Protein AF-A0A831UKU5-F1 (afdb_monomer)

Foldseek 3Di:
DDDDDDDDDPPDDDDDDDPDDDDDPVPDDPDAFLDKEKDFPARQDPPKDKKKKKKKFWQQLQFKFFKKKKKKFFAQALPKAFGMKMKTKRFANDKYKAFDACCPPPVVVPDDQHRRDDDTTTIIIMGGRGIAGHRRMMMMMMITIISDFGWMWMDPTFTHHVPHTRDFFDWFTTGKTKFFKDAADPFWDDVVRAQQRQQLAGEDDLLDDDFKIKIKMKTWGQAQFWKKFWQWKHKYWYQDDDSDLVVDPRVRHHTHQALVGDPRDIADHGGMDIHIRMHGHRNAQTKMKMWIKMFIGGPDDDTPTGTIMIMIIITGRNDHFDLPAPPVPRLQDGVRLCSVLVQDSNCLCPVPVLNRQQHQQCPLQHGVVRCVNVVWRSNDSCPLPKFAWFKFFKAQPPPDPDFWKFFCAVPWQPACLLHDQWHTHGDIFGKHAQWDAPDPLHTARHFWMKTWGHIWGFPHAFGKTFTQMATPGGWMKGPAWDWTDRRPDTFTKIKIKIADPDDRDPDGFKMATAHDDFWFFIWGKYKGQIKIWIATPVHRVPIGIDRPSVSIKIFTWDGWIWGQDAQQFPAGPRHTSIYTQDDPRDRHWTWGDIPGGIGTITRRTDTHDPDPDDDPDDDDDDDPDPDDDDDPDDDFQPPQPVHHPRHTHD

Secondary structure (DSSP, 8-state):
---------TT-------S------SS--SS--SEEEEEE-TT--TTSEEEEEEEEEE--SSS-BSEEEEEEE--S-TT--EEEEEEEESS-SEEEEEEE-GGG-TTTTS-PPTT--SS--EEEEEEES--B-TT-EEEEEEEEEESS---EEEEEEEEEETTEEPP------EEEEEPPPEE-SS-PPPTTT-TTGGGS-EE-S--SSSS-EEEEEEEEE--SS-EEEEEEEEEEEESS--SSGGGS-TTSSPPP--TT-PPSEEEPTTEEEEEEEEESS--TTSEEEEEEEEEEE-SSSTT----EEEEEEEEE---PPP---TTSS--S--HHHHHHTT--TT-SSSS-GGGSTT--SS-SS--HHHHHHHT--TT-TT-S-EEPSEEEEEES-S--SS--EEE-TTSPBPTTTTSTTPPPB--EEEEEE--EEEETTEEESSSEEEEE-S-EE--SSSEEEEE-EEEEEE-EEESS-EEEE-SSSEEEEEEEEEE-S----SS--EEEEEEETTEEEEEEEEEE-EEEEEEESS-TTS-EEE--GGG-EEEEEEEEEEES--TTB---TTB-S-EESBSSSSB--EEEE-SSBEEEEEE-SPBPP------SS--------S--PPPS-PPPBPTTTTSTTPPPB-

Radius of gyration: 34.3 Å; Cα contacts (8 Å, |Δi|>4): 1622; chains: 1; bounding box: 90×64×106 Å

Mean predicted aligned error: 14.37 Å

pLDDT: mean 81.8, std 16.87, range [25.0, 97.62]

Solvent-accessible surface area (backbone atoms only — not comparable to full-atom values): 35332 Å² total; per-residue (Å²): 131,92,82,81,88,84,85,86,67,101,77,84,78,90,80,85,89,71,91,87,87,87,88,81,75,92,83,69,74,88,78,78,70,51,30,75,31,52,27,75,43,66,79,37,62,79,80,30,31,60,36,37,42,36,37,42,47,61,35,68,41,81,46,62,27,29,29,44,36,34,35,37,31,49,43,84,50,74,86,50,36,50,56,14,31,36,40,33,28,53,61,23,67,41,63,47,36,42,73,40,38,67,87,72,38,98,58,57,88,51,80,72,60,80,58,64,62,82,61,34,36,32,30,45,38,41,35,29,77,30,75,41,46,47,74,32,71,44,47,40,41,37,36,44,14,17,67,47,82,67,39,57,27,37,39,76,78,42,46,13,49,89,84,40,79,54,64,60,65,56,58,66,31,29,36,43,37,67,47,43,26,41,83,30,65,93,32,32,46,52,42,92,78,38,54,21,11,88,19,52,22,14,30,43,72,62,35,49,74,89,50,29,10,32,32,43,38,32,44,36,23,63,27,90,68,33,28,30,35,36,56,40,38,32,40,36,40,24,68,70,85,67,94,49,80,80,78,53,69,64,87,60,40,31,55,36,50,47,82,85,55,33,43,61,44,77,30,48,46,66,34,64,51,72,45,78,37,29,24,51,14,56,22,68,71,15,31,43,35,38,38,37,37,35,24,14,35,67,84,75,75,88,80,61,73,25,38,60,35,49,37,39,39,39,38,62,27,86,55,66,39,52,52,63,36,90,78,86,69,50,68,74,54,42,34,45,59,26,57,73,64,72,34,52,50,76,30,68,22,84,83,46,49,56,42,7,38,83,8,46,69,46,68,64,79,52,27,41,44,56,27,56,59,70,67,40,48,60,71,39,62,68,37,62,44,56,39,50,46,32,28,38,52,28,22,59,79,69,83,58,94,62,81,42,33,44,45,22,59,101,59,50,50,56,60,37,72,76,26,76,71,10,67,55,45,52,56,74,46,53,41,41,69,38,62,36,73,81,45,100,74,42,70,38,90,20,19,34,29,36,35,29,81,58,67,37,61,38,65,61,68,73,12,68,36,70,40,48,60,42,74,77,40,47,26,35,34,44,74,59,74,42,80,41,57,26,51,85,52,77,46,46,25,41,45,36,38,32,62,42,93,78,81,81,75,95,60,63,34,31,42,39,35,29,69,45,100,58,27,33,34,30,32,38,47,44,71,41,54,51,20,39,39,38,25,32,73,92,46,60,87,69,51,45,76,46,67,59,79,84,67,48,38,55,25,34,32,71,70,31,32,24,20,36,71,51,89,61,44,54,58,61,90,50,42,32,48,49,41,56,17,27,53,95,84,36,82,37,74,34,55,38,47,32,91,38,39,47,46,52,32,30,52,37,44,50,73,34,75,84,74,90,68,86,75,95,74,88,81,88,82,82,79,93,61,97,65,89,76,82,68,94,84,68,77,54,48,56,58,38,75,91,36,90,86,34,72,56,50,121

Sequence (650 aa):
MKYATRLRTKSGWWIPICAGALAWLFLCAPAAWAVAVGDGNINCPPPSVAVRKKITFSNDRGATANDFHFYMYQTDRPEVEVDGAVAACNNFADGDATLDSWNNHPMAARRVPPGVGPPYHGAWVNFSNGTVPANGSITVEMMLCMNEKNCIKITDIEWTDGGAPLPGPPAPAGGFRVGRPFPGGQGGVLPSVDPGGAGRGAQEDDGGGDGPHIHIVCIENDSDTNWMRVTELKLLASMTYYANLDDIDWDSIDPIRTDDNEPPILIPPLSSWCYQFETMGSYLGGHVYLWYDAEAVPPAKDGEAGGKVITLGDHPNPDLSPDADMDGIGDTLWDAWEEIYGIDPEDDGSINPDNGPAGDPDMDLFTNAQEQELGSDPQDARDPFAITPGYCVLDTSAAPTIPLQWNFEGNPVPPGFFGPGSAPFEGVVPLKGMPLIGTPCGDLDAPLLLGHSNPTALQGVPGTAMLHTEIVGLNLVSTAPIEIFNGLEFKMYTLEISLAPEVVPPEPNLTVMKSYGNGGTLDGVLPLYPRFTWRPMDEPLDARVDEDPSHYDMLMVMGALWQHSTPLLDCPECVGNFIPGVDRDMPVPFRLEGAHIQLEVLPGCPDAAPTGDILPGADLWVTDSAALEFGVNIPPLPADFFGPGSEPFE

Structure (mmCIF, N/CA/C/O backbone):
data_AF-A0A831UKU5-F1
#
_entry.id   AF-A0A831UKU5-F1
#
loop_
_atom_site.group_PDB
_atom_site.id
_atom_site.type_symbol
_atom_site.label_atom_id
_atom_site.label_alt_id
_atom_site.label_comp_id
_atom_site.label_asym_id
_atom_site.label_entity_id
_atom_site.label_seq_id
_atom_site.pdbx_PDB_ins_code
_atom_site.Cartn_x
_atom_site.Cartn_y
_atom_site.Cartn_z
_atom_site.occupancy
_atom_site.B_iso_or_equiv
_atom_site.auth_seq_id
_atom_site.auth_comp_id
_atom_site.auth_asym_id
_atom_site.auth_atom_id
_atom_site.pdbx_PDB_model_num
ATOM 1 N N . MET A 1 1 ? 40.597 8.015 9.532 1.00 27.75 1 MET A N 1
ATOM 2 C CA . MET A 1 1 ? 41.633 6.954 9.453 1.00 27.75 1 MET A CA 1
ATOM 3 C C . MET A 1 1 ? 41.257 6.035 8.303 1.00 27.75 1 MET A C 1
ATOM 5 O O . MET A 1 1 ? 40.078 5.786 8.129 1.00 27.75 1 MET A O 1
ATOM 9 N N . LYS A 1 2 ? 42.232 5.629 7.482 1.00 27.70 2 LYS A N 1
ATOM 10 C CA . LYS A 1 2 ? 42.038 4.906 6.213 1.00 27.70 2 LYS A CA 1
ATOM 11 C C . LYS A 1 2 ? 41.365 3.543 6.436 1.00 27.70 2 LYS A 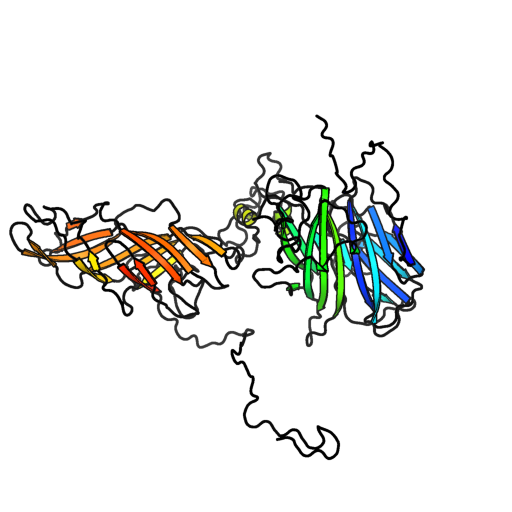C 1
ATOM 13 O O . LYS A 1 2 ? 41.983 2.690 7.067 1.00 27.70 2 LYS A O 1
ATOM 18 N N . TYR A 1 3 ? 40.175 3.327 5.881 1.00 26.06 3 TYR A N 1
ATOM 19 C CA . TYR A 1 3 ? 39.597 1.990 5.740 1.00 26.06 3 TYR A CA 1
ATOM 20 C C . TYR A 1 3 ? 39.958 1.440 4.359 1.00 26.06 3 TYR A C 1
ATOM 22 O O . TYR A 1 3 ? 39.737 2.082 3.339 1.00 26.06 3 TYR A O 1
ATOM 30 N N . ALA A 1 4 ? 40.620 0.285 4.354 1.00 26.75 4 ALA A N 1
ATOM 31 C CA . ALA A 1 4 ? 40.973 -0.475 3.166 1.00 26.75 4 ALA A CA 1
ATOM 32 C C . ALA A 1 4 ? 40.017 -1.669 3.077 1.00 26.75 4 ALA A C 1
ATOM 34 O O . ALA A 1 4 ? 40.051 -2.545 3.944 1.00 26.75 4 ALA A O 1
ATOM 35 N N . THR A 1 5 ? 39.169 -1.690 2.053 1.00 32.12 5 THR A N 1
ATOM 36 C CA . THR A 1 5 ? 38.195 -2.755 1.793 1.00 32.12 5 THR A CA 1
ATOM 37 C C . THR A 1 5 ? 38.918 -4.016 1.306 1.00 32.12 5 THR A C 1
ATOM 39 O O . THR A 1 5 ? 39.789 -3.949 0.437 1.00 32.12 5 THR A O 1
ATOM 42 N N . ARG A 1 6 ? 38.613 -5.176 1.903 1.00 27.59 6 ARG A N 1
ATOM 43 C CA . ARG A 1 6 ? 39.160 -6.491 1.525 1.00 27.59 6 ARG A CA 1
ATOM 44 C C . ARG A 1 6 ? 38.079 -7.294 0.804 1.00 27.59 6 ARG A C 1
ATOM 46 O O . ARG A 1 6 ? 37.087 -7.635 1.431 1.00 27.59 6 ARG A O 1
ATOM 53 N N . LEU A 1 7 ? 38.314 -7.663 -0.453 1.00 31.16 7 LEU A N 1
ATOM 54 C CA . LEU A 1 7 ? 37.499 -8.638 -1.190 1.00 31.16 7 LEU A CA 1
ATOM 55 C C . LEU A 1 7 ? 38.179 -10.014 -1.165 1.00 31.16 7 LEU A C 1
ATOM 57 O O . LEU A 1 7 ? 39.398 -10.123 -1.322 1.00 31.16 7 LEU A O 1
ATOM 61 N N . ARG A 1 8 ? 37.396 -11.074 -0.942 1.00 25.39 8 ARG A N 1
ATOM 62 C CA . ARG A 1 8 ? 37.855 -12.470 -0.868 1.00 25.39 8 ARG A CA 1
ATOM 63 C C . ARG A 1 8 ? 37.269 -13.238 -2.053 1.00 25.39 8 ARG A C 1
ATOM 65 O O . ARG A 1 8 ? 36.064 -13.423 -2.113 1.00 25.39 8 ARG A O 1
ATOM 72 N N . THR A 1 9 ? 38.104 -13.723 -2.971 1.00 36.09 9 THR A N 1
ATOM 73 C CA . THR A 1 9 ? 37.663 -14.617 -4.057 1.00 36.09 9 THR A CA 1
ATOM 74 C C . THR A 1 9 ? 37.836 -16.092 -3.667 1.00 36.09 9 THR A C 1
ATOM 76 O O . THR A 1 9 ? 38.693 -16.442 -2.847 1.00 36.09 9 THR A O 1
ATOM 79 N N . LYS A 1 10 ? 37.027 -16.979 -4.268 1.00 35.88 10 LYS A N 1
ATOM 80 C CA . LYS A 1 10 ? 36.930 -18.428 -3.977 1.00 35.88 10 LYS A CA 1
ATOM 81 C C . LYS A 1 10 ? 38.217 -19.260 -4.205 1.00 35.88 10 LYS A C 1
ATOM 83 O O . LYS A 1 10 ? 38.182 -20.466 -3.986 1.00 35.88 10 LYS A O 1
ATOM 88 N N . SER A 1 11 ? 39.359 -18.676 -4.590 1.00 38.12 11 SER A N 1
ATOM 89 C CA . SER A 1 11 ? 40.599 -19.423 -4.899 1.00 38.12 11 SER A CA 1
ATOM 90 C C . SER A 1 11 ? 41.843 -19.076 -4.060 1.00 38.12 11 SER A C 1
ATOM 92 O O . SER A 1 11 ? 42.885 -19.697 -4.250 1.00 38.12 11 SER A O 1
ATOM 94 N N . GLY A 1 12 ? 41.759 -18.186 -3.065 1.00 31.36 12 GLY A N 1
ATOM 95 C CA . GLY A 1 12 ? 42.735 -18.144 -1.960 1.00 31.36 12 GLY A CA 1
ATOM 96 C C . GLY A 1 12 ? 44.165 -17.658 -2.262 1.00 31.36 12 GLY A C 1
ATOM 97 O O . GLY A 1 12 ? 45.072 -18.002 -1.504 1.00 31.36 12 GLY A O 1
ATOM 98 N N . TRP A 1 13 ? 44.395 -16.842 -3.297 1.00 26.78 13 TRP A N 1
ATOM 99 C CA . TRP A 1 13 ? 45.700 -16.198 -3.539 1.00 26.78 13 TRP A CA 1
ATOM 100 C C . TRP A 1 13 ? 45.632 -14.668 -3.415 1.00 26.78 13 TRP A C 1
ATOM 102 O O . TRP A 1 13 ? 44.681 -14.039 -3.868 1.00 26.78 13 TRP A O 1
ATOM 112 N N . TRP A 1 14 ? 46.658 -14.079 -2.792 1.00 27.12 14 TRP A N 1
ATOM 113 C CA . TRP A 1 14 ? 46.793 -12.640 -2.529 1.00 27.12 14 TRP A CA 1
ATOM 114 C C . TRP A 1 14 ? 47.582 -11.948 -3.651 1.00 27.12 14 TRP A C 1
ATOM 116 O O . TRP A 1 14 ? 48.676 -12.404 -3.985 1.00 27.12 14 TRP A O 1
ATOM 126 N N . ILE A 1 15 ? 47.093 -10.818 -4.173 1.00 28.58 15 ILE A N 1
ATOM 127 C CA . ILE A 1 15 ? 47.838 -9.938 -5.094 1.00 28.58 15 ILE A CA 1
ATOM 128 C C . ILE A 1 15 ? 47.800 -8.499 -4.539 1.00 28.58 15 ILE A C 1
ATOM 130 O O . ILE A 1 15 ? 46.735 -8.052 -4.113 1.00 28.58 15 ILE A O 1
ATOM 134 N N . PRO A 1 16 ? 48.932 -7.768 -4.484 1.00 27.97 16 PRO A N 1
ATOM 135 C CA . PRO A 1 16 ? 48.969 -6.392 -3.993 1.00 27.97 16 PRO A CA 1
ATOM 136 C C . PRO A 1 16 ? 48.365 -5.405 -5.004 1.00 27.97 16 PRO A C 1
ATOM 138 O O . PRO A 1 16 ? 48.580 -5.519 -6.209 1.00 27.97 16 PRO A O 1
ATOM 141 N N . ILE A 1 17 ? 47.645 -4.406 -4.488 1.00 28.61 17 ILE A N 1
ATOM 142 C CA . ILE A 1 17 ? 47.022 -3.318 -5.251 1.00 28.61 17 ILE A CA 1
ATOM 143 C C . ILE A 1 17 ? 48.110 -2.334 -5.708 1.00 28.61 17 ILE A C 1
ATOM 145 O O . ILE A 1 17 ? 48.695 -1.627 -4.886 1.00 28.61 17 ILE A O 1
ATOM 149 N N . CYS A 1 18 ? 48.351 -2.262 -7.018 1.00 25.00 18 CYS A N 1
ATOM 150 C CA . CYS A 1 18 ? 48.961 -1.098 -7.657 1.00 25.00 18 CYS A CA 1
ATOM 151 C C . CYS A 1 18 ? 47.848 -0.250 -8.276 1.00 25.00 18 CYS A C 1
ATOM 153 O O . CYS A 1 18 ? 47.084 -0.731 -9.109 1.00 25.00 18 CYS A O 1
ATOM 155 N N . ALA A 1 19 ? 47.773 1.013 -7.857 1.00 32.06 19 ALA A N 1
ATOM 156 C CA . ALA A 1 19 ? 46.951 2.035 -8.485 1.00 32.06 19 ALA A CA 1
ATOM 157 C C . ALA A 1 19 ? 47.386 2.237 -9.947 1.00 32.06 19 ALA A C 1
ATOM 159 O O . ALA A 1 19 ? 48.573 2.433 -10.215 1.00 32.06 19 ALA A O 1
ATOM 160 N N . GLY A 1 20 ? 46.418 2.206 -10.865 1.00 31.62 20 GLY A N 1
ATOM 161 C CA . GLY A 1 20 ? 46.612 2.512 -12.283 1.00 31.62 20 GLY A CA 1
ATOM 162 C C . GLY A 1 20 ? 46.444 1.312 -13.215 1.00 31.62 20 GLY A C 1
ATOM 163 O O . GLY A 1 20 ? 47.432 0.844 -13.768 1.00 31.62 20 GLY A O 1
ATOM 164 N N . ALA A 1 21 ? 45.203 0.844 -13.394 1.00 29.33 21 ALA A N 1
ATOM 165 C CA . ALA A 1 21 ? 44.718 0.139 -14.591 1.00 29.33 21 ALA A CA 1
ATOM 166 C C . ALA A 1 21 ? 43.220 -0.204 -14.430 1.00 29.33 21 ALA A C 1
ATOM 168 O O . ALA A 1 21 ? 42.877 -1.299 -14.000 1.00 29.33 21 ALA A O 1
ATOM 169 N N . LEU A 1 22 ? 42.324 0.723 -14.767 1.00 34.53 22 LEU A N 1
ATOM 170 C CA . LEU A 1 22 ? 40.900 0.435 -14.989 1.00 34.53 22 LEU A CA 1
ATOM 171 C C . LEU A 1 22 ? 40.450 1.290 -16.174 1.00 34.53 22 LEU A C 1
ATOM 173 O O . LEU A 1 22 ? 40.105 2.447 -15.988 1.00 34.53 22 LEU A O 1
ATOM 177 N N . ALA A 1 23 ? 40.585 0.764 -17.393 1.00 31.94 23 ALA A N 1
ATOM 178 C CA . ALA A 1 23 ? 40.018 1.362 -18.609 1.00 31.94 23 ALA A CA 1
ATOM 179 C C . ALA A 1 23 ? 40.204 0.421 -19.811 1.00 31.94 23 ALA A C 1
ATOM 181 O O . ALA A 1 23 ? 40.918 0.755 -20.747 1.00 31.94 23 ALA A O 1
ATOM 182 N N . TRP A 1 24 ? 39.632 -0.782 -19.770 1.00 30.80 24 TRP A N 1
ATOM 183 C CA . TRP A 1 24 ? 39.554 -1.670 -20.938 1.00 30.80 24 TRP A CA 1
ATOM 184 C C . TRP A 1 24 ? 38.349 -2.593 -20.773 1.00 30.80 24 TRP A C 1
ATOM 186 O O . TRP A 1 24 ? 38.564 -3.724 -20.361 1.00 30.80 24 TRP A O 1
ATOM 196 N N . LEU A 1 25 ? 37.107 -2.149 -21.022 1.00 36.56 25 LEU A N 1
ATOM 197 C CA . LEU A 1 25 ? 35.963 -3.086 -21.072 1.00 36.56 25 LEU A CA 1
ATOM 198 C C . LEU A 1 25 ? 34.656 -2.561 -21.708 1.00 36.56 25 LEU A C 1
ATOM 200 O O . LEU A 1 25 ? 33.585 -3.006 -21.339 1.00 36.56 25 LEU A O 1
ATOM 204 N N . PHE A 1 26 ? 34.737 -1.722 -22.746 1.00 38.03 26 PHE A N 1
ATOM 205 C CA . PHE A 1 26 ? 33.725 -1.740 -23.827 1.00 38.03 26 PHE A CA 1
ATOM 206 C C . PHE A 1 26 ? 34.288 -2.293 -25.155 1.00 38.03 26 PHE A C 1
ATOM 208 O O . PHE A 1 26 ? 33.565 -2.462 -26.127 1.00 38.03 26 PHE A O 1
ATOM 215 N N . LEU A 1 27 ? 35.583 -2.652 -25.196 1.00 36.53 27 LEU A N 1
ATOM 216 C CA . LEU A 1 27 ? 36.268 -3.190 -26.388 1.00 36.53 27 LEU A CA 1
ATOM 217 C C . LEU A 1 27 ? 36.930 -4.568 -26.182 1.00 36.53 27 LEU A C 1
ATOM 219 O O . LEU A 1 27 ? 37.680 -5.025 -27.041 1.00 36.53 27 LEU A O 1
ATOM 223 N N . CYS A 1 28 ? 36.632 -5.266 -25.083 1.00 30.11 28 CYS A N 1
ATOM 224 C CA . CYS A 1 28 ? 37.017 -6.670 -24.891 1.00 30.11 28 CYS A CA 1
ATOM 225 C C . CYS A 1 28 ? 35.764 -7.544 -24.774 1.00 30.11 28 CYS A C 1
ATOM 227 O O . CYS A 1 28 ? 35.447 -8.059 -23.708 1.00 30.11 28 CYS A O 1
ATOM 229 N N . ALA A 1 29 ? 35.054 -7.702 -25.890 1.00 32.72 29 ALA A N 1
ATOM 230 C CA . ALA A 1 29 ? 34.004 -8.701 -26.032 1.00 32.72 29 ALA A CA 1
ATOM 231 C C . ALA A 1 29 ? 34.596 -10.121 -25.969 1.00 32.72 29 ALA A C 1
ATOM 233 O O . ALA A 1 29 ? 35.563 -10.404 -26.687 1.00 32.72 29 ALA A O 1
ATOM 234 N N . PRO A 1 30 ? 33.976 -11.073 -25.257 1.00 33.84 30 PRO A N 1
ATOM 235 C CA . PRO A 1 30 ? 33.919 -12.434 -25.738 1.00 33.84 30 PRO A CA 1
ATOM 236 C C . PRO A 1 30 ? 32.694 -12.551 -26.666 1.00 33.84 30 PRO A C 1
ATOM 238 O O . PRO A 1 30 ? 31.649 -13.015 -26.247 1.00 33.84 30 PRO A O 1
ATOM 241 N N . ALA A 1 31 ? 32.856 -12.152 -27.935 1.00 41.69 31 ALA A N 1
ATOM 242 C CA . ALA A 1 31 ? 31.932 -12.385 -29.062 1.00 41.69 31 ALA A CA 1
ATOM 243 C C . ALA A 1 31 ? 30.523 -11.715 -29.043 1.00 41.69 31 ALA A C 1
ATOM 245 O O . ALA A 1 31 ? 29.890 -11.582 -28.010 1.00 41.69 31 ALA A O 1
ATOM 246 N N . ALA A 1 32 ? 30.024 -11.391 -30.253 1.00 52.28 32 ALA A N 1
ATOM 247 C CA . ALA A 1 32 ? 28.602 -11.349 -30.669 1.00 52.28 32 ALA A CA 1
ATOM 248 C C . ALA A 1 32 ? 27.839 -10.017 -30.917 1.00 52.28 32 ALA A C 1
ATOM 250 O O . ALA A 1 32 ? 26.637 -10.091 -31.158 1.00 52.28 32 ALA A O 1
ATOM 251 N N . TRP A 1 33 ? 28.474 -8.840 -31.016 1.00 64.06 33 TRP A N 1
ATOM 252 C CA . TRP A 1 33 ? 27.806 -7.646 -31.588 1.00 64.06 33 TRP A CA 1
ATOM 253 C C . TRP A 1 33 ? 28.270 -7.380 -33.026 1.00 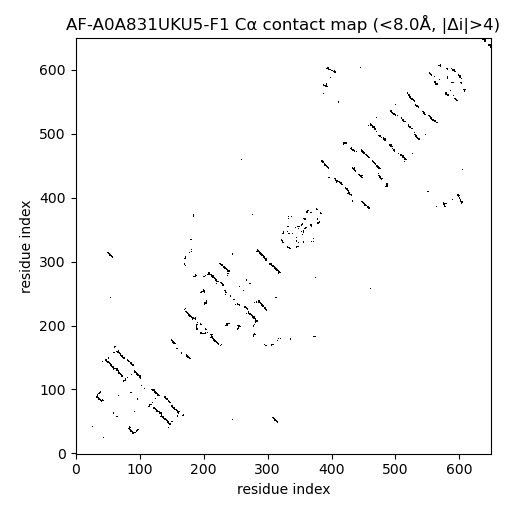64.06 33 TRP A C 1
ATOM 255 O O . TRP A 1 33 ? 29.467 -7.451 -33.307 1.00 64.06 33 TRP A O 1
ATOM 265 N N . ALA A 1 34 ? 27.333 -7.103 -33.939 1.00 67.25 34 ALA A N 1
ATOM 266 C CA . ALA A 1 34 ? 27.635 -6.811 -35.344 1.00 67.25 34 ALA A CA 1
ATOM 267 C C . ALA A 1 34 ? 28.023 -5.340 -35.550 1.00 67.25 34 ALA A C 1
ATOM 269 O O . ALA A 1 34 ? 28.907 -5.055 -36.358 1.00 67.25 34 ALA A O 1
ATOM 270 N N . VAL A 1 35 ? 27.432 -4.433 -34.767 1.00 82.88 35 VAL A N 1
ATOM 271 C CA . VAL A 1 35 ? 27.763 -3.005 -34.752 1.00 82.88 35 VAL A CA 1
ATOM 272 C C . VAL A 1 35 ? 27.620 -2.433 -33.337 1.00 82.88 35 VAL A C 1
ATOM 274 O O . VAL A 1 35 ? 26.742 -2.845 -32.580 1.00 82.88 35 VAL A O 1
ATOM 277 N N . ALA A 1 36 ? 28.490 -1.486 -32.984 1.00 86.94 36 ALA A N 1
ATOM 278 C CA . ALA A 1 36 ? 28.404 -0.675 -31.772 1.00 86.94 36 ALA A CA 1
ATOM 279 C C . ALA A 1 36 ? 28.694 0.785 -32.132 1.00 86.94 36 ALA A C 1
ATOM 281 O O . ALA A 1 36 ? 29.654 1.068 -32.852 1.00 86.94 36 ALA A O 1
ATOM 282 N N . VAL A 1 37 ? 27.849 1.689 -31.651 1.00 88.12 37 VAL A N 1
ATOM 283 C CA . VAL A 1 37 ? 27.847 3.120 -31.967 1.00 88.12 37 VAL A CA 1
ATOM 284 C C . VAL A 1 37 ? 27.794 3.916 -30.672 1.00 88.12 37 VAL A C 1
ATOM 286 O O . VAL A 1 37 ? 27.291 3.430 -29.658 1.00 88.12 37 VAL A O 1
ATOM 289 N N . GLY A 1 38 ? 28.322 5.132 -30.683 1.00 90.31 38 GLY A N 1
ATOM 290 C CA . GLY A 1 38 ? 28.273 5.992 -29.514 1.00 90.31 38 GLY A CA 1
ATOM 291 C C . GLY A 1 38 ? 28.782 7.394 -29.793 1.00 90.31 38 GLY A C 1
ATOM 292 O O . GLY A 1 38 ? 29.542 7.609 -30.737 1.00 90.31 38 GLY A O 1
ATOM 293 N N . ASP A 1 39 ? 28.378 8.315 -28.931 1.00 89.12 39 ASP A N 1
ATOM 294 C CA . ASP A 1 39 ? 28.745 9.727 -28.970 1.00 89.12 39 ASP A CA 1
ATOM 295 C C . ASP A 1 39 ? 28.997 10.242 -27.546 1.00 89.12 39 ASP A C 1
ATOM 297 O O . ASP A 1 39 ? 28.529 9.662 -26.562 1.00 89.12 39 ASP A O 1
ATOM 301 N N . GLY A 1 40 ? 29.806 11.293 -27.428 1.00 88.44 40 GLY A N 1
ATOM 302 C CA . GLY A 1 40 ? 30.254 11.837 -26.145 1.00 88.44 40 GLY A CA 1
ATOM 303 C C . GLY A 1 40 ? 31.095 10.861 -25.305 1.00 88.44 40 GLY A C 1
ATOM 304 O O . GLY A 1 40 ? 32.017 10.202 -25.798 1.00 88.44 40 GLY A O 1
ATOM 305 N N . ASN A 1 41 ? 30.813 10.798 -24.001 1.00 88.69 41 ASN A N 1
ATOM 306 C CA . ASN A 1 41 ? 31.545 10.016 -23.000 1.00 88.69 41 ASN A CA 1
ATOM 307 C C . ASN A 1 41 ? 31.186 8.517 -23.010 1.00 88.69 41 ASN A C 1
ATOM 309 O O . ASN A 1 41 ? 30.707 7.954 -22.030 1.00 88.69 41 ASN A O 1
ATOM 313 N N . ILE A 1 42 ? 31.532 7.816 -24.091 1.00 88.31 42 ILE A N 1
ATOM 314 C CA . ILE A 1 42 ? 31.209 6.387 -24.304 1.00 88.31 42 ILE A CA 1
ATOM 315 C C . ILE A 1 42 ? 31.767 5.395 -23.259 1.00 88.31 42 ILE A C 1
ATOM 317 O O . ILE A 1 42 ? 31.382 4.232 -23.250 1.00 88.31 42 ILE A O 1
ATOM 321 N N . ASN A 1 43 ? 32.717 5.809 -22.412 1.00 85.25 43 ASN A N 1
ATOM 322 C CA . ASN A 1 43 ? 33.294 4.957 -21.357 1.00 85.25 43 ASN A CA 1
ATOM 323 C C . ASN A 1 43 ? 32.740 5.267 -19.962 1.00 85.25 43 ASN A C 1
ATOM 325 O O . ASN A 1 43 ? 33.158 4.627 -19.002 1.00 85.25 43 ASN A O 1
ATOM 329 N N . CYS A 1 44 ? 31.893 6.289 -19.859 1.00 89.06 44 CYS A N 1
ATOM 330 C CA . CYS A 1 44 ? 31.324 6.809 -18.628 1.00 89.06 44 CYS A CA 1
ATOM 331 C C . CYS A 1 44 ? 32.277 6.855 -17.418 1.00 89.06 44 CYS A C 1
ATOM 333 O O . CYS A 1 44 ? 32.099 6.126 -16.440 1.00 89.06 44 CYS A O 1
ATOM 335 N N . PRO A 1 45 ? 33.366 7.646 -17.493 1.00 88.50 45 PRO A N 1
ATOM 336 C CA . PRO A 1 45 ? 34.306 7.738 -16.388 1.00 88.50 45 PRO A CA 1
ATOM 337 C C . PRO A 1 45 ? 33.682 8.493 -15.199 1.00 88.50 45 PRO A C 1
ATOM 339 O O . PRO A 1 45 ? 32.971 9.473 -15.415 1.00 88.50 45 PRO A O 1
ATOM 342 N N . PRO A 1 46 ? 34.033 8.137 -13.949 1.00 84.38 46 PRO A N 1
ATOM 343 C CA . PRO A 1 46 ? 33.625 8.909 -12.779 1.00 84.38 46 PRO A CA 1
ATOM 344 C C . PRO A 1 46 ? 34.005 10.399 -12.909 1.00 84.38 46 PRO A C 1
ATOM 346 O O . PRO A 1 46 ? 35.102 10.702 -13.398 1.00 84.38 46 PRO A O 1
ATOM 349 N N . PRO A 1 47 ? 33.162 11.332 -12.430 1.00 86.00 47 PRO A N 1
ATOM 350 C CA . PRO A 1 47 ? 32.012 11.104 -11.550 1.00 86.00 47 PRO A CA 1
ATOM 351 C C . PRO A 1 47 ? 30.725 10.658 -12.258 1.00 86.00 47 PRO A C 1
ATOM 353 O O . PRO A 1 47 ? 29.766 10.360 -11.558 1.00 86.00 47 PRO A O 1
ATOM 356 N N . SER A 1 48 ? 30.708 10.585 -13.593 1.00 89.69 48 SER A N 1
ATOM 357 C CA . SER A 1 48 ? 29.522 10.176 -14.341 1.00 89.69 48 SER A CA 1
ATOM 358 C C . SER A 1 48 ? 29.130 8.720 -14.052 1.00 89.69 48 SER A C 1
ATOM 360 O O . SER A 1 48 ? 29.963 7.874 -13.706 1.00 89.69 48 SER A O 1
ATOM 362 N N . VAL A 1 49 ? 27.841 8.444 -14.196 1.00 90.38 49 VAL A N 1
ATOM 363 C CA . VAL A 1 49 ? 27.152 7.219 -13.813 1.00 90.38 49 VAL A CA 1
ATOM 364 C C . VAL A 1 49 ? 26.531 6.590 -15.058 1.00 90.38 49 VAL A C 1
ATOM 366 O O . VAL A 1 49 ? 25.868 7.262 -15.845 1.00 90.38 49 VAL A O 1
ATOM 369 N N . ALA A 1 50 ? 26.768 5.291 -15.248 1.00 92.12 50 ALA A N 1
ATOM 370 C CA . ALA A 1 50 ? 26.257 4.543 -16.390 1.00 92.12 50 ALA A CA 1
ATOM 371 C C . ALA A 1 50 ? 24.973 3.801 -16.013 1.00 92.12 50 ALA A C 1
ATOM 373 O O . ALA A 1 50 ? 25.013 2.906 -15.170 1.00 92.12 50 ALA A O 1
ATOM 374 N N . VAL A 1 51 ? 23.868 4.117 -16.686 1.00 93.56 51 VAL A N 1
ATOM 375 C CA . VAL A 1 51 ? 22.621 3.343 -16.606 1.00 93.56 51 VAL A CA 1
ATOM 376 C C . VAL A 1 51 ? 22.489 2.541 -17.890 1.00 93.56 51 VAL A C 1
ATOM 378 O O . VAL A 1 51 ? 22.644 3.089 -18.986 1.00 93.56 51 VAL A O 1
ATOM 381 N N . ARG A 1 52 ? 22.258 1.230 -17.771 1.00 95.06 52 ARG A N 1
ATOM 382 C CA . ARG A 1 52 ? 22.266 0.314 -18.919 1.00 95.06 52 ARG A CA 1
ATOM 383 C C . ARG A 1 52 ? 20.923 -0.368 -19.092 1.00 95.06 52 ARG A C 1
ATOM 385 O O . ARG A 1 52 ? 20.252 -0.722 -18.126 1.00 95.06 52 ARG A O 1
ATOM 392 N N . LYS A 1 53 ? 20.561 -0.597 -20.348 1.00 94.31 53 LYS A N 1
ATOM 393 C CA . LYS A 1 53 ? 19.355 -1.319 -20.745 1.00 94.31 53 LYS A CA 1
ATOM 394 C C . LYS A 1 53 ? 19.699 -2.284 -21.869 1.00 94.31 53 LYS A C 1
ATOM 396 O O . LYS A 1 53 ? 20.448 -1.952 -22.782 1.00 94.31 53 LYS A O 1
ATOM 401 N N . LYS A 1 54 ? 19.131 -3.479 -21.827 1.00 94.69 54 LYS A N 1
ATOM 402 C CA . LYS A 1 54 ? 19.193 -4.454 -22.911 1.00 94.69 54 LYS A CA 1
ATOM 403 C C . LYS A 1 54 ? 17.786 -4.899 -23.244 1.00 94.69 54 LYS A C 1
ATOM 405 O O . LYS A 1 54 ? 17.009 -5.226 -22.357 1.00 94.69 54 LYS A O 1
ATOM 410 N N . ILE A 1 55 ? 17.454 -4.902 -24.523 1.00 93.75 55 ILE A N 1
ATOM 411 C CA . ILE A 1 55 ? 16.095 -5.157 -24.985 1.00 93.75 55 ILE A CA 1
ATOM 412 C C . ILE A 1 55 ? 16.121 -6.011 -26.243 1.00 93.75 55 ILE A C 1
ATOM 414 O O . ILE A 1 55 ? 16.971 -5.844 -27.123 1.00 93.75 55 ILE A O 1
ATOM 418 N N . THR A 1 56 ? 15.186 -6.954 -26.315 1.00 91.88 56 THR A N 1
ATOM 419 C CA . THR A 1 56 ? 14.940 -7.726 -27.533 1.00 91.88 56 THR A CA 1
ATOM 420 C C . THR A 1 56 ? 13.720 -7.158 -28.239 1.00 91.88 56 THR A C 1
ATOM 422 O O . THR A 1 56 ? 12.625 -7.161 -27.680 1.00 91.88 56 THR A O 1
ATOM 425 N N . PHE A 1 57 ? 13.917 -6.684 -29.468 1.00 89.06 57 PHE A N 1
ATOM 426 C CA . PHE A 1 57 ? 12.852 -6.163 -30.318 1.00 89.06 57 PHE A CA 1
ATOM 427 C C . PHE A 1 57 ? 12.484 -7.177 -31.391 1.00 89.06 57 PHE A C 1
ATOM 429 O O . PHE A 1 57 ? 13.357 -7.680 -32.103 1.00 89.06 57 PHE A O 1
ATOM 436 N N . SER A 1 58 ? 11.188 -7.418 -31.550 1.00 89.25 58 SER A N 1
ATOM 437 C CA . SER A 1 58 ? 10.640 -8.231 -32.634 1.00 89.25 58 SER A CA 1
ATOM 438 C C . SER A 1 58 ? 10.239 -7.346 -33.818 1.00 89.25 58 SER A C 1
ATOM 440 O O . SER A 1 58 ? 9.684 -6.255 -33.655 1.00 89.25 58 SER A O 1
ATOM 442 N N . ASN A 1 59 ? 10.546 -7.793 -35.036 1.00 89.75 59 ASN A N 1
ATOM 443 C CA . ASN A 1 59 ? 10.075 -7.165 -36.264 1.00 89.75 59 ASN A CA 1
ATOM 444 C C . ASN A 1 59 ? 8.655 -7.651 -36.584 1.00 89.75 59 ASN A C 1
ATOM 446 O O . ASN A 1 59 ? 8.441 -8.508 -37.445 1.00 89.75 59 ASN A O 1
ATOM 450 N N . ASP A 1 60 ? 7.677 -7.042 -35.926 1.00 86.12 60 ASP A N 1
ATOM 451 C CA . ASP A 1 60 ? 6.261 -7.400 -36.064 1.00 86.12 60 ASP A CA 1
ATOM 452 C C . ASP A 1 60 ? 5.573 -6.632 -37.212 1.00 86.12 60 ASP A C 1
ATOM 454 O O . ASP A 1 60 ? 4.357 -6.451 -37.236 1.00 86.12 60 ASP A O 1
ATOM 458 N N . ARG A 1 61 ? 6.352 -6.142 -38.190 1.00 84.88 61 ARG A N 1
ATOM 459 C CA . ARG A 1 61 ? 5.868 -5.280 -39.285 1.00 84.88 61 ARG A CA 1
ATOM 460 C C . ARG A 1 61 ? 5.372 -6.034 -40.521 1.00 84.88 61 ARG A C 1
ATOM 462 O O . ARG A 1 61 ? 4.999 -5.427 -41.522 1.00 84.88 61 ARG A O 1
ATOM 469 N N . GLY A 1 62 ? 5.420 -7.367 -40.506 1.00 84.81 62 GLY A N 1
ATOM 470 C CA . GLY A 1 62 ? 4.984 -8.212 -41.628 1.00 84.81 62 GLY A CA 1
ATOM 471 C C . GLY A 1 62 ? 5.854 -8.128 -42.895 1.00 84.81 62 GLY A C 1
ATOM 472 O O . GLY A 1 62 ? 5.549 -8.791 -43.887 1.00 84.81 62 GLY A O 1
ATOM 473 N N . ALA A 1 63 ? 6.946 -7.361 -42.868 1.00 90.94 63 ALA A N 1
ATOM 474 C CA . ALA A 1 63 ? 7.920 -7.219 -43.947 1.00 90.94 63 ALA A CA 1
ATOM 475 C C . ALA A 1 63 ? 9.353 -7.272 -43.398 1.00 90.94 63 ALA A C 1
ATOM 477 O O . ALA A 1 63 ? 9.583 -7.066 -42.208 1.00 90.94 63 ALA A O 1
ATOM 478 N N . THR A 1 64 ? 10.322 -7.568 -44.264 1.00 94.12 64 THR A N 1
ATOM 479 C CA . THR A 1 64 ? 11.744 -7.508 -43.902 1.00 94.12 64 THR A CA 1
ATOM 480 C C . THR A 1 64 ? 12.171 -6.053 -43.729 1.00 94.12 64 THR A C 1
ATOM 482 O O . THR A 1 64 ? 11.934 -5.251 -44.627 1.00 94.12 64 THR A O 1
ATOM 485 N N . ALA A 1 65 ? 12.835 -5.740 -42.619 1.00 94.56 65 ALA A N 1
ATOM 486 C CA . ALA A 1 65 ? 13.457 -4.443 -42.375 1.00 94.56 65 ALA A CA 1
ATOM 487 C C . ALA A 1 65 ? 14.965 -4.493 -42.669 1.00 94.56 65 ALA A C 1
ATOM 489 O O . ALA A 1 65 ? 15.611 -5.531 -42.463 1.00 94.56 65 ALA A O 1
ATOM 490 N N . ASN A 1 66 ? 15.530 -3.379 -43.131 1.00 94.31 66 ASN A N 1
ATOM 491 C CA . ASN A 1 66 ? 16.978 -3.201 -43.303 1.00 94.31 66 ASN A CA 1
ATOM 492 C C . ASN A 1 66 ? 17.559 -2.072 -42.441 1.00 94.31 66 ASN A C 1
ATOM 494 O O . ASN A 1 66 ? 18.785 -2.018 -42.307 1.00 94.31 66 ASN A O 1
ATOM 498 N N . ASP A 1 67 ? 16.701 -1.275 -41.797 1.00 93.75 67 ASP A N 1
ATOM 499 C CA . ASP A 1 67 ? 17.072 -0.256 -40.823 1.00 93.75 67 ASP A CA 1
ATOM 500 C C . ASP A 1 67 ? 16.183 -0.336 -39.557 1.00 93.75 67 ASP A C 1
ATOM 502 O O . ASP A 1 67 ? 15.041 -0.816 -39.596 1.00 93.75 67 ASP A O 1
ATOM 506 N N . PHE A 1 68 ? 16.711 0.141 -38.428 1.00 94.12 68 PHE A N 1
ATOM 507 C CA . PHE A 1 68 ? 16.014 0.248 -37.142 1.00 94.12 68 PHE A CA 1
ATOM 508 C C . PHE A 1 68 ? 16.440 1.523 -36.410 1.00 94.12 68 PHE A C 1
ATOM 510 O O . PHE A 1 68 ? 17.634 1.820 -36.325 1.00 94.12 68 PHE A O 1
ATOM 517 N N . HIS A 1 69 ? 15.472 2.256 -35.866 1.00 91.19 69 HIS A N 1
ATOM 518 C CA . HIS A 1 69 ? 15.688 3.553 -35.231 1.00 91.19 69 HIS A CA 1
ATOM 519 C C . HIS A 1 69 ? 14.935 3.639 -33.908 1.00 91.19 69 HIS A C 1
ATOM 521 O O . HIS A 1 69 ? 13.859 3.058 -33.759 1.00 91.19 69 HIS A O 1
ATOM 527 N N . PHE A 1 70 ? 15.506 4.363 -32.955 1.00 91.25 70 PHE A N 1
ATOM 528 C CA . PHE A 1 70 ? 14.840 4.731 -31.711 1.00 91.25 70 PHE A CA 1
ATOM 529 C C . PHE A 1 70 ? 15.527 5.946 -31.091 1.00 91.25 70 PHE A C 1
ATOM 531 O O . PHE A 1 70 ? 16.675 6.272 -31.409 1.00 91.25 70 PHE A O 1
ATOM 538 N N . TYR A 1 71 ? 14.832 6.580 -30.157 1.00 87.81 71 TYR A N 1
ATOM 539 C CA . TYR A 1 71 ? 15.399 7.598 -29.287 1.00 87.81 71 TYR A CA 1
ATOM 540 C C . TYR A 1 71 ? 15.510 7.049 -27.867 1.00 87.81 71 TYR A C 1
ATOM 542 O O . TYR A 1 71 ? 14.573 6.411 -27.387 1.00 87.81 71 TYR A O 1
ATOM 550 N N . MET A 1 72 ? 16.637 7.286 -27.195 1.00 90.44 72 MET A N 1
ATOM 551 C CA . MET A 1 72 ? 16.826 6.951 -25.779 1.00 90.44 72 MET A CA 1
ATOM 552 C C . MET A 1 72 ? 17.108 8.202 -24.956 1.00 90.44 72 MET A C 1
ATOM 554 O O . MET A 1 72 ? 17.816 9.091 -25.426 1.00 90.44 72 MET A O 1
ATOM 558 N N . TYR A 1 73 ? 16.541 8.289 -23.754 1.00 86.38 73 TYR A N 1
ATOM 559 C CA . TYR A 1 73 ? 16.502 9.537 -22.991 1.00 86.38 73 TYR A CA 1
ATOM 560 C C . TYR A 1 73 ? 16.318 9.347 -21.484 1.00 86.38 73 TYR A C 1
ATOM 562 O O . TYR A 1 73 ? 16.021 8.243 -21.023 1.00 86.38 73 TYR A O 1
ATOM 570 N N . GLN A 1 74 ? 16.481 10.453 -20.752 1.00 83.56 74 GLN A N 1
ATOM 571 C CA . GLN A 1 74 ? 16.151 10.616 -19.332 1.00 83.56 74 GLN A CA 1
ATOM 572 C C . GLN A 1 74 ? 15.079 11.718 -19.156 1.00 83.56 74 GLN A C 1
ATOM 574 O O . GLN A 1 74 ? 14.947 12.574 -20.037 1.00 83.56 74 GLN A O 1
ATOM 579 N N . THR A 1 75 ? 14.300 11.701 -18.064 1.00 72.12 75 THR A N 1
ATOM 580 C CA . THR A 1 75 ? 13.275 12.737 -17.778 1.00 72.12 75 THR A CA 1
ATOM 581 C C . THR A 1 75 ? 13.167 13.209 -16.330 1.00 72.12 75 THR A C 1
ATOM 583 O O . THR A 1 75 ? 12.302 14.033 -16.051 1.00 72.12 75 THR A O 1
ATOM 586 N N . ASP A 1 76 ? 13.934 12.656 -15.395 1.00 60.72 76 ASP A N 1
ATOM 587 C CA . ASP A 1 76 ? 13.540 12.717 -13.979 1.00 60.72 76 ASP A CA 1
ATOM 588 C C . ASP A 1 76 ? 13.901 14.042 -13.307 1.00 60.72 76 ASP A C 1
ATOM 590 O O . ASP A 1 76 ? 13.170 14.516 -12.449 1.00 60.72 76 ASP A O 1
ATOM 594 N N . ARG A 1 77 ? 15.016 14.668 -13.707 1.00 69.81 77 ARG A N 1
ATOM 595 C CA . ARG A 1 77 ? 15.558 15.838 -13.006 1.00 69.81 77 ARG A CA 1
ATOM 596 C C . ARG A 1 77 ? 16.231 16.817 -13.967 1.00 69.81 77 ARG A C 1
ATOM 598 O O . ARG A 1 77 ? 17.027 16.382 -14.807 1.00 69.81 77 ARG A O 1
ATOM 605 N N . PRO A 1 78 ? 15.947 18.128 -13.868 1.00 66.38 78 PRO A N 1
ATOM 606 C CA . PRO A 1 78 ? 16.513 19.128 -14.767 1.00 66.38 78 PRO A CA 1
ATOM 607 C C . PRO A 1 78 ? 18.015 19.362 -14.546 1.00 66.38 78 PRO A C 1
ATOM 609 O O . PRO A 1 78 ? 18.664 19.925 -15.427 1.00 66.38 78 PRO A O 1
ATOM 612 N N . GLU A 1 79 ? 18.589 18.939 -13.412 1.00 73.94 79 GLU A N 1
ATOM 613 C CA . GLU A 1 79 ? 20.037 19.017 -13.170 1.00 73.94 79 GLU A CA 1
ATOM 614 C C . GLU A 1 79 ? 20.821 17.858 -13.806 1.00 73.94 79 GLU A C 1
ATOM 616 O O . GLU A 1 79 ? 22.055 17.921 -13.878 1.00 73.94 79 GLU A O 1
ATOM 621 N N . VAL A 1 80 ? 20.141 16.794 -14.252 1.00 80.56 80 VAL A N 1
ATOM 622 C CA . VAL A 1 80 ? 20.803 15.619 -14.825 1.00 80.56 80 VAL A CA 1
ATOM 623 C C . VAL A 1 80 ? 21.117 15.846 -16.301 1.00 80.56 80 VAL A C 1
ATOM 625 O O . VAL A 1 80 ? 20.235 15.981 -17.144 1.00 80.56 80 VAL A O 1
ATOM 628 N N . GLU A 1 81 ? 22.402 15.827 -16.635 1.00 83.44 81 GLU A N 1
ATOM 629 C CA . GLU A 1 81 ? 22.904 16.018 -17.994 1.00 83.44 81 GLU A CA 1
ATOM 630 C C . GLU A 1 81 ? 23.371 14.681 -18.581 1.00 83.44 81 GLU A C 1
ATOM 632 O O . GLU A 1 81 ? 24.131 13.946 -17.942 1.00 83.44 81 GLU A O 1
ATOM 637 N N . VAL A 1 82 ? 22.966 14.383 -19.822 1.00 86.94 82 VAL A N 1
ATOM 638 C CA . VAL A 1 82 ? 23.499 13.247 -20.589 1.00 86.94 82 VAL A CA 1
ATOM 639 C C . VAL A 1 82 ? 24.752 13.703 -21.335 1.00 86.94 82 VAL A C 1
ATOM 641 O O . VAL A 1 82 ? 24.679 14.534 -22.241 1.00 86.94 82 VAL A O 1
ATOM 644 N N . ASP A 1 83 ? 25.910 13.140 -20.988 1.00 89.25 83 ASP A N 1
ATOM 645 C CA . ASP A 1 83 ? 27.203 13.503 -21.584 1.00 89.25 83 ASP A CA 1
ATOM 646 C C . ASP A 1 83 ? 27.794 12.406 -22.486 1.00 89.25 83 ASP A C 1
ATOM 648 O O . ASP A 1 83 ? 28.815 12.620 -23.151 1.00 89.25 83 ASP A O 1
ATOM 652 N N . GLY A 1 84 ? 27.152 11.237 -22.543 1.00 91.44 84 GLY A N 1
ATOM 653 C CA . GLY A 1 84 ? 27.558 10.113 -23.373 1.00 91.44 84 GLY A CA 1
ATOM 654 C C . GLY A 1 84 ? 26.426 9.127 -23.638 1.00 91.44 84 GLY A C 1
ATOM 655 O O . GLY A 1 84 ? 25.543 8.921 -22.811 1.00 91.44 84 GLY A O 1
ATOM 656 N N . ALA A 1 85 ? 26.475 8.496 -24.805 1.00 92.56 85 ALA A N 1
ATOM 657 C CA . ALA A 1 85 ? 25.485 7.531 -25.257 1.00 92.56 85 ALA A CA 1
ATOM 658 C C . ALA A 1 85 ? 26.167 6.395 -26.019 1.00 92.56 85 ALA A C 1
ATOM 660 O O . ALA A 1 85 ? 27.038 6.643 -26.855 1.00 92.56 85 ALA A O 1
ATOM 661 N N . VAL A 1 86 ? 25.761 5.153 -25.758 1.00 93.94 86 VAL A N 1
ATOM 662 C CA . VAL A 1 86 ? 26.241 3.964 -26.476 1.00 93.94 86 VAL A CA 1
ATOM 663 C C . VAL A 1 86 ? 25.061 3.068 -26.824 1.00 93.94 86 VAL A C 1
ATOM 665 O O . VAL A 1 86 ? 24.185 2.855 -25.990 1.00 93.94 86 VAL A O 1
ATOM 668 N N . ALA A 1 87 ? 25.061 2.508 -28.032 1.00 93.69 87 ALA A N 1
ATOM 669 C CA . ALA A 1 87 ? 24.143 1.451 -28.434 1.00 93.69 87 ALA A CA 1
ATOM 670 C C . ALA A 1 87 ? 24.871 0.388 -29.270 1.00 93.69 87 ALA A C 1
ATOM 672 O O . ALA A 1 87 ? 25.696 0.705 -30.125 1.00 93.69 87 ALA A O 1
ATOM 673 N N . ALA A 1 88 ? 24.561 -0.883 -29.048 1.00 91.75 88 ALA A N 1
ATOM 674 C CA . ALA A 1 88 ? 25.126 -2.008 -29.782 1.00 91.75 88 ALA A CA 1
ATOM 675 C C . ALA A 1 88 ? 24.024 -2.969 -30.226 1.00 91.75 88 ALA A C 1
ATOM 677 O O . ALA A 1 88 ? 23.067 -3.203 -29.492 1.00 91.75 88 ALA A O 1
ATOM 678 N N . CYS A 1 89 ? 24.162 -3.526 -31.430 1.00 90.44 89 CYS A N 1
ATOM 679 C CA . CYS A 1 89 ? 23.190 -4.447 -32.007 1.00 90.44 89 CYS A CA 1
ATOM 680 C C . CYS A 1 89 ? 23.866 -5.639 -32.700 1.00 90.44 89 CYS A C 1
ATOM 682 O O . CYS A 1 89 ? 24.982 -5.558 -33.220 1.00 90.44 89 CYS A O 1
ATOM 684 N N . ASN A 1 90 ? 23.177 -6.778 -32.714 1.00 85.06 90 ASN A N 1
ATOM 685 C CA . ASN A 1 90 ? 23.656 -8.049 -33.254 1.00 85.06 90 ASN A CA 1
ATOM 686 C C . ASN A 1 90 ? 23.424 -8.248 -34.766 1.00 85.06 90 ASN A C 1
ATOM 688 O O . ASN A 1 90 ? 24.014 -9.166 -35.335 1.00 85.06 90 ASN A O 1
ATOM 692 N N . ASN A 1 91 ? 22.614 -7.414 -35.432 1.00 87.44 91 ASN A N 1
ATOM 693 C CA . ASN A 1 91 ? 22.085 -7.727 -36.774 1.00 87.44 91 ASN A CA 1
ATOM 694 C C . ASN A 1 91 ? 22.335 -6.676 -37.873 1.00 87.44 91 ASN A C 1
ATOM 696 O O . ASN A 1 91 ? 21.962 -6.912 -39.025 1.00 87.44 91 ASN A O 1
ATOM 700 N N . PHE A 1 92 ? 22.962 -5.545 -37.552 1.00 89.19 92 PHE A N 1
ATOM 701 C CA . PHE A 1 92 ? 23.231 -4.460 -38.503 1.00 89.19 92 PHE A CA 1
ATOM 702 C C . PHE A 1 92 ? 24.733 -4.274 -38.713 1.00 89.19 92 PHE A C 1
ATOM 704 O O . PHE A 1 92 ? 25.527 -4.592 -37.830 1.00 89.19 92 PHE A O 1
ATOM 711 N N . ALA A 1 93 ? 25.116 -3.802 -39.900 1.00 86.75 93 ALA A N 1
ATOM 712 C CA . ALA A 1 93 ? 26.518 -3.606 -40.272 1.00 86.75 93 ALA A CA 1
ATOM 713 C C . ALA A 1 93 ? 26.992 -2.163 -40.054 1.00 86.75 93 ALA A C 1
ATOM 715 O O . ALA A 1 93 ? 28.179 -1.946 -39.827 1.00 86.75 93 ALA A O 1
ATOM 716 N N . ASP A 1 94 ? 26.065 -1.205 -40.108 1.00 87.44 94 ASP A N 1
ATOM 717 C CA . ASP A 1 94 ? 26.329 0.217 -39.937 1.00 87.44 94 ASP A CA 1
ATOM 718 C C . ASP A 1 94 ? 25.354 0.817 -38.921 1.00 87.44 94 ASP A C 1
ATOM 720 O O . ASP A 1 94 ? 24.263 0.294 -38.681 1.00 87.44 94 ASP A O 1
ATOM 724 N N . GLY A 1 95 ? 25.742 1.941 -38.335 1.00 88.81 95 GLY A N 1
ATOM 725 C CA . GLY A 1 95 ? 24.872 2.718 -37.473 1.00 88.81 95 GLY A CA 1
ATOM 726 C C . GLY A 1 95 ? 25.522 4.014 -37.020 1.00 88.81 95 GLY A C 1
ATOM 727 O O . GLY A 1 95 ? 26.704 4.251 -37.274 1.00 88.81 95 GLY A O 1
ATOM 728 N N . ASP A 1 96 ? 24.740 4.823 -36.321 1.00 90.50 96 ASP A N 1
ATOM 729 C CA . ASP A 1 96 ? 25.181 6.048 -35.670 1.00 90.50 96 ASP A CA 1
ATOM 730 C C . ASP A 1 96 ? 24.380 6.270 -34.384 1.00 90.50 96 ASP A C 1
ATOM 732 O O . ASP A 1 96 ? 23.204 5.904 -34.310 1.00 90.50 96 ASP A O 1
ATOM 736 N N . ALA A 1 97 ? 25.016 6.868 -33.384 1.00 89.94 97 ALA A N 1
ATOM 737 C CA . ALA A 1 97 ? 24.346 7.398 -32.207 1.00 89.94 97 ALA A CA 1
ATOM 738 C C . ALA A 1 97 ? 24.743 8.861 -32.088 1.00 89.94 97 ALA A C 1
ATOM 740 O O . ALA A 1 97 ? 25.925 9.174 -32.161 1.00 89.94 97 ALA A O 1
ATOM 741 N N . THR A 1 98 ? 23.773 9.750 -31.921 1.00 88.94 98 THR A N 1
ATOM 742 C CA . THR A 1 98 ? 24.027 11.191 -31.848 1.00 88.94 98 THR A CA 1
ATOM 743 C C . THR A 1 98 ? 23.380 11.741 -30.593 1.00 88.94 98 THR A C 1
ATOM 745 O O . THR A 1 98 ? 22.167 11.595 -30.425 1.00 88.94 98 THR A O 1
ATOM 748 N N . LEU A 1 99 ? 24.171 12.374 -29.723 1.00 86.44 99 LEU A N 1
ATOM 749 C CA . LEU A 1 99 ? 23.629 13.116 -28.588 1.00 86.44 99 LEU A CA 1
ATOM 750 C C . LEU A 1 99 ? 22.787 14.278 -29.107 1.00 86.44 99 LEU A C 1
ATOM 752 O O . LEU A 1 99 ? 23.229 15.043 -29.969 1.00 86.44 99 LEU A O 1
ATOM 756 N N . ASP A 1 100 ? 21.577 14.423 -28.578 1.00 76.00 100 ASP A N 1
ATOM 757 C CA . ASP A 1 100 ? 20.682 15.487 -29.015 1.00 76.00 100 ASP A CA 1
ATOM 758 C C . ASP A 1 100 ? 19.794 16.013 -27.882 1.00 76.00 100 ASP A C 1
ATOM 760 O O . ASP A 1 100 ? 19.692 15.450 -26.792 1.00 76.00 100 ASP A O 1
ATOM 764 N N . SER A 1 101 ? 19.180 17.168 -28.128 1.00 67.62 101 SER A N 1
ATOM 765 C CA . SER A 1 101 ? 18.167 17.752 -27.257 1.00 67.62 101 SER A CA 1
ATOM 766 C C . SER A 1 101 ? 16.776 17.415 -27.780 1.00 67.62 101 SER A C 1
ATOM 768 O O . SER A 1 101 ? 16.549 17.418 -28.989 1.00 67.62 101 SER A O 1
ATOM 770 N N . TRP A 1 102 ? 15.802 17.251 -26.880 1.00 61.59 102 TRP A N 1
ATOM 771 C CA . TRP A 1 102 ? 14.401 17.059 -27.277 1.00 61.59 102 TRP A CA 1
ATOM 772 C C . TRP A 1 102 ? 13.874 18.190 -28.180 1.00 61.59 102 TRP A C 1
ATOM 774 O O . TRP A 1 102 ? 13.031 17.973 -29.045 1.00 61.59 102 TRP A O 1
ATOM 784 N N . ASN A 1 103 ? 14.417 19.406 -28.049 1.00 57.97 103 ASN A N 1
ATOM 785 C CA . ASN A 1 103 ? 14.059 20.551 -28.894 1.00 57.97 103 ASN A CA 1
ATOM 786 C C . ASN A 1 103 ? 14.436 20.373 -30.376 1.00 57.97 103 ASN A C 1
ATOM 788 O O . ASN A 1 103 ? 13.862 21.047 -31.231 1.00 57.97 103 ASN A O 1
ATOM 792 N N . ASN A 1 104 ? 15.382 19.484 -30.678 1.00 57.22 104 ASN A N 1
ATOM 793 C CA . ASN A 1 104 ? 15.775 19.117 -32.038 1.00 57.22 104 ASN A CA 1
ATOM 794 C C . ASN A 1 104 ? 15.124 17.804 -32.500 1.00 57.22 104 ASN A C 1
ATOM 796 O O . ASN A 1 104 ? 15.309 17.404 -33.651 1.00 57.22 104 ASN A O 1
ATOM 800 N N . HIS A 1 105 ? 14.330 17.161 -31.637 1.00 59.12 105 HIS A N 1
ATOM 801 C CA . HIS A 1 105 ? 13.637 15.926 -31.961 1.00 59.12 105 HIS A CA 1
ATOM 802 C C . HIS A 1 105 ? 12.703 16.144 -33.171 1.00 59.12 105 HIS A C 1
ATOM 804 O O . HIS A 1 105 ? 11.928 17.110 -33.188 1.00 59.12 105 HIS A O 1
ATOM 810 N N . PRO A 1 106 ? 12.704 15.260 -34.189 1.00 52.31 106 PRO A N 1
ATOM 811 C CA . PRO A 1 106 ? 11.887 15.423 -35.398 1.00 52.31 106 PRO A CA 1
ATOM 812 C C . PRO A 1 106 ? 10.376 15.456 -35.110 1.00 52.31 106 PRO A C 1
ATOM 814 O O . PRO A 1 106 ? 9.598 15.927 -35.943 1.00 52.31 106 PRO A O 1
ATOM 817 N N . MET A 1 107 ? 9.959 15.016 -33.916 1.00 51.91 107 MET A N 1
ATOM 818 C CA . MET A 1 107 ? 8.588 15.120 -33.412 1.00 51.91 107 MET A CA 1
ATOM 819 C C . MET A 1 107 ? 8.411 16.133 -32.265 1.00 51.91 107 MET A C 1
ATOM 821 O O . MET A 1 107 ? 7.482 15.972 -31.485 1.00 51.91 107 MET A O 1
ATOM 825 N N . ALA A 1 108 ? 9.213 17.204 -32.170 1.00 47.53 108 ALA A N 1
ATOM 826 C CA . ALA A 1 108 ? 9.111 18.249 -31.127 1.00 47.53 108 ALA A CA 1
ATOM 827 C C . ALA A 1 108 ? 7.716 18.917 -30.978 1.00 47.53 108 ALA A C 1
ATOM 829 O O . ALA A 1 108 ? 7.468 19.654 -30.027 1.00 47.53 108 ALA A O 1
ATOM 830 N N . ALA A 1 109 ? 6.794 18.680 -31.922 1.00 42.59 109 ALA A N 1
ATOM 831 C CA . ALA A 1 109 ? 5.393 19.104 -31.856 1.00 42.59 109 ALA A CA 1
ATOM 832 C C . ALA A 1 109 ? 4.466 18.133 -31.086 1.00 42.59 109 ALA A C 1
ATOM 834 O O . ALA A 1 109 ? 3.338 18.508 -30.760 1.00 42.59 109 ALA A O 1
ATOM 835 N N . ARG A 1 110 ? 4.906 16.896 -30.809 1.00 46.69 110 ARG A N 1
ATOM 836 C CA . ARG A 1 110 ? 4.292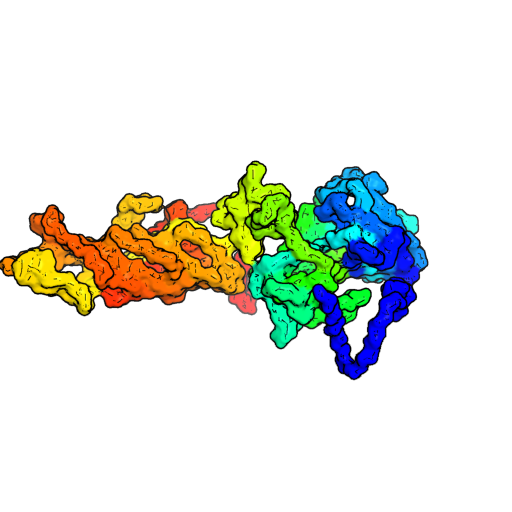 15.997 -29.820 1.00 46.69 110 ARG A CA 1
ATOM 837 C C . ARG A 1 110 ? 4.833 16.396 -28.449 1.00 46.69 110 ARG A C 1
ATOM 839 O O . ARG A 1 110 ? 6.004 16.739 -28.326 1.00 46.69 110 ARG A O 1
ATOM 846 N N . ARG A 1 111 ? 3.934 16.469 -27.466 1.00 53.41 111 ARG A N 1
ATOM 847 C CA . ARG A 1 111 ? 4.167 17.060 -26.140 1.00 53.41 111 ARG A CA 1
ATOM 848 C C . ARG A 1 111 ? 5.510 16.607 -25.570 1.00 53.41 111 ARG A C 1
ATOM 850 O O . ARG A 1 111 ? 5.795 15.419 -25.543 1.00 53.41 111 ARG A O 1
ATOM 857 N N . VAL A 1 112 ? 6.298 17.578 -25.127 1.00 49.56 112 VAL A N 1
ATOM 858 C CA . VAL A 1 112 ? 7.452 17.367 -24.255 1.00 49.56 112 VAL A CA 1
ATOM 859 C C . VAL A 1 112 ? 6.941 16.604 -23.023 1.00 49.56 112 VAL A C 1
ATOM 861 O O . VAL A 1 112 ? 6.025 17.126 -22.376 1.00 49.56 112 VAL A O 1
ATOM 864 N N . PRO A 1 113 ? 7.426 15.383 -22.726 1.00 49.12 113 PRO A N 1
ATOM 865 C CA . PRO A 1 113 ? 7.120 14.727 -21.459 1.00 49.12 113 PRO A CA 1
ATOM 866 C C . PRO A 1 113 ? 7.449 15.682 -20.297 1.00 49.12 113 PRO A C 1
ATOM 868 O O . PRO A 1 113 ? 8.407 16.456 -20.420 1.00 49.12 113 PRO A O 1
ATOM 871 N N . PRO A 1 114 ? 6.667 15.698 -19.201 1.00 42.88 114 PRO A N 1
ATOM 872 C CA . PRO A 1 114 ? 6.995 16.505 -18.025 1.00 42.88 114 PRO A CA 1
ATOM 873 C C . PRO A 1 114 ? 8.472 16.315 -17.627 1.00 42.88 114 PRO A C 1
ATOM 875 O O . PRO A 1 114 ? 8.981 15.202 -17.701 1.00 42.88 114 PRO A O 1
ATOM 878 N N . GLY A 1 115 ? 9.180 17.401 -17.293 1.00 48.91 115 GLY A N 1
ATOM 879 C CA . GLY A 1 115 ? 10.601 17.354 -16.897 1.00 48.91 115 GLY A CA 1
ATOM 880 C C . GLY A 1 115 ? 11.636 17.482 -18.029 1.00 48.91 115 GLY A C 1
ATOM 881 O O . GLY A 1 115 ? 12.815 17.703 -17.765 1.00 48.91 115 GLY A O 1
ATOM 882 N N . VAL A 1 116 ? 11.240 17.443 -19.308 1.00 50.28 116 VAL A N 1
ATOM 883 C CA . VAL A 1 116 ? 12.199 17.538 -20.428 1.00 50.28 116 VAL A CA 1
ATOM 884 C C . VAL A 1 116 ? 12.465 19.003 -20.833 1.00 50.28 116 VAL A C 1
ATOM 886 O O . VAL A 1 116 ? 11.776 19.586 -21.667 1.00 50.28 116 VAL A O 1
ATOM 889 N N . GLY A 1 117 ? 13.492 19.623 -20.243 1.00 48.78 117 GLY A N 1
ATOM 890 C CA . GLY A 1 117 ? 14.036 20.938 -20.631 1.00 48.78 117 GLY A CA 1
ATOM 891 C C . GLY A 1 117 ? 15.473 20.859 -21.175 1.00 48.78 117 GLY A C 1
ATOM 892 O O . GLY A 1 117 ? 16.042 19.784 -21.250 1.00 48.78 117 GLY A O 1
ATOM 893 N N . PRO A 1 118 ? 16.100 21.955 -21.626 1.00 50.47 118 PRO A N 1
ATOM 894 C CA . PRO A 1 118 ? 17.556 21.994 -21.800 1.00 50.47 118 PRO A CA 1
ATOM 895 C C . PRO A 1 118 ? 18.278 21.873 -20.441 1.00 50.47 118 PRO A C 1
ATOM 897 O O . PRO A 1 118 ? 17.779 22.494 -19.498 1.00 50.47 118 PRO A O 1
ATOM 900 N N . PRO A 1 119 ? 19.470 21.235 -20.363 1.00 54.25 119 PRO A N 1
ATOM 901 C CA . PRO A 1 119 ? 20.329 20.788 -21.474 1.00 54.25 119 PRO A CA 1
ATOM 902 C C . PRO A 1 119 ? 20.346 19.260 -21.748 1.00 54.25 119 PRO A C 1
ATOM 904 O O . PRO A 1 119 ? 20.450 18.467 -20.837 1.00 54.25 119 PRO A O 1
ATOM 907 N N . TYR A 1 120 ? 20.331 18.881 -23.040 1.00 59.47 120 TYR A N 1
ATOM 908 C CA . TYR A 1 120 ? 20.522 17.534 -23.643 1.00 59.47 120 TYR A CA 1
ATOM 909 C C . TYR A 1 120 ? 20.163 16.302 -22.788 1.00 59.47 120 TYR A C 1
ATOM 911 O O . TYR A 1 120 ? 20.948 15.842 -21.963 1.00 59.47 120 TYR A O 1
ATOM 919 N N . HIS A 1 121 ? 19.018 15.680 -23.077 1.00 71.12 121 HIS A N 1
ATOM 920 C CA . HIS A 1 121 ? 18.504 14.558 -22.284 1.00 71.12 121 HIS A CA 1
ATOM 921 C C . HIS A 1 121 ? 18.424 13.241 -23.060 1.00 71.12 121 HIS A C 1
ATOM 923 O O . HIS A 1 121 ? 17.527 12.449 -22.798 1.00 71.12 121 HIS A O 1
ATOM 929 N N . GLY A 1 122 ? 19.300 12.983 -24.037 1.00 85.06 122 GLY A N 1
ATOM 930 C CA . GLY A 1 122 ? 19.283 11.693 -24.730 1.00 85.06 122 GLY A CA 1
ATOM 931 C C . GLY A 1 122 ? 20.138 11.589 -25.987 1.00 85.06 122 GLY A C 1
ATOM 932 O O . GLY A 1 122 ? 21.012 12.415 -26.252 1.00 85.06 122 GLY A O 1
ATOM 933 N N . ALA A 1 123 ? 19.869 10.541 -26.763 1.00 87.75 123 ALA A N 1
ATOM 934 C CA . ALA A 1 123 ? 20.522 10.275 -28.033 1.00 87.75 123 ALA A CA 1
ATOM 935 C C . ALA A 1 123 ? 19.586 9.596 -29.035 1.00 87.75 123 ALA A C 1
ATOM 937 O O . ALA A 1 123 ? 18.802 8.706 -28.691 1.00 87.75 123 ALA A O 1
ATOM 938 N N . TRP A 1 124 ? 19.729 9.984 -30.299 1.00 88.31 124 TRP A N 1
ATOM 939 C CA . TRP A 1 124 ? 19.096 9.309 -31.423 1.00 88.31 124 TRP A CA 1
ATOM 940 C C . TRP A 1 124 ? 19.992 8.178 -31.920 1.00 88.31 124 TRP A C 1
ATOM 942 O O . TRP A 1 124 ? 21.186 8.391 -32.135 1.00 88.31 124 TRP A O 1
ATOM 952 N N . VAL A 1 125 ? 19.426 6.988 -32.116 1.00 91.94 125 VAL A N 1
ATOM 953 C CA . VAL A 1 125 ? 20.163 5.803 -32.560 1.00 91.94 125 VAL A CA 1
ATOM 954 C C . VAL A 1 125 ? 19.602 5.320 -33.889 1.00 91.94 125 VAL A C 1
ATOM 956 O O . VAL A 1 125 ? 18.404 5.082 -34.031 1.00 91.94 125 VAL A O 1
ATOM 959 N N . ASN A 1 126 ? 20.495 5.143 -34.861 1.00 92.31 126 ASN A N 1
ATOM 960 C CA . ASN A 1 126 ? 20.195 4.582 -36.170 1.00 92.31 126 ASN A CA 1
ATOM 961 C C . ASN A 1 126 ? 21.038 3.331 -36.392 1.00 92.31 126 ASN A C 1
ATOM 963 O O . ASN A 1 126 ? 22.262 3.391 -36.294 1.00 92.31 126 ASN A O 1
ATOM 967 N N . PHE A 1 127 ? 20.407 2.234 -36.786 1.00 94.69 127 PHE A N 1
ATOM 968 C CA . PHE A 1 127 ? 21.088 1.067 -37.329 1.00 94.69 127 PHE A CA 1
ATOM 969 C C . PHE A 1 127 ? 20.630 0.822 -38.762 1.00 94.69 127 PHE A C 1
ATOM 971 O O . PHE A 1 127 ? 19.440 0.907 -39.054 1.00 94.69 127 PHE A O 1
ATOM 978 N N . SER A 1 128 ? 21.576 0.497 -39.640 1.00 92.94 128 SER A N 1
ATOM 979 C CA . SER A 1 128 ? 21.350 0.375 -41.079 1.00 92.94 128 SER A CA 1
ATOM 980 C C . SER A 1 128 ? 22.129 -0.782 -41.694 1.00 92.94 128 SER A C 1
ATOM 982 O O . SER A 1 128 ? 23.021 -1.382 -41.083 1.00 92.94 128 SER A O 1
ATOM 984 N N . ASN A 1 129 ? 21.787 -1.103 -42.943 1.00 90.81 129 ASN A N 1
ATOM 985 C CA . ASN A 1 129 ? 22.409 -2.183 -43.713 1.00 90.81 129 ASN A CA 1
ATOM 986 C C . ASN A 1 129 ? 22.290 -3.561 -43.033 1.00 90.81 129 ASN A C 1
ATOM 988 O O . ASN A 1 129 ? 23.186 -4.402 -43.130 1.00 90.81 129 ASN A O 1
ATOM 992 N N . GLY A 1 130 ? 21.168 -3.793 -42.348 1.00 90.44 130 GLY A N 1
ATOM 993 C CA . GLY A 1 130 ? 20.798 -5.083 -41.773 1.00 90.44 130 GLY A CA 1
ATOM 994 C C . GLY A 1 130 ? 19.862 -5.885 -42.672 1.00 90.44 130 GLY A C 1
ATOM 995 O O . GLY A 1 130 ? 19.489 -5.491 -43.778 1.00 90.44 130 GLY A O 1
ATOM 996 N N . THR A 1 131 ? 19.463 -7.060 -42.197 1.00 92.88 131 THR A N 1
ATOM 997 C CA . THR A 1 131 ? 18.371 -7.834 -42.798 1.00 92.88 131 THR A CA 1
ATOM 998 C C . THR A 1 131 ? 17.639 -8.567 -41.689 1.00 92.88 131 THR A C 1
ATOM 1000 O O . THR A 1 131 ? 18.094 -9.610 -41.219 1.00 92.88 131 THR A O 1
ATOM 1003 N N . VAL A 1 132 ? 16.500 -8.021 -41.271 1.00 93.94 132 VAL A N 1
ATOM 1004 C CA . VAL A 1 132 ? 15.661 -8.598 -40.218 1.00 93.94 132 VAL A CA 1
ATOM 1005 C C . VAL A 1 132 ? 14.339 -9.036 -40.845 1.00 93.94 132 VAL A C 1
ATOM 1007 O O . VAL A 1 132 ? 13.513 -8.185 -41.173 1.00 93.94 132 VAL A O 1
ATOM 1010 N N . PRO A 1 133 ? 14.120 -10.345 -41.070 1.00 93.62 133 PRO A N 1
ATOM 1011 C CA . PRO A 1 133 ? 12.861 -10.849 -41.614 1.00 93.62 133 PRO A CA 1
ATOM 1012 C C . PRO A 1 133 ? 11.660 -10.471 -40.741 1.00 93.62 133 PRO A C 1
ATOM 1014 O O . PRO A 1 133 ? 11.816 -10.220 -39.546 1.00 93.62 133 PRO A O 1
ATOM 1017 N N . ALA A 1 134 ? 10.459 -10.498 -41.319 1.00 90.19 134 ALA A N 1
ATOM 1018 C CA . ALA A 1 134 ? 9.224 -10.425 -40.540 1.00 90.19 134 ALA A CA 1
ATOM 1019 C C . ALA A 1 134 ? 9.206 -11.524 -39.460 1.00 90.19 134 ALA A C 1
ATOM 1021 O O . ALA A 1 134 ? 9.553 -12.674 -39.747 1.00 90.19 134 ALA A O 1
ATOM 1022 N N . ASN A 1 135 ? 8.806 -11.166 -38.239 1.00 86.44 135 ASN A N 1
ATOM 1023 C CA . ASN A 1 135 ? 8.856 -11.990 -37.023 1.00 86.44 135 ASN A CA 1
ATOM 1024 C C . ASN A 1 135 ? 10.273 -12.428 -36.601 1.00 86.44 135 ASN A C 1
ATOM 1026 O O . ASN A 1 135 ? 10.427 -13.296 -35.742 1.00 86.44 135 ASN A O 1
ATOM 1030 N N . GLY A 1 136 ? 11.320 -11.876 -37.222 1.00 90.06 136 GLY A N 1
ATOM 1031 C CA . GLY A 1 136 ? 12.681 -11.961 -36.704 1.00 90.06 136 GLY A CA 1
ATOM 1032 C C . GLY A 1 136 ? 12.860 -11.021 -35.515 1.00 90.06 136 GLY A C 1
ATOM 1033 O O . GLY A 1 136 ? 12.039 -10.135 -35.294 1.00 90.06 136 GLY A O 1
ATOM 1034 N N . SER A 1 137 ? 13.946 -11.182 -34.768 1.00 91.25 137 SER A N 1
ATOM 1035 C CA . SER A 1 137 ? 14.269 -10.306 -33.645 1.00 91.25 137 SER A CA 1
ATOM 1036 C C . SER A 1 137 ? 15.704 -9.803 -33.706 1.00 91.25 137 SER A C 1
ATOM 1038 O O . SER A 1 137 ? 16.571 -10.391 -34.361 1.00 91.25 137 SER A O 1
ATOM 1040 N N . ILE A 1 138 ? 15.931 -8.692 -33.015 1.00 91.88 138 ILE A N 1
ATOM 1041 C CA . ILE A 1 138 ? 17.250 -8.135 -32.738 1.00 91.88 138 ILE A CA 1
ATOM 1042 C C . ILE A 1 138 ? 17.391 -7.920 -31.241 1.00 91.88 138 ILE A C 1
ATOM 1044 O O . ILE A 1 138 ? 16.406 -7.704 -30.536 1.00 91.88 138 ILE A O 1
ATOM 1048 N N . THR A 1 139 ? 18.628 -7.925 -30.773 1.00 92.06 139 THR A N 1
ATOM 1049 C CA . THR A 1 139 ? 18.955 -7.514 -29.414 1.00 92.06 139 THR A CA 1
ATOM 1050 C C . THR A 1 139 ? 19.746 -6.224 -29.494 1.00 92.06 139 THR A C 1
ATOM 1052 O O . THR A 1 139 ? 20.703 -6.125 -30.267 1.00 92.06 139 THR A O 1
ATOM 1055 N N . VAL A 1 140 ? 19.323 -5.244 -28.703 1.00 93.06 140 VAL A N 1
ATOM 1056 C CA . VAL A 1 140 ? 19.995 -3.957 -28.566 1.00 93.06 140 VAL A CA 1
ATOM 1057 C C . VAL A 1 140 ? 20.413 -3.790 -27.113 1.00 93.06 140 VAL A C 1
ATOM 1059 O O . VAL A 1 140 ? 19.584 -3.897 -26.211 1.00 93.06 140 VAL A O 1
ATOM 1062 N N . GLU A 1 141 ? 21.696 -3.532 -26.894 1.00 93.44 141 GLU A N 1
ATOM 1063 C CA . GLU A 1 141 ? 22.235 -3.096 -25.608 1.00 93.44 141 GLU A CA 1
ATOM 1064 C C . GLU A 1 141 ? 22.544 -1.603 -25.695 1.00 93.44 141 GLU A C 1
ATOM 1066 O O . GLU A 1 141 ? 23.082 -1.140 -26.700 1.00 93.44 141 GLU A O 1
ATOM 1071 N N . MET A 1 142 ? 22.175 -0.844 -24.672 1.00 93.94 142 MET A N 1
ATOM 1072 C CA . MET A 1 142 ? 22.304 0.606 -24.649 1.00 93.94 142 MET A CA 1
ATOM 1073 C C . MET A 1 142 ? 22.738 1.114 -23.278 1.00 93.94 142 MET A C 1
ATOM 1075 O O . MET A 1 142 ? 22.478 0.486 -22.249 1.00 93.94 142 MET A O 1
ATOM 1079 N N . MET A 1 143 ? 23.399 2.266 -23.278 1.00 94.25 143 MET A N 1
ATOM 1080 C CA . MET A 1 143 ? 23.868 2.947 -22.082 1.00 94.25 143 MET A CA 1
ATOM 1081 C C . MET A 1 143 ? 23.746 4.456 -22.260 1.00 94.25 143 MET A C 1
ATOM 1083 O O . MET A 1 143 ? 24.175 4.997 -23.284 1.00 94.25 143 MET A O 1
ATOM 1087 N N . LEU A 1 144 ? 23.202 5.114 -21.239 1.00 93.12 144 LEU A N 1
ATOM 1088 C CA . LEU A 1 144 ? 23.345 6.550 -21.048 1.00 93.12 144 LEU A CA 1
ATOM 1089 C C . LEU A 1 144 ? 24.386 6.798 -19.960 1.00 93.12 144 LEU A C 1
ATOM 1091 O O . LEU A 1 144 ? 24.350 6.173 -18.897 1.00 93.12 144 LEU A O 1
ATOM 1095 N N . CYS A 1 145 ? 25.310 7.706 -20.256 1.00 91.94 145 CYS A N 1
ATOM 1096 C CA . CYS A 1 145 ? 26.239 8.251 -19.289 1.00 91.94 145 CYS A CA 1
ATOM 1097 C C . CYS A 1 145 ? 25.745 9.617 -18.830 1.00 91.94 145 CYS A C 1
ATOM 1099 O O . CYS A 1 145 ? 25.461 10.491 -19.654 1.00 91.94 145 CYS A O 1
ATOM 1101 N N . MET A 1 146 ? 25.605 9.762 -17.517 1.00 90.19 146 MET A N 1
ATOM 1102 C CA . MET A 1 146 ? 24.970 10.919 -16.899 1.00 90.19 146 MET A CA 1
ATOM 1103 C C . MET A 1 146 ? 25.818 11.433 -15.743 1.00 90.19 146 MET A C 1
ATOM 1105 O O . MET A 1 146 ? 26.522 10.661 -15.099 1.00 90.19 146 MET A O 1
ATOM 1109 N N . ASN A 1 147 ? 25.766 12.731 -15.458 1.00 86.69 147 ASN A N 1
ATOM 1110 C CA . ASN A 1 147 ? 26.445 13.314 -14.292 1.00 86.69 147 ASN A CA 1
ATOM 1111 C C . ASN A 1 147 ? 25.950 12.736 -12.948 1.00 86.69 147 ASN A C 1
ATOM 1113 O O . ASN A 1 147 ? 26.706 12.740 -11.976 1.00 86.69 147 ASN A O 1
ATOM 1117 N N . GLU A 1 148 ? 24.726 12.212 -12.911 1.00 86.31 148 GLU A N 1
ATOM 1118 C CA . GLU A 1 148 ? 24.102 11.551 -11.765 1.00 86.31 148 GLU A CA 1
ATOM 1119 C C . GLU A 1 148 ? 23.202 10.389 -12.229 1.00 86.31 148 GLU A C 1
ATOM 1121 O O . GLU A 1 148 ? 22.818 10.321 -13.398 1.00 86.31 148 GLU A O 1
ATOM 1126 N N . LYS A 1 149 ? 22.878 9.445 -11.332 1.00 85.62 149 LYS A N 1
ATOM 1127 C CA . LYS A 1 149 ? 21.930 8.360 -11.630 1.00 85.62 149 LYS A CA 1
ATOM 1128 C C . LYS A 1 149 ? 20.537 8.926 -11.932 1.00 85.62 149 LYS A C 1
ATOM 1130 O O . LYS A 1 149 ? 20.127 9.915 -11.336 1.00 85.62 149 LYS A O 1
ATOM 1135 N N . ASN A 1 150 ? 19.819 8.281 -12.844 1.00 85.06 150 ASN A N 1
ATOM 1136 C CA . ASN A 1 150 ? 18.482 8.670 -13.294 1.00 85.06 150 ASN A CA 1
ATOM 1137 C C . ASN A 1 150 ? 17.860 7.476 -14.054 1.00 85.06 150 ASN A C 1
ATOM 1139 O O . ASN A 1 150 ? 18.421 6.383 -14.086 1.00 85.06 150 ASN A O 1
ATOM 1143 N N . CYS A 1 151 ? 16.737 7.676 -14.727 1.00 88.25 151 CYS A N 1
ATOM 1144 C CA . CYS A 1 151 ? 16.087 6.712 -15.598 1.00 88.25 151 CYS A CA 1
ATOM 1145 C C . CYS A 1 151 ? 16.809 6.488 -16.942 1.00 88.25 151 CYS A C 1
ATOM 1147 O O . CYS A 1 151 ? 17.616 7.293 -17.412 1.00 88.25 151 CYS A O 1
ATOM 1149 N N . ILE A 1 152 ? 16.453 5.380 -17.599 1.00 92.19 152 ILE A N 1
ATOM 1150 C CA . ILE A 1 152 ? 16.720 5.165 -19.024 1.00 92.19 152 ILE A CA 1
ATOM 1151 C C . ILE A 1 152 ? 15.432 4.744 -19.731 1.00 92.19 152 ILE A C 1
ATOM 1153 O O . ILE A 1 152 ? 14.833 3.697 -19.452 1.00 92.19 152 ILE A O 1
ATOM 1157 N N . LYS A 1 153 ? 15.007 5.569 -20.683 1.00 90.06 153 LYS A N 1
ATOM 1158 C CA . LYS A 1 153 ? 13.767 5.400 -21.440 1.00 90.06 153 LYS A CA 1
ATOM 1159 C C . LYS A 1 153 ? 14.032 5.318 -22.928 1.00 90.06 153 LYS A C 1
ATOM 1161 O O . LYS A 1 153 ? 15.082 5.747 -23.401 1.00 90.06 153 LYS A O 1
ATOM 1166 N N . ILE A 1 154 ? 13.078 4.753 -23.662 1.00 90.00 154 ILE A N 1
ATOM 1167 C CA . ILE A 1 154 ? 13.093 4.694 -25.122 1.00 90.00 154 ILE A CA 1
ATOM 1168 C C . ILE A 1 154 ? 11.753 5.125 -25.712 1.00 90.00 154 ILE A C 1
ATOM 1170 O O . ILE A 1 154 ? 10.696 4.870 -25.144 1.00 90.00 154 ILE A O 1
ATOM 1174 N N . THR A 1 155 ? 11.795 5.744 -26.881 1.00 86.06 155 THR A N 1
ATOM 1175 C CA . THR A 1 155 ? 10.614 6.121 -27.663 1.00 86.06 155 THR A CA 1
ATOM 1176 C C . THR A 1 155 ? 10.956 6.078 -29.153 1.00 86.06 155 THR A C 1
ATOM 1178 O O . THR A 1 155 ? 12.081 5.742 -29.533 1.00 86.06 155 THR A O 1
ATOM 1181 N N . ASP A 1 156 ? 9.969 6.374 -29.998 1.00 82.19 156 ASP A N 1
ATOM 1182 C CA . ASP A 1 156 ? 10.124 6.514 -31.449 1.00 82.19 156 ASP A CA 1
ATOM 1183 C C . ASP A 1 156 ? 10.762 5.277 -32.100 1.00 82.19 156 ASP A C 1
ATOM 1185 O O . ASP A 1 156 ? 11.591 5.362 -33.001 1.00 82.19 156 ASP A O 1
ATOM 1189 N N . ILE A 1 157 ? 10.350 4.101 -31.615 1.00 88.69 157 ILE A N 1
ATOM 1190 C CA . ILE A 1 157 ? 10.825 2.796 -32.075 1.00 88.69 157 ILE A CA 1
ATOM 1191 C C . ILE A 1 157 ? 10.266 2.519 -33.475 1.00 88.69 157 ILE A C 1
ATOM 1193 O O . ILE A 1 157 ? 9.079 2.210 -33.645 1.00 88.69 157 ILE A O 1
ATOM 1197 N N . GLU A 1 158 ? 11.132 2.571 -34.482 1.00 89.44 158 GLU A N 1
ATOM 1198 C CA . GLU A 1 158 ? 10.749 2.498 -35.885 1.00 89.44 158 GLU A CA 1
ATOM 1199 C C . GLU A 1 158 ? 11.589 1.480 -36.665 1.00 89.44 158 GLU A C 1
ATOM 1201 O O . GLU A 1 158 ? 12.817 1.468 -36.634 1.00 89.44 158 GLU A O 1
ATOM 1206 N N . TRP A 1 159 ? 10.896 0.618 -37.406 1.00 92.69 159 TRP A N 1
ATOM 1207 C CA . TRP A 1 159 ? 11.486 -0.317 -38.360 1.00 92.69 159 TRP A CA 1
ATOM 1208 C C . TRP A 1 159 ? 11.300 0.261 -39.762 1.00 92.69 159 TRP A C 1
ATOM 1210 O O . TRP A 1 159 ? 10.171 0.626 -40.107 1.00 92.69 159 TRP A O 1
ATOM 1220 N N . THR A 1 160 ? 12.353 0.324 -40.580 1.00 92.88 160 THR A N 1
ATOM 1221 C CA . THR A 1 160 ? 12.246 0.881 -41.940 1.00 92.88 160 THR A CA 1
ATOM 1222 C C . THR A 1 160 ? 12.857 -0.035 -43.010 1.00 92.88 160 THR A C 1
ATOM 1224 O O . THR A 1 160 ? 13.650 -0.938 -42.718 1.00 92.88 160 THR A O 1
ATOM 1227 N N . ASP A 1 161 ? 12.404 0.146 -44.257 1.00 92.88 161 ASP A N 1
ATOM 1228 C CA . ASP A 1 161 ? 13.012 -0.433 -45.460 1.00 92.88 161 ASP A CA 1
ATOM 1229 C C . ASP A 1 161 ? 13.502 0.689 -46.386 1.00 92.88 161 ASP A C 1
ATOM 1231 O O . ASP A 1 161 ? 12.704 1.397 -47.009 1.00 92.88 161 ASP A O 1
ATOM 1235 N N . GLY A 1 162 ? 14.819 0.890 -46.449 1.00 85.44 162 GLY A N 1
ATOM 1236 C CA . GLY A 1 162 ? 15.439 1.956 -47.233 1.00 85.44 162 GLY A CA 1
ATOM 1237 C C . GLY A 1 162 ? 15.062 3.343 -46.711 1.00 85.44 162 GLY A C 1
ATOM 1238 O O . GLY A 1 162 ? 14.819 4.254 -47.509 1.00 85.44 162 GLY A O 1
ATOM 1239 N N . GLY A 1 163 ? 14.954 3.479 -45.385 1.00 83.38 163 GLY A N 1
ATOM 1240 C CA . GLY A 1 163 ? 14.496 4.687 -44.700 1.00 83.38 163 GLY A CA 1
ATOM 1241 C C . GLY A 1 163 ? 12.983 4.943 -44.747 1.00 83.38 163 GLY A C 1
ATOM 1242 O O . GLY A 1 163 ? 12.536 5.979 -44.258 1.00 83.38 163 GLY A O 1
ATOM 1243 N N . ALA A 1 164 ? 12.176 4.056 -45.345 1.00 88.94 164 ALA A N 1
ATOM 1244 C CA . ALA A 1 164 ? 10.717 4.182 -45.357 1.00 88.94 164 ALA A CA 1
ATOM 1245 C C . ALA A 1 164 ? 10.071 3.376 -44.207 1.00 88.94 164 ALA A C 1
ATOM 1247 O O . ALA A 1 164 ? 10.286 2.163 -44.144 1.00 88.94 164 ALA A O 1
ATOM 1248 N N . PRO A 1 165 ? 9.248 3.994 -43.339 1.00 90.00 165 PRO A N 1
ATOM 1249 C CA . PRO A 1 165 ? 8.606 3.313 -42.213 1.00 90.00 165 PRO A CA 1
ATOM 1250 C C . PRO A 1 165 ? 7.769 2.101 -42.611 1.00 90.00 165 PRO A C 1
ATOM 1252 O O . PRO A 1 165 ? 6.922 2.180 -43.506 1.00 90.00 165 PRO A O 1
ATOM 1255 N N . LEU A 1 166 ? 7.966 0.988 -41.904 1.00 90.12 166 LEU A N 1
ATOM 1256 C CA . LEU A 1 166 ? 7.149 -0.210 -42.049 1.00 90.12 166 LEU A CA 1
ATOM 1257 C C . LEU A 1 166 ? 5.953 -0.163 -41.077 1.00 90.12 166 LEU A C 1
ATOM 1259 O O . LEU A 1 166 ? 6.140 0.068 -39.880 1.00 90.12 166 LEU A O 1
ATOM 1263 N N . PRO A 1 167 ? 4.715 -0.403 -41.547 1.00 85.31 167 PRO A N 1
ATOM 1264 C CA . PRO A 1 167 ? 3.533 -0.397 -40.689 1.00 85.31 167 PRO A CA 1
ATOM 1265 C C . PRO A 1 167 ? 3.524 -1.601 -39.737 1.00 85.31 167 PRO A C 1
ATOM 1267 O O . PRO A 1 167 ? 3.973 -2.686 -40.093 1.00 85.31 167 PRO A O 1
ATOM 1270 N N . GLY A 1 168 ? 2.963 -1.448 -38.538 1.00 78.88 168 GLY A N 1
ATOM 1271 C CA . GLY A 1 168 ? 2.730 -2.570 -37.624 1.00 78.88 168 GLY A CA 1
ATOM 1272 C C . GLY A 1 168 ? 2.193 -2.126 -36.262 1.00 78.88 168 GLY A C 1
ATOM 1273 O O . GLY A 1 168 ? 1.895 -0.940 -36.097 1.00 78.88 168 GLY A O 1
ATOM 1274 N N . PRO A 1 169 ? 2.094 -3.047 -35.290 1.00 82.44 169 PRO A N 1
ATOM 1275 C CA . PRO A 1 169 ? 1.583 -2.738 -33.958 1.00 82.44 169 PRO A CA 1
ATOM 1276 C C . PRO A 1 169 ? 2.480 -1.734 -33.210 1.00 82.44 169 PRO A C 1
ATOM 1278 O O . PRO A 1 169 ? 3.680 -1.650 -33.494 1.00 82.44 169 PRO A O 1
ATOM 1281 N N . PRO A 1 170 ? 1.944 -0.954 -32.256 1.00 83.81 170 PRO A N 1
ATOM 1282 C CA . PRO A 1 170 ? 2.780 -0.116 -31.401 1.00 83.81 170 PRO A CA 1
ATOM 1283 C C . PRO A 1 170 ? 3.718 -0.985 -30.551 1.00 83.81 170 PRO A C 1
ATOM 1285 O O . PRO A 1 170 ? 3.388 -2.125 -30.228 1.00 83.81 170 PRO A O 1
ATOM 1288 N N . ALA A 1 171 ? 4.879 -0.443 -30.193 1.00 85.19 171 ALA A N 1
ATOM 1289 C CA . ALA A 1 171 ? 5.796 -1.043 -29.227 1.00 85.19 171 ALA A CA 1
ATOM 1290 C C . ALA A 1 171 ? 5.709 -0.279 -27.891 1.00 85.19 171 ALA A C 1
ATOM 1292 O O . ALA A 1 171 ? 5.366 0.907 -27.913 1.00 85.19 171 ALA A O 1
ATOM 1293 N N . PRO A 1 172 ? 6.017 -0.920 -26.749 1.00 88.25 172 PRO A N 1
ATOM 1294 C CA . PRO A 1 172 ? 6.144 -0.248 -25.463 1.00 88.25 172 PRO A CA 1
ATOM 1295 C C . PRO A 1 172 ? 7.137 0.909 -25.551 1.00 88.25 172 PRO A C 1
ATOM 1297 O O . PRO A 1 172 ? 8.287 0.716 -25.948 1.00 88.25 172 PRO A O 1
ATOM 1300 N N . ALA A 1 173 ? 6.671 2.102 -25.193 1.00 87.12 173 ALA A N 1
ATOM 1301 C CA . ALA A 1 173 ? 7.491 3.296 -25.034 1.00 87.12 173 ALA A CA 1
ATOM 1302 C C . ALA A 1 173 ? 7.685 3.579 -23.539 1.00 87.12 173 ALA A C 1
ATOM 1304 O O . ALA A 1 173 ? 6.851 3.193 -22.725 1.00 87.12 173 ALA A O 1
ATOM 1305 N N . GLY A 1 174 ? 8.778 4.257 -23.194 1.00 88.44 174 GLY A N 1
ATOM 1306 C CA . GLY A 1 174 ? 9.179 4.544 -21.822 1.00 88.44 174 GLY A CA 1
ATOM 1307 C C . GLY A 1 174 ? 10.319 3.647 -21.340 1.00 88.44 174 GLY A C 1
ATOM 1308 O O . GLY A 1 174 ? 11.231 3.284 -22.100 1.00 88.44 174 GLY A O 1
ATOM 1309 N N . GLY A 1 175 ? 10.328 3.316 -20.055 1.00 92.12 175 GLY A N 1
ATOM 1310 C CA . GLY A 1 175 ? 11.482 2.665 -19.448 1.00 92.12 175 GLY A CA 1
ATOM 1311 C C . GLY A 1 175 ? 11.327 2.398 -17.967 1.00 92.12 175 GLY A C 1
ATOM 1312 O O . GLY A 1 175 ? 10.258 2.007 -17.510 1.00 92.12 175 GLY A O 1
ATOM 1313 N N . PHE A 1 176 ? 12.436 2.538 -17.251 1.00 94.00 176 PHE A N 1
ATOM 1314 C CA . PHE A 1 176 ? 12.473 2.310 -15.817 1.00 94.00 176 PHE A CA 1
ATOM 1315 C C . PHE A 1 176 ? 13.297 3.380 -15.105 1.00 94.00 176 PHE A C 1
ATOM 1317 O O . PHE A 1 176 ? 14.227 3.954 -15.684 1.00 94.00 176 PHE A O 1
ATOM 1324 N N . ARG A 1 177 ? 12.983 3.564 -13.825 1.00 90.06 177 ARG A N 1
ATOM 1325 C CA . ARG A 1 177 ? 13.747 4.341 -12.847 1.00 90.06 177 ARG A CA 1
ATOM 1326 C C . ARG A 1 177 ? 13.918 3.505 -11.585 1.00 90.06 177 ARG A C 1
ATOM 1328 O O . ARG A 1 177 ? 13.000 2.780 -11.205 1.00 90.06 177 ARG A O 1
ATOM 1335 N N . VAL A 1 178 ? 15.070 3.634 -10.932 1.00 91.88 178 VAL A N 1
ATOM 1336 C CA . VAL A 1 178 ? 15.254 3.175 -9.552 1.00 91.88 178 VAL A CA 1
ATOM 1337 C C . VAL A 1 178 ? 15.616 4.387 -8.699 1.00 91.88 178 VAL A C 1
ATOM 1339 O O . VAL A 1 178 ? 16.631 5.041 -8.943 1.00 91.88 178 VAL A O 1
ATOM 1342 N N . GLY A 1 179 ? 14.768 4.699 -7.721 1.00 87.12 179 GLY A N 1
ATOM 1343 C CA . GLY A 1 179 ? 14.955 5.818 -6.803 1.00 87.12 179 GLY A CA 1
ATOM 1344 C C . GLY A 1 179 ? 16.206 5.670 -5.934 1.00 87.12 179 GLY A C 1
ATOM 1345 O O . GLY A 1 179 ? 16.828 4.601 -5.857 1.00 87.12 179 GLY A O 1
ATOM 1346 N N . ARG A 1 180 ? 16.603 6.755 -5.260 1.00 87.56 180 ARG A N 1
ATOM 1347 C CA . ARG A 1 180 ? 17.643 6.662 -4.228 1.00 87.56 180 ARG A CA 1
ATOM 1348 C C . ARG A 1 180 ? 17.096 5.843 -3.049 1.00 87.56 180 ARG A C 1
ATOM 1350 O O . ARG A 1 180 ? 15.950 6.053 -2.668 1.00 87.56 180 ARG A O 1
ATOM 1357 N N . PRO A 1 181 ? 17.878 4.916 -2.474 1.00 89.31 181 PRO A N 1
ATOM 1358 C CA . PRO A 1 181 ? 17.413 4.163 -1.329 1.00 89.31 181 PRO A CA 1
ATOM 1359 C C . PRO A 1 181 ? 17.402 5.018 -0.076 1.00 89.31 181 PRO A C 1
ATOM 1361 O O . PRO A 1 181 ? 18.287 5.857 0.132 1.00 89.31 181 PRO A O 1
ATOM 1364 N N . PHE A 1 182 ? 16.452 4.702 0.788 1.00 86.38 182 PHE A N 1
ATOM 1365 C CA . PHE A 1 182 ? 16.303 5.297 2.102 1.00 86.38 182 PHE A CA 1
ATOM 1366 C C . PHE A 1 182 ? 16.027 4.214 3.158 1.00 86.38 182 PHE A C 1
ATOM 1368 O O . PHE A 1 182 ? 15.548 3.128 2.810 1.00 86.38 182 PHE A O 1
ATOM 1375 N N . PRO A 1 183 ? 16.388 4.450 4.432 1.00 84.19 183 PRO A N 1
ATOM 1376 C CA . PRO A 1 183 ? 16.041 3.558 5.536 1.00 84.19 183 PRO A CA 1
ATOM 1377 C C . PRO A 1 183 ? 14.523 3.372 5.665 1.00 84.19 183 PRO A C 1
ATOM 1379 O O . PRO A 1 183 ? 13.792 4.357 5.710 1.00 84.19 183 PRO A O 1
ATOM 1382 N N . GLY A 1 184 ? 14.057 2.126 5.769 1.00 79.00 184 GLY A N 1
ATOM 1383 C CA . GLY A 1 184 ? 12.627 1.817 5.877 1.00 79.00 184 GLY A CA 1
ATOM 1384 C C . GLY A 1 184 ? 12.290 0.359 5.557 1.00 79.00 184 GLY A C 1
ATOM 1385 O O . GLY A 1 184 ? 13.168 -0.421 5.179 1.00 79.00 184 GLY A O 1
ATOM 1386 N N . GLY A 1 185 ? 11.010 0.008 5.700 1.00 77.69 185 GLY A N 1
ATOM 1387 C CA . GLY A 1 185 ? 10.473 -1.316 5.372 1.00 77.69 185 GLY A CA 1
ATOM 1388 C C . GLY A 1 185 ? 10.773 -2.405 6.409 1.00 77.69 185 GLY A C 1
ATOM 1389 O O . GLY A 1 185 ? 11.424 -2.188 7.435 1.00 77.69 185 GLY A O 1
ATOM 1390 N N . GLN A 1 186 ? 10.294 -3.617 6.133 1.00 79.31 186 GLN A N 1
ATOM 1391 C CA . GLN A 1 186 ? 10.598 -4.836 6.897 1.00 79.31 186 GLN A CA 1
ATOM 1392 C C . GLN A 1 186 ? 11.918 -5.483 6.443 1.00 79.31 186 GLN A C 1
ATOM 1394 O O . GLN A 1 186 ? 12.511 -6.302 7.156 1.00 79.31 186 GLN A O 1
ATOM 1399 N N . GLY A 1 187 ? 12.386 -5.075 5.264 1.00 79.12 187 GLY A N 1
ATOM 1400 C CA . GLY A 1 187 ? 13.601 -5.507 4.612 1.00 79.12 187 GLY A CA 1
ATOM 1401 C C . GLY A 1 187 ? 13.428 -6.789 3.790 1.00 79.12 187 GLY A C 1
ATOM 1402 O O . GLY A 1 187 ? 12.497 -7.573 3.968 1.00 79.12 187 GLY A O 1
ATOM 1403 N N . GLY A 1 188 ? 14.364 -7.005 2.867 1.00 79.31 188 GLY A N 1
ATOM 1404 C CA . GLY A 1 188 ? 14.299 -8.082 1.879 1.00 79.31 188 GLY A CA 1
ATOM 1405 C C . GLY A 1 188 ? 14.547 -9.498 2.410 1.00 79.31 188 GLY A C 1
ATOM 1406 O O . GLY A 1 188 ? 15.063 -9.732 3.506 1.00 79.31 188 GLY A O 1
ATOM 1407 N N . VAL A 1 189 ? 14.198 -10.491 1.591 1.00 79.81 189 VAL A N 1
ATOM 1408 C CA . VAL A 1 189 ? 14.435 -11.903 1.915 1.00 79.81 189 VAL A CA 1
ATOM 1409 C C . VAL A 1 189 ? 15.939 -12.171 1.961 1.00 79.81 189 VAL A C 1
ATOM 1411 O O . VAL A 1 189 ? 16.660 -11.943 0.993 1.00 79.81 189 VAL A O 1
ATOM 1414 N N . LEU A 1 190 ? 16.428 -12.678 3.097 1.00 78.62 190 LEU A N 1
ATOM 1415 C CA . LEU A 1 190 ? 17.856 -12.936 3.277 1.00 78.62 190 LEU A CA 1
ATOM 1416 C C . LEU A 1 190 ? 18.394 -13.896 2.195 1.00 78.62 190 LEU A C 1
ATOM 1418 O O . LEU A 1 190 ? 17.850 -14.996 2.050 1.00 78.62 190 LEU A O 1
ATOM 1422 N N . PRO A 1 191 ? 19.552 -13.600 1.568 1.00 71.19 191 PRO A N 1
ATOM 1423 C CA . PRO A 1 191 ? 20.143 -14.467 0.541 1.00 71.19 191 PRO A CA 1
ATOM 1424 C C . PRO A 1 191 ? 20.473 -15.876 1.056 1.00 71.19 191 PRO A C 1
ATOM 1426 O O . PRO A 1 191 ? 20.584 -16.836 0.296 1.00 71.19 191 PRO A O 1
ATOM 1429 N N . SER A 1 192 ? 20.677 -16.009 2.372 1.00 71.62 192 SER A N 1
ATOM 1430 C CA . SER A 1 192 ? 20.944 -17.294 3.033 1.00 71.62 192 SER A CA 1
ATOM 1431 C C . SER A 1 192 ? 19.712 -18.192 3.171 1.00 71.62 192 SER A C 1
ATOM 1433 O O . SER A 1 192 ? 19.863 -19.390 3.423 1.00 71.62 192 SER A O 1
ATOM 1435 N N . VAL A 1 193 ? 18.520 -17.612 3.036 1.00 66.56 193 VAL A N 1
ATOM 1436 C CA . VAL A 1 193 ? 17.231 -18.295 3.144 1.00 66.56 193 VAL A CA 1
ATOM 1437 C C . VAL A 1 193 ? 16.733 -18.652 1.753 1.00 66.56 193 VAL A C 1
ATOM 1439 O O . VAL A 1 193 ? 16.433 -19.821 1.513 1.00 66.56 193 VAL A O 1
ATOM 1442 N N . ASP A 1 194 ? 16.695 -17.670 0.852 1.00 69.12 194 ASP A N 1
ATOM 1443 C CA . ASP A 1 194 ? 16.188 -17.851 -0.502 1.00 69.12 194 ASP A CA 1
ATOM 1444 C C . ASP A 1 194 ? 16.776 -16.801 -1.464 1.00 69.12 194 ASP A C 1
ATOM 1446 O O . ASP A 1 194 ? 16.490 -15.612 -1.312 1.00 69.12 194 ASP A O 1
ATOM 1450 N N . PRO A 1 195 ? 17.595 -17.196 -2.457 1.00 67.69 195 PRO A N 1
ATOM 1451 C CA . PRO A 1 195 ? 18.079 -16.266 -3.471 1.00 67.69 195 PRO A CA 1
ATOM 1452 C C . PRO A 1 195 ? 16.980 -15.842 -4.457 1.00 67.69 195 PRO A C 1
ATOM 1454 O O . PRO A 1 195 ? 17.187 -14.876 -5.180 1.00 67.69 195 PRO A O 1
ATOM 1457 N N . GLY A 1 196 ? 15.834 -16.535 -4.498 1.00 77.81 196 GLY A N 1
ATOM 1458 C CA . GLY A 1 196 ? 14.716 -16.212 -5.384 1.00 77.81 196 GLY A CA 1
ATOM 1459 C C . GLY A 1 196 ? 13.923 -14.983 -4.951 1.00 77.81 196 GLY A C 1
ATOM 1460 O O . GLY A 1 196 ? 13.205 -14.402 -5.760 1.00 77.81 196 GLY A O 1
ATOM 1461 N N . GLY A 1 197 ? 14.077 -14.538 -3.699 1.00 81.44 197 GLY A N 1
ATOM 1462 C CA . GLY A 1 197 ? 13.378 -13.363 -3.181 1.00 81.44 197 GLY A CA 1
ATOM 1463 C C . GLY A 1 197 ? 11.904 -13.598 -2.843 1.00 81.44 197 GLY A C 1
ATOM 1464 O O . GLY A 1 197 ? 11.226 -12.649 -2.458 1.00 81.44 197 GLY A O 1
ATOM 1465 N N . ALA A 1 198 ? 11.392 -14.830 -2.983 1.00 83.50 198 ALA A N 1
ATOM 1466 C CA . ALA A 1 198 ? 10.021 -15.234 -2.650 1.00 83.50 198 ALA A CA 1
ATOM 1467 C C . ALA A 1 198 ? 8.931 -14.315 -3.242 1.00 83.50 198 ALA A C 1
ATOM 1469 O O . ALA A 1 198 ? 7.907 -14.053 -2.610 1.00 83.50 198 ALA A O 1
ATOM 1470 N N . GLY A 1 199 ? 9.176 -13.785 -4.442 1.00 85.06 199 GLY A N 1
ATOM 1471 C CA . GLY A 1 199 ? 8.289 -12.846 -5.132 1.00 85.06 199 GLY A CA 1
ATOM 1472 C C . GLY A 1 199 ? 8.276 -11.417 -4.575 1.00 85.06 199 GLY A C 1
ATOM 1473 O O . GLY A 1 199 ? 7.402 -10.637 -4.944 1.00 85.06 199 GLY A O 1
ATOM 1474 N N . ARG A 1 200 ? 9.240 -11.054 -3.720 1.00 85.62 200 ARG A N 1
ATOM 1475 C CA . ARG A 1 200 ? 9.445 -9.692 -3.184 1.00 85.62 200 ARG A CA 1
ATOM 1476 C C . ARG A 1 200 ? 10.723 -9.009 -3.685 1.00 85.62 200 ARG A C 1
ATOM 1478 O O . ARG A 1 200 ? 11.056 -7.906 -3.268 1.00 85.62 200 ARG A O 1
ATOM 1485 N N . GLY A 1 201 ? 11.435 -9.669 -4.595 1.00 88.94 201 GLY A N 1
ATOM 1486 C CA . GLY A 1 201 ? 12.727 -9.230 -5.113 1.00 88.94 201 GLY A CA 1
ATOM 1487 C C . GLY A 1 201 ? 13.883 -9.960 -4.436 1.00 88.94 201 GLY A C 1
ATOM 1488 O O . GLY A 1 201 ? 13.884 -10.207 -3.231 1.00 88.94 201 GLY A O 1
ATOM 1489 N N . ALA A 1 202 ? 14.856 -10.361 -5.247 1.00 91.94 202 ALA A N 1
ATOM 1490 C CA . ALA A 1 202 ? 16.029 -11.096 -4.810 1.00 91.94 202 ALA A CA 1
ATOM 1491 C C . ALA A 1 202 ? 17.134 -10.148 -4.350 1.00 91.94 202 ALA A C 1
ATOM 1493 O O . ALA A 1 202 ? 17.262 -9.025 -4.831 1.00 91.94 202 ALA A O 1
ATOM 1494 N N . GLN A 1 203 ? 18.007 -10.628 -3.475 1.00 92.44 203 GLN A N 1
ATOM 1495 C CA . GLN A 1 203 ? 19.181 -9.872 -3.073 1.00 92.44 203 GLN A CA 1
ATOM 1496 C C . GLN A 1 203 ? 20.409 -10.772 -2.929 1.00 92.44 203 GLN A C 1
ATOM 1498 O O . GLN A 1 203 ? 20.318 -11.929 -2.519 1.00 92.44 203 GLN A O 1
ATOM 1503 N N . GLU A 1 204 ? 21.574 -10.229 -3.264 1.00 90.44 204 GLU A N 1
ATOM 1504 C CA . GLU A 1 204 ? 22.880 -10.843 -3.037 1.00 90.44 204 GLU A CA 1
ATOM 1505 C C . GLU A 1 204 ? 23.598 -10.119 -1.900 1.00 90.44 204 GLU A C 1
ATOM 1507 O O . GLU A 1 204 ? 23.657 -8.892 -1.875 1.00 90.44 204 GLU A O 1
ATOM 1512 N N . ASP A 1 205 ? 24.187 -10.876 -0.974 1.00 83.62 205 ASP A N 1
ATOM 1513 C CA . ASP A 1 205 ? 24.830 -10.344 0.234 1.00 83.62 205 ASP A CA 1
ATOM 1514 C C . ASP A 1 205 ? 23.872 -9.504 1.117 1.00 83.62 205 ASP A C 1
ATOM 1516 O O . ASP A 1 205 ? 22.658 -9.485 0.916 1.00 83.62 205 ASP A O 1
ATOM 1520 N N . ASP A 1 206 ? 24.414 -8.832 2.135 1.00 81.38 206 ASP A N 1
ATOM 1521 C CA . ASP A 1 206 ? 23.629 -7.988 3.049 1.00 81.38 206 ASP A CA 1
ATOM 1522 C C . ASP A 1 206 ? 23.532 -6.524 2.564 1.00 81.38 206 ASP A C 1
ATOM 1524 O O . ASP A 1 206 ? 23.041 -5.670 3.292 1.00 81.38 206 ASP A O 1
ATOM 1528 N N . GLY A 1 207 ? 24.079 -6.190 1.385 1.00 81.75 207 GLY A N 1
ATOM 1529 C CA . GLY A 1 207 ? 24.032 -4.841 0.786 1.00 81.75 207 GLY A CA 1
ATOM 1530 C C . GLY A 1 207 ? 24.816 -3.733 1.508 1.00 81.75 207 GLY A C 1
ATOM 1531 O O . GLY A 1 207 ? 25.147 -2.721 0.895 1.00 81.75 207 GLY A O 1
ATOM 1532 N N . GLY A 1 208 ? 25.178 -3.928 2.781 1.00 79.88 208 GLY A N 1
ATOM 1533 C CA . GLY A 1 208 ? 25.795 -2.907 3.634 1.00 79.88 208 GLY A CA 1
ATOM 1534 C C . GLY A 1 208 ? 24.807 -1.817 4.078 1.00 79.88 208 GLY A C 1
ATOM 1535 O O . GLY A 1 208 ? 23.706 -1.719 3.559 1.00 79.88 208 GLY A O 1
ATOM 1536 N N . GLY A 1 209 ? 25.205 -0.983 5.045 1.00 71.44 209 GLY A N 1
ATOM 1537 C CA . GLY A 1 209 ? 24.300 -0.030 5.711 1.00 71.44 209 GLY A CA 1
ATOM 1538 C C . GLY A 1 209 ? 23.763 -0.564 7.044 1.00 71.44 209 GLY A C 1
ATOM 1539 O O . GLY A 1 209 ? 23.934 -1.743 7.356 1.00 71.44 209 GLY A O 1
ATOM 1540 N N . ASP A 1 210 ? 23.179 0.320 7.854 1.00 76.25 210 ASP A N 1
ATOM 1541 C CA . ASP A 1 210 ? 22.571 -0.038 9.139 1.00 76.25 210 ASP A CA 1
ATOM 1542 C C . ASP A 1 210 ? 21.057 -0.233 8.937 1.00 76.25 210 ASP A C 1
ATOM 1544 O O . ASP A 1 210 ? 20.322 0.743 8.832 1.00 76.25 210 ASP A O 1
ATOM 1548 N N . GLY A 1 211 ? 20.592 -1.486 8.893 1.00 83.50 211 GLY A N 1
ATOM 1549 C CA . GLY A 1 211 ? 19.160 -1.822 8.851 1.00 83.50 211 GLY A CA 1
ATOM 1550 C C . GLY A 1 211 ? 18.535 -1.925 7.448 1.00 83.50 211 GLY A C 1
ATOM 1551 O O . GLY A 1 211 ? 19.241 -1.791 6.445 1.00 83.50 211 GLY A O 1
ATOM 1552 N N . PRO A 1 212 ? 17.221 -2.213 7.380 1.00 88.00 212 PRO A N 1
ATOM 1553 C CA . PRO A 1 212 ? 16.488 -2.386 6.128 1.00 88.00 212 PRO A CA 1
ATOM 1554 C C . PRO A 1 212 ? 16.359 -1.070 5.353 1.00 88.00 212 PRO A C 1
ATOM 1556 O O . PRO A 1 212 ? 16.372 0.015 5.939 1.00 88.00 212 PRO A O 1
ATOM 1559 N N . HIS A 1 213 ? 16.292 -1.182 4.030 1.00 89.56 213 HIS A N 1
ATOM 1560 C CA . HIS A 1 213 ? 16.159 -0.054 3.114 1.00 89.56 213 HIS A CA 1
ATOM 1561 C C . HIS A 1 213 ? 15.105 -0.350 2.046 1.00 89.56 213 HIS A C 1
ATOM 1563 O O . HIS A 1 213 ? 14.866 -1.508 1.699 1.00 89.56 213 HIS A O 1
ATOM 1569 N N . ILE A 1 214 ? 14.525 0.709 1.486 1.00 89.25 214 ILE A N 1
ATOM 1570 C CA . ILE A 1 214 ? 13.567 0.642 0.381 1.00 89.25 214 ILE A CA 1
ATOM 1571 C C . ILE A 1 214 ? 14.219 1.210 -0.880 1.00 89.25 214 ILE A C 1
ATOM 1573 O O . ILE A 1 214 ? 14.820 2.282 -0.850 1.00 89.25 214 ILE A O 1
ATOM 1577 N N . HIS A 1 215 ? 14.089 0.496 -1.999 1.00 91.19 215 HIS A N 1
ATOM 1578 C CA . HIS A 1 215 ? 14.395 0.983 -3.342 1.00 91.19 215 HIS A CA 1
ATOM 1579 C C . HIS A 1 215 ? 13.093 1.090 -4.135 1.00 91.19 215 HIS A C 1
ATOM 1581 O O . HIS A 1 215 ? 12.479 0.072 -4.448 1.00 91.19 215 HIS A O 1
ATOM 1587 N N . ILE A 1 216 ? 12.671 2.296 -4.510 1.00 89.88 216 ILE A N 1
ATOM 1588 C CA . ILE A 1 216 ? 11.454 2.438 -5.314 1.00 89.88 216 ILE A CA 1
ATOM 1589 C C . ILE A 1 216 ? 11.793 2.201 -6.789 1.00 89.88 216 ILE A C 1
ATOM 1591 O O . ILE A 1 216 ? 12.586 2.934 -7.384 1.00 89.88 216 ILE A O 1
ATOM 1595 N N . VAL A 1 217 ? 11.215 1.155 -7.378 1.00 93.25 217 VAL A N 1
ATOM 1596 C CA . VAL A 1 217 ? 11.429 0.769 -8.778 1.00 93.25 217 VAL A CA 1
ATOM 1597 C C . VAL A 1 217 ? 10.174 1.065 -9.581 1.00 93.25 217 VAL A C 1
ATOM 1599 O O . VAL A 1 217 ? 9.142 0.441 -9.363 1.00 93.25 217 VAL A O 1
ATOM 1602 N N . CYS A 1 218 ? 10.269 1.975 -10.546 1.00 92.19 218 CYS A N 1
ATOM 1603 C CA . CYS A 1 218 ? 9.139 2.372 -11.381 1.00 92.19 218 CYS A CA 1
ATOM 1604 C C . CYS A 1 218 ? 9.307 1.880 -12.817 1.00 92.19 218 CYS A C 1
ATOM 1606 O O . CYS A 1 218 ? 10.372 2.053 -13.418 1.00 92.19 218 CYS A O 1
ATOM 1608 N N . ILE A 1 219 ? 8.238 1.312 -13.378 1.00 94.56 219 ILE A N 1
ATOM 1609 C CA . ILE A 1 219 ? 8.076 1.076 -14.814 1.00 94.56 219 ILE A CA 1
ATOM 1610 C C . ILE A 1 219 ? 7.180 2.179 -15.369 1.00 94.56 219 ILE A C 1
ATOM 1612 O O . ILE A 1 219 ? 6.098 2.427 -14.842 1.00 94.56 219 ILE A O 1
ATOM 1616 N N . GLU A 1 220 ? 7.629 2.851 -16.424 1.00 90.88 220 GLU A N 1
ATOM 1617 C CA . GLU A 1 220 ? 6.996 4.081 -16.905 1.00 90.88 220 GLU A CA 1
ATOM 1618 C C . GLU A 1 220 ? 6.537 3.937 -18.352 1.00 90.88 220 GLU A C 1
ATOM 1620 O O . GLU A 1 220 ? 7.309 3.506 -19.216 1.00 90.88 220 GLU A O 1
ATOM 1625 N N . ASN A 1 221 ? 5.281 4.310 -18.603 1.00 90.12 221 ASN A N 1
ATOM 1626 C CA . ASN A 1 221 ? 4.657 4.318 -19.916 1.00 90.12 221 ASN A CA 1
ATOM 1627 C C . ASN A 1 221 ? 4.567 5.748 -20.451 1.00 90.12 221 ASN A C 1
ATOM 1629 O O . ASN A 1 221 ? 3.623 6.487 -20.168 1.00 90.12 221 ASN A O 1
ATOM 1633 N N . ASP A 1 222 ? 5.505 6.099 -21.321 1.00 86.56 222 ASP A N 1
ATOM 1634 C CA . ASP A 1 222 ? 5.558 7.428 -21.934 1.00 86.56 222 ASP A CA 1
ATOM 1635 C C . ASP A 1 222 ? 4.703 7.516 -23.219 1.00 86.56 222 ASP A C 1
ATOM 1637 O O . ASP A 1 222 ? 4.727 8.522 -23.931 1.00 86.56 222 ASP A O 1
ATOM 1641 N N . SER A 1 223 ? 3.921 6.478 -23.548 1.00 84.12 223 SER A N 1
ATOM 1642 C CA . SER A 1 223 ? 2.947 6.566 -24.638 1.00 84.12 223 SER A CA 1
ATOM 1643 C C . SER A 1 223 ? 1.806 7.512 -24.263 1.00 84.12 223 SER A C 1
ATOM 1645 O O . SER A 1 223 ? 1.228 7.402 -23.191 1.00 84.12 223 SER A O 1
ATOM 1647 N N . ASP A 1 224 ? 1.414 8.399 -25.180 1.00 82.75 224 ASP A N 1
ATOM 1648 C CA . ASP A 1 224 ? 0.263 9.304 -25.023 1.00 82.75 224 ASP A CA 1
ATOM 1649 C C . ASP A 1 224 ? -1.086 8.673 -25.405 1.00 82.75 224 ASP A C 1
ATOM 1651 O O . ASP A 1 224 ? -2.140 9.305 -25.300 1.00 82.75 224 ASP A O 1
ATOM 1655 N N . THR A 1 225 ? -1.052 7.438 -25.902 1.00 83.88 225 THR A N 1
ATOM 1656 C CA . THR A 1 225 ? -2.168 6.805 -26.611 1.00 83.88 225 THR A CA 1
ATOM 1657 C C . THR A 1 225 ? -2.374 5.353 -26.213 1.00 83.88 225 THR A C 1
ATOM 1659 O O . THR A 1 225 ? -3.522 4.926 -26.086 1.00 83.88 225 THR A O 1
ATOM 1662 N N . ASN A 1 226 ? -1.298 4.588 -26.032 1.00 86.00 226 ASN A N 1
ATOM 1663 C CA . ASN A 1 226 ? -1.374 3.165 -25.725 1.00 86.00 226 ASN A CA 1
ATOM 1664 C C . ASN A 1 226 ? -1.133 2.930 -24.238 1.00 86.00 226 ASN A C 1
ATOM 1666 O O . ASN A 1 226 ? -0.306 3.590 -23.613 1.00 86.00 226 ASN A O 1
ATOM 1670 N N . TRP A 1 227 ? -1.840 1.955 -23.689 1.00 90.56 227 TRP A N 1
ATOM 1671 C CA . TRP A 1 227 ? -1.525 1.420 -22.373 1.00 90.56 227 TRP A CA 1
ATOM 1672 C C . TRP A 1 227 ? -0.303 0.504 -22.487 1.00 90.56 227 TRP A C 1
ATOM 1674 O O . TRP A 1 227 ? 0.004 0.003 -23.572 1.00 90.56 227 TRP A O 1
ATOM 1684 N N . MET A 1 228 ? 0.375 0.251 -21.376 1.00 90.81 228 MET A N 1
ATOM 1685 C CA . MET A 1 228 ? 1.471 -0.711 -21.300 1.00 90.81 228 MET A CA 1
ATOM 1686 C C . MET A 1 228 ? 1.080 -1.820 -20.337 1.00 90.81 228 MET A C 1
ATOM 1688 O O . MET A 1 228 ? 0.851 -1.569 -19.159 1.00 90.81 228 MET A O 1
ATOM 1692 N N . ARG A 1 229 ? 0.994 -3.058 -20.823 1.00 92.38 229 ARG A N 1
ATOM 1693 C CA . ARG A 1 229 ? 0.794 -4.213 -19.950 1.00 92.38 229 ARG A CA 1
ATOM 1694 C C . ARG A 1 229 ? 2.150 -4.772 -19.563 1.00 92.38 229 ARG A C 1
ATOM 1696 O O . ARG A 1 229 ? 2.845 -5.296 -20.429 1.00 92.38 229 ARG A O 1
ATOM 1703 N N . VAL A 1 230 ? 2.497 -4.698 -18.285 1.00 93.50 230 VAL A N 1
ATOM 1704 C CA . VAL A 1 230 ? 3.642 -5.418 -17.716 1.00 93.50 230 VAL A CA 1
ATOM 1705 C C . VAL A 1 230 ? 3.113 -6.745 -17.206 1.00 93.50 230 VAL A C 1
ATOM 1707 O O . VAL A 1 230 ? 2.224 -6.763 -16.362 1.00 93.50 230 VAL A O 1
ATOM 1710 N N . THR A 1 231 ? 3.592 -7.861 -17.744 1.00 92.12 231 THR A N 1
ATOM 1711 C CA . THR A 1 231 ? 3.111 -9.194 -17.342 1.00 92.12 231 THR A CA 1
ATOM 1712 C C . THR A 1 231 ? 3.947 -9.808 -16.235 1.00 92.12 231 THR A C 1
ATOM 1714 O O . THR A 1 231 ? 3.458 -10.658 -15.495 1.00 92.12 231 THR A O 1
ATOM 1717 N N . GLU A 1 232 ? 5.207 -9.397 -16.128 1.00 93.69 232 GLU A N 1
ATOM 1718 C CA . GLU A 1 232 ? 6.147 -9.950 -15.166 1.00 93.69 232 GLU A CA 1
ATOM 1719 C C . GLU A 1 232 ? 7.274 -8.948 -14.890 1.00 93.69 232 GLU A C 1
ATOM 1721 O O . GLU A 1 232 ? 7.739 -8.274 -15.810 1.00 93.69 232 GLU A O 1
ATOM 1726 N N . LEU A 1 233 ? 7.704 -8.868 -13.630 1.00 95.94 233 LEU A N 1
ATOM 1727 C CA . LEU A 1 233 ? 8.857 -8.100 -13.159 1.00 95.94 233 LEU A CA 1
ATOM 1728 C C . LEU A 1 233 ? 9.696 -9.012 -12.259 1.00 95.94 233 LEU A C 1
ATOM 1730 O O . LEU A 1 233 ? 9.140 -9.763 -11.463 1.00 95.94 233 LEU A O 1
ATOM 1734 N N . LYS A 1 234 ? 11.020 -8.928 -12.361 1.00 95.94 234 LYS A N 1
ATOM 1735 C CA . LYS A 1 234 ? 11.991 -9.556 -11.459 1.00 95.94 234 LYS A CA 1
ATOM 1736 C C . LYS A 1 234 ? 13.029 -8.519 -11.066 1.00 95.94 234 LYS A C 1
ATOM 1738 O O . LYS A 1 234 ? 13.464 -7.747 -11.920 1.00 95.94 234 LYS A O 1
ATOM 1743 N N . LEU A 1 235 ? 13.444 -8.529 -9.804 1.00 96.56 235 LEU A N 1
ATOM 1744 C CA . LEU A 1 235 ? 14.388 -7.562 -9.246 1.00 96.56 235 LEU A CA 1
ATOM 1745 C C . LEU A 1 235 ? 15.525 -8.279 -8.526 1.00 96.56 235 LEU A C 1
ATOM 1747 O O . LEU A 1 235 ? 15.294 -9.301 -7.881 1.00 96.56 235 LEU A O 1
ATOM 1751 N N . LEU A 1 236 ? 16.734 -7.729 -8.637 1.00 95.50 236 LEU A N 1
ATOM 1752 C CA . LEU A 1 236 ? 17.919 -8.188 -7.922 1.00 95.50 236 LEU A CA 1
ATOM 1753 C C . LEU A 1 236 ? 18.735 -6.999 -7.407 1.00 95.50 236 LEU A C 1
ATOM 1755 O O . LEU A 1 236 ? 19.268 -6.231 -8.206 1.00 95.50 236 LEU A O 1
ATOM 1759 N N . ALA A 1 237 ? 18.919 -6.891 -6.093 1.00 95.38 237 ALA A N 1
ATOM 1760 C CA . ALA A 1 237 ? 19.922 -6.003 -5.504 1.00 95.38 237 ALA A CA 1
ATOM 1761 C C . ALA A 1 237 ? 21.251 -6.746 -5.325 1.00 95.38 237 ALA A C 1
ATOM 1763 O O . ALA A 1 237 ? 21.279 -7.852 -4.783 1.00 95.38 237 ALA A O 1
ATOM 1764 N N . SER A 1 238 ? 22.369 -6.163 -5.765 1.00 93.56 238 SER A N 1
ATOM 1765 C CA . SER A 1 238 ? 23.674 -6.815 -5.630 1.00 93.56 238 SER A CA 1
ATOM 1766 C C . SER A 1 238 ? 24.849 -5.843 -5.519 1.00 93.56 238 SER A C 1
ATOM 1768 O O . SER A 1 238 ? 24.915 -4.812 -6.188 1.00 93.56 238 SER A O 1
ATOM 1770 N N . MET A 1 239 ? 25.832 -6.215 -4.693 1.00 92.88 239 MET A N 1
ATOM 1771 C CA . MET A 1 239 ? 27.161 -5.587 -4.664 1.00 92.88 239 MET A CA 1
ATOM 1772 C C . MET A 1 239 ? 28.093 -6.135 -5.760 1.00 92.88 239 MET A C 1
ATOM 1774 O O . MET A 1 239 ? 29.194 -5.616 -5.971 1.00 92.88 239 MET A O 1
ATOM 1778 N N . THR A 1 240 ? 27.675 -7.192 -6.456 1.00 92.62 240 THR A N 1
ATOM 1779 C CA . THR A 1 240 ? 28.360 -7.745 -7.620 1.00 92.62 240 THR A CA 1
ATOM 1780 C C . THR A 1 240 ? 27.994 -6.940 -8.860 1.00 92.62 240 THR A C 1
ATOM 1782 O O . THR A 1 240 ? 26.830 -6.795 -9.234 1.00 92.62 240 THR A O 1
ATOM 1785 N N . TYR A 1 241 ? 29.020 -6.433 -9.538 1.00 91.75 241 TYR A N 1
ATOM 1786 C CA . TYR A 1 241 ? 28.855 -5.814 -10.844 1.00 91.75 241 TYR A CA 1
ATOM 1787 C C . TYR A 1 241 ? 28.818 -6.879 -11.946 1.00 91.75 241 TYR A C 1
ATOM 1789 O O . TYR A 1 241 ? 29.803 -7.597 -12.153 1.00 91.75 241 TYR A O 1
ATOM 1797 N N . TYR A 1 242 ? 27.710 -6.939 -12.681 1.00 90.75 242 TYR A N 1
ATOM 1798 C CA . TYR A 1 242 ? 27.527 -7.825 -13.825 1.00 90.75 242 TYR A CA 1
ATOM 1799 C C . TYR A 1 242 ? 27.861 -7.082 -15.118 1.00 90.75 242 TYR A C 1
ATOM 1801 O O . TYR A 1 242 ? 27.140 -6.187 -15.555 1.00 90.75 242 TYR A O 1
ATOM 1809 N N . ALA A 1 243 ? 28.979 -7.442 -15.754 1.00 86.25 243 ALA A N 1
ATOM 1810 C CA . ALA A 1 243 ? 29.389 -6.810 -17.008 1.00 86.25 243 ALA A CA 1
ATOM 1811 C C . ALA A 1 243 ? 28.409 -7.122 -18.152 1.00 86.25 243 ALA A C 1
ATOM 1813 O O . ALA A 1 243 ? 28.137 -6.240 -18.961 1.00 86.25 243 ALA A O 1
ATOM 1814 N N . ASN A 1 244 ? 27.857 -8.337 -18.178 1.00 88.06 244 ASN A N 1
ATOM 1815 C CA . ASN A 1 244 ? 26.806 -8.768 -19.093 1.00 88.06 244 ASN A CA 1
ATOM 1816 C C . ASN A 1 244 ? 25.549 -9.122 -18.290 1.00 88.06 244 ASN A C 1
ATOM 1818 O O . ASN A 1 244 ? 25.619 -9.925 -17.363 1.00 88.06 244 ASN A O 1
ATOM 1822 N N . LEU A 1 245 ? 24.401 -8.553 -18.661 1.00 90.56 245 LEU A N 1
ATOM 1823 C CA . LEU A 1 245 ? 23.137 -8.778 -17.948 1.00 90.56 245 LEU A CA 1
ATOM 1824 C C . LEU A 1 245 ? 22.586 -10.202 -18.119 1.00 90.56 245 LEU A C 1
ATOM 1826 O O . LEU A 1 245 ? 21.750 -10.621 -17.325 1.00 90.56 245 LEU A O 1
ATOM 1830 N N . ASP A 1 246 ? 23.072 -10.960 -19.109 1.00 90.50 246 ASP A N 1
ATOM 1831 C CA . ASP A 1 246 ? 22.734 -12.385 -19.255 1.00 90.50 246 ASP A CA 1
ATOM 1832 C C . ASP A 1 246 ? 23.499 -13.287 -18.273 1.00 90.50 246 ASP A C 1
ATOM 1834 O O . ASP A 1 246 ? 23.171 -14.464 -18.152 1.00 90.50 246 ASP A O 1
ATOM 1838 N N . ASP A 1 247 ? 24.543 -12.777 -17.606 1.00 93.38 247 ASP A N 1
ATOM 1839 C CA . ASP A 1 247 ? 25.306 -13.564 -16.628 1.00 93.38 247 ASP A CA 1
ATOM 1840 C C . ASP A 1 247 ? 24.538 -13.725 -15.300 1.00 93.38 247 ASP A C 1
ATOM 1842 O O . ASP A 1 247 ? 24.931 -14.530 -14.454 1.00 93.38 247 ASP A O 1
ATOM 1846 N N . ILE A 1 248 ? 23.453 -12.964 -15.121 1.00 93.31 248 ILE A N 1
ATOM 1847 C CA . ILE A 1 248 ? 22.517 -13.089 -14.004 1.00 93.31 248 ILE A CA 1
ATOM 1848 C C . ILE A 1 248 ? 21.597 -14.284 -14.279 1.00 93.31 248 ILE A C 1
ATOM 1850 O O . ILE A 1 248 ? 21.002 -14.396 -15.352 1.00 93.31 248 ILE A O 1
ATOM 1854 N N . ASP A 1 249 ? 21.450 -15.171 -13.294 1.00 93.19 249 ASP A N 1
ATOM 1855 C CA . ASP A 1 249 ? 20.551 -16.327 -13.369 1.00 93.19 249 ASP A CA 1
ATOM 1856 C C . ASP A 1 249 ? 19.090 -15.902 -13.130 1.00 93.19 249 ASP A C 1
ATOM 1858 O O . ASP A 1 249 ? 18.508 -16.140 -12.070 1.00 93.19 249 ASP A O 1
ATOM 1862 N N . TRP A 1 250 ? 18.497 -15.232 -14.122 1.00 92.75 250 TRP A N 1
ATOM 1863 C CA . TRP A 1 250 ? 17.122 -14.720 -14.059 1.00 92.75 250 TRP A CA 1
ATOM 1864 C C . TRP A 1 250 ? 16.061 -15.801 -13.848 1.00 92.75 250 TRP A C 1
ATOM 1866 O O . TRP A 1 250 ? 14.972 -15.493 -13.366 1.00 92.75 250 TRP A O 1
ATOM 1876 N N . ASP A 1 251 ? 16.353 -17.056 -14.190 1.00 91.25 251 ASP A N 1
ATOM 1877 C CA . ASP A 1 251 ? 15.448 -18.183 -13.955 1.00 91.25 251 ASP A CA 1
ATOM 1878 C C . ASP A 1 251 ? 15.363 -18.545 -12.465 1.00 91.25 251 ASP A C 1
ATOM 1880 O O . ASP A 1 251 ? 14.349 -19.088 -12.029 1.00 91.25 251 ASP A O 1
ATOM 1884 N N . SER A 1 252 ? 16.401 -18.230 -11.682 1.00 89.88 252 SER A N 1
ATOM 1885 C CA . SER A 1 252 ? 16.419 -18.464 -10.234 1.00 89.88 252 SER A CA 1
ATOM 1886 C C . SER A 1 252 ? 15.718 -17.380 -9.410 1.00 89.88 252 SER A C 1
ATOM 1888 O O . SER A 1 252 ? 15.449 -17.609 -8.235 1.00 89.88 252 SER A O 1
ATOM 1890 N N . ILE A 1 253 ? 15.429 -16.221 -10.011 1.00 92.12 253 ILE A N 1
ATOM 1891 C CA . ILE A 1 253 ? 14.744 -15.100 -9.355 1.00 92.12 253 ILE A CA 1
ATOM 1892 C C . ILE A 1 253 ? 13.234 -15.253 -9.543 1.00 92.12 253 ILE A C 1
ATOM 1894 O O . ILE A 1 253 ? 12.746 -15.361 -10.679 1.00 92.12 253 ILE A O 1
ATOM 1898 N N . ASP A 1 254 ? 12.496 -15.223 -8.436 1.00 90.12 254 ASP A N 1
ATOM 1899 C CA . ASP A 1 254 ? 11.043 -15.304 -8.452 1.00 90.12 254 ASP A CA 1
ATOM 1900 C C . ASP A 1 254 ? 10.435 -14.006 -9.007 1.00 90.12 254 ASP A C 1
ATOM 1902 O O . ASP A 1 254 ? 10.878 -12.904 -8.664 1.00 90.12 254 ASP A O 1
ATOM 1906 N N . PRO A 1 255 ? 9.393 -14.102 -9.848 1.00 90.88 255 PRO A N 1
ATOM 1907 C CA . PRO A 1 255 ? 8.623 -12.942 -10.272 1.00 90.88 255 PRO A CA 1
ATOM 1908 C C . PRO A 1 255 ? 8.000 -12.194 -9.096 1.00 90.88 255 PRO A C 1
ATOM 1910 O O . PRO A 1 255 ? 7.413 -12.819 -8.213 1.00 90.88 255 PRO A O 1
ATOM 1913 N N . ILE A 1 256 ? 8.046 -10.863 -9.141 1.00 89.00 256 ILE A N 1
ATOM 1914 C CA . ILE A 1 256 ? 7.363 -9.996 -8.180 1.00 89.00 256 ILE A CA 1
ATOM 1915 C C . ILE A 1 256 ? 5.864 -10.303 -8.169 1.00 89.00 256 ILE A C 1
ATOM 1917 O O . ILE A 1 256 ? 5.245 -10.434 -9.232 1.00 89.00 256 ILE A O 1
ATOM 1921 N N . ARG A 1 257 ? 5.293 -10.422 -6.968 1.00 82.38 257 ARG A N 1
ATOM 1922 C CA . ARG A 1 257 ? 3.853 -10.553 -6.728 1.00 82.38 257 ARG A CA 1
ATOM 1923 C C . ARG A 1 257 ? 3.443 -9.669 -5.552 1.00 82.38 257 ARG A C 1
ATOM 1925 O O . ARG A 1 257 ? 3.827 -9.944 -4.419 1.00 82.38 257 ARG A O 1
ATOM 1932 N N . THR A 1 258 ? 2.679 -8.617 -5.837 1.00 72.88 258 THR A N 1
ATOM 1933 C CA . THR A 1 258 ? 2.013 -7.788 -4.823 1.00 72.88 258 THR A CA 1
ATOM 1934 C C . THR A 1 258 ? 0.861 -8.558 -4.173 1.00 72.88 258 THR A C 1
ATOM 1936 O O . THR A 1 258 ? 0.496 -9.650 -4.621 1.00 72.88 258 THR A O 1
ATOM 1939 N N . ASP A 1 259 ? 0.258 -7.983 -3.133 1.00 61.91 259 ASP A N 1
ATOM 1940 C CA . ASP A 1 259 ? -0.924 -8.560 -2.479 1.00 61.91 259 ASP A CA 1
ATOM 1941 C C . ASP A 1 259 ? -2.132 -8.679 -3.424 1.00 61.91 259 ASP A C 1
ATOM 1943 O O . ASP A 1 259 ? -2.935 -9.605 -3.293 1.00 61.91 259 ASP A O 1
ATOM 1947 N N . ASP A 1 260 ? -2.201 -7.821 -4.444 1.00 64.50 260 ASP A N 1
ATOM 1948 C CA . ASP A 1 260 ? -3.197 -7.877 -5.520 1.00 64.50 260 ASP A CA 1
ATOM 1949 C C . ASP A 1 260 ? -2.813 -8.857 -6.645 1.00 64.50 260 ASP A C 1
ATOM 1951 O O . ASP A 1 260 ? -3.469 -8.938 -7.687 1.00 64.50 260 ASP A O 1
ATOM 1955 N N . ASN A 1 261 ? -1.764 -9.661 -6.424 1.00 71.19 261 ASN A N 1
ATOM 1956 C CA . ASN A 1 261 ? -1.205 -10.619 -7.375 1.00 71.19 261 ASN A CA 1
ATOM 1957 C C . ASN A 1 261 ? -0.736 -9.950 -8.686 1.00 71.19 261 ASN A C 1
ATOM 1959 O O . ASN A 1 261 ? -0.791 -10.550 -9.764 1.00 71.19 261 ASN A O 1
ATOM 1963 N N . GLU A 1 262 ? -0.243 -8.715 -8.586 1.00 79.19 262 GLU A N 1
ATOM 1964 C CA . GLU A 1 262 ? 0.374 -7.971 -9.685 1.00 79.19 262 GLU A CA 1
ATOM 1965 C C . GLU A 1 262 ? 1.899 -8.167 -9.698 1.00 79.19 262 GLU A C 1
ATOM 1967 O O . GLU A 1 262 ? 2.505 -8.334 -8.640 1.00 79.19 262 GLU A O 1
ATOM 1972 N N . PRO A 1 263 ? 2.570 -8.099 -10.861 1.00 83.94 263 PRO A N 1
ATOM 1973 C CA . PRO A 1 263 ? 2.004 -8.098 -12.210 1.00 83.94 263 PRO A CA 1
ATOM 1974 C C . PRO A 1 263 ? 1.279 -9.426 -12.553 1.00 83.94 263 PRO A C 1
ATOM 1976 O O . PRO A 1 263 ? 1.627 -10.471 -11.997 1.00 83.94 263 PRO A O 1
ATOM 1979 N N . PRO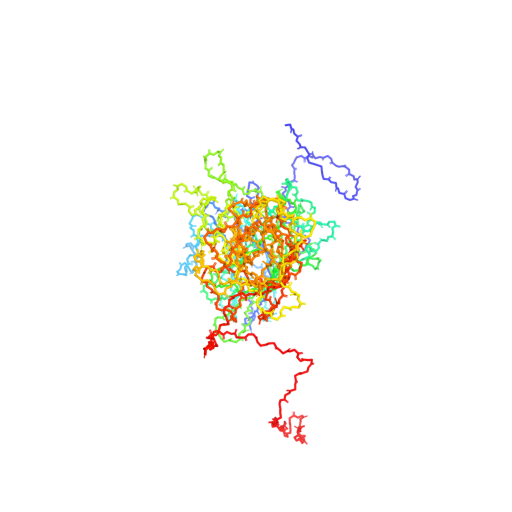 A 1 264 ? 0.306 -9.431 -13.490 1.00 88.44 264 PRO A N 1
ATOM 1980 C CA . PRO A 1 264 ? 0.150 -8.460 -14.570 1.00 88.44 264 PRO A CA 1
ATOM 1981 C C . PRO A 1 264 ? -0.524 -7.149 -14.149 1.00 88.44 264 PRO A C 1
ATOM 1983 O O . PRO A 1 264 ? -1.549 -7.175 -13.483 1.00 88.44 264 PRO A O 1
ATOM 1986 N N . ILE A 1 265 ? 0.013 -6.022 -14.622 1.00 88.06 265 ILE A N 1
ATOM 1987 C CA . ILE A 1 265 ? -0.533 -4.670 -14.416 1.00 88.06 265 ILE A CA 1
ATOM 1988 C C . ILE A 1 265 ? -0.682 -3.948 -15.760 1.00 88.06 265 ILE A C 1
ATOM 1990 O O . ILE A 1 265 ? 0.099 -4.175 -16.691 1.00 88.06 265 ILE A O 1
ATOM 1994 N N . LEU A 1 266 ? -1.698 -3.090 -15.880 1.00 90.44 266 LEU A N 1
ATOM 1995 C CA . LEU A 1 266 ? -1.940 -2.254 -17.053 1.00 90.44 266 LEU A CA 1
ATOM 1996 C C . LEU A 1 266 ? -1.683 -0.780 -16.708 1.00 90.44 266 LEU A C 1
ATOM 1998 O O . LEU A 1 266 ? -2.501 -0.136 -16.060 1.00 90.44 266 LEU A O 1
ATOM 2002 N N . ILE A 1 267 ? -0.556 -0.248 -17.175 1.00 89.44 267 ILE A N 1
ATOM 2003 C CA . ILE A 1 267 ? -0.112 1.123 -16.920 1.00 89.44 267 ILE A CA 1
ATOM 2004 C C . ILE A 1 267 ? -0.782 2.068 -17.935 1.00 89.44 267 ILE A C 1
ATOM 2006 O O . ILE A 1 267 ? -0.619 1.865 -19.150 1.00 89.44 267 ILE A O 1
ATOM 2010 N N . PRO A 1 268 ? -1.537 3.089 -17.487 1.00 87.56 268 PRO A N 1
ATOM 2011 C CA . PRO A 1 268 ? -2.171 4.064 -18.372 1.00 87.56 268 PRO A CA 1
ATOM 2012 C C . PRO A 1 268 ? -1.171 4.849 -19.235 1.00 87.56 268 PRO A C 1
ATOM 2014 O O . PRO A 1 268 ? 0.021 4.889 -18.925 1.00 87.56 268 PRO A O 1
ATOM 2017 N N . PRO A 1 269 ? -1.633 5.490 -20.324 1.00 86.25 269 PRO A N 1
ATOM 2018 C CA . PRO A 1 269 ? -0.828 6.458 -21.063 1.00 86.25 269 PRO A CA 1
ATOM 2019 C C . PRO A 1 269 ? -0.277 7.569 -20.155 1.00 86.25 269 PRO A C 1
ATOM 2021 O O . PRO A 1 269 ? -1.037 8.141 -19.373 1.00 86.25 269 PRO A O 1
ATOM 2024 N N . LEU A 1 270 ? 1.004 7.918 -20.316 1.00 82.38 270 LEU A N 1
ATOM 2025 C CA . LEU A 1 270 ? 1.718 8.960 -19.557 1.00 82.38 270 LEU A CA 1
ATOM 2026 C C . LEU A 1 270 ? 1.670 8.752 -18.037 1.00 82.38 270 LEU A C 1
ATOM 2028 O O . LEU A 1 270 ? 1.457 9.699 -17.282 1.00 82.38 270 LEU A O 1
ATOM 2032 N N . SER A 1 271 ? 1.831 7.507 -17.604 1.00 84.38 271 SER A N 1
ATOM 2033 C CA . SER A 1 271 ? 1.752 7.104 -16.202 1.00 84.38 271 SER A CA 1
ATOM 2034 C C . SER A 1 271 ? 2.835 6.075 -15.878 1.00 84.38 271 SER A C 1
ATOM 2036 O O . SER A 1 271 ? 3.556 5.603 -16.762 1.00 84.38 271 SER A O 1
ATOM 2038 N N . SER A 1 272 ? 2.966 5.732 -14.606 1.00 87.88 272 SER A N 1
ATOM 2039 C CA . SER A 1 272 ? 3.945 4.790 -14.085 1.00 87.88 272 SER A CA 1
ATOM 2040 C C . SER A 1 272 ? 3.277 3.809 -13.128 1.00 87.88 272 SER A C 1
ATOM 2042 O O . SER A 1 272 ? 2.197 4.059 -12.600 1.00 87.88 272 SER A O 1
ATOM 2044 N N . TRP A 1 273 ? 3.927 2.669 -12.926 1.00 89.06 273 TRP A N 1
ATOM 2045 C CA . TRP A 1 273 ? 3.648 1.767 -11.816 1.00 89.06 273 TRP A CA 1
ATOM 2046 C C . TRP A 1 273 ? 4.948 1.563 -11.049 1.00 89.06 273 TRP A C 1
ATOM 2048 O O . TRP A 1 273 ? 5.969 1.215 -11.652 1.00 89.06 273 TRP A O 1
ATOM 2058 N N . CYS A 1 274 ? 4.916 1.821 -9.746 1.00 88.12 274 CYS A N 1
ATOM 2059 C CA . CYS A 1 274 ? 6.076 1.753 -8.872 1.00 88.12 274 CYS A CA 1
ATOM 2060 C C . CYS A 1 274 ? 5.921 0.610 -7.869 1.00 88.12 274 CYS A C 1
ATOM 2062 O O . CYS A 1 274 ? 4.830 0.332 -7.383 1.00 88.12 274 CYS A O 1
ATOM 2064 N N . TYR A 1 275 ? 7.031 -0.058 -7.578 1.00 89.25 275 TYR A N 1
ATOM 2065 C CA . TYR A 1 275 ? 7.118 -1.147 -6.621 1.00 89.25 275 TYR A CA 1
ATOM 2066 C C . TYR A 1 275 ? 8.204 -0.841 -5.596 1.00 89.25 275 TYR A C 1
ATOM 2068 O O . TYR A 1 275 ? 9.323 -0.463 -5.957 1.00 89.25 275 TYR A O 1
ATOM 2076 N N . GLN A 1 276 ? 7.883 -1.036 -4.321 1.00 88.44 276 GLN A N 1
ATOM 2077 C CA . GLN A 1 276 ? 8.836 -0.884 -3.232 1.00 88.44 276 GLN A CA 1
ATOM 2078 C C . GLN A 1 276 ? 9.641 -2.160 -3.058 1.00 88.44 276 GLN A C 1
ATOM 2080 O O . GLN A 1 276 ? 9.166 -3.176 -2.553 1.00 88.44 276 GLN A O 1
ATOM 2085 N N . PHE A 1 277 ? 10.886 -2.105 -3.507 1.00 91.56 277 PHE A N 1
ATOM 2086 C CA . PHE A 1 277 ? 11.810 -3.209 -3.380 1.00 91.56 277 PHE A CA 1
ATOM 2087 C C . PHE A 1 277 ? 12.606 -3.070 -2.083 1.00 91.56 277 PHE A C 1
ATOM 2089 O O . PHE A 1 277 ? 13.587 -2.328 -2.005 1.00 91.56 277 PHE A O 1
ATOM 2096 N N . GLU A 1 278 ? 12.154 -3.782 -1.056 1.00 90.81 278 GLU A N 1
ATOM 2097 C CA . GLU A 1 278 ? 12.798 -3.804 0.252 1.00 90.81 278 GLU A CA 1
ATOM 2098 C C . GLU A 1 278 ? 14.036 -4.705 0.268 1.00 90.81 278 GLU A C 1
ATOM 2100 O O . GLU A 1 278 ? 14.033 -5.832 -0.233 1.00 90.81 278 GLU A O 1
ATOM 2105 N N . THR A 1 279 ? 15.098 -4.237 0.912 1.00 91.06 279 THR A N 1
ATOM 2106 C CA . THR A 1 279 ? 16.388 -4.920 1.008 1.00 91.06 279 THR A CA 1
ATOM 2107 C C . THR A 1 279 ? 16.932 -4.859 2.437 1.00 91.06 279 THR A C 1
ATOM 2109 O O . THR A 1 279 ? 16.547 -4.017 3.244 1.00 91.06 279 THR A O 1
ATOM 2112 N N . MET A 1 280 ? 17.823 -5.787 2.798 1.00 89.56 280 MET A N 1
ATOM 2113 C CA . MET A 1 280 ? 18.461 -5.807 4.133 1.00 89.56 280 MET A CA 1
ATOM 2114 C C . MET A 1 280 ? 19.501 -4.697 4.361 1.00 89.56 280 MET A C 1
ATOM 2116 O O . MET A 1 280 ? 20.021 -4.566 5.468 1.00 89.56 280 MET A O 1
ATOM 2120 N N . GLY A 1 281 ? 19.840 -3.940 3.323 1.00 90.19 281 GLY A N 1
ATOM 2121 C CA . GLY A 1 281 ? 20.867 -2.912 3.352 1.00 90.19 281 GLY A CA 1
ATOM 2122 C C . GLY A 1 281 ? 20.748 -2.009 2.136 1.00 90.19 281 GLY A C 1
ATOM 2123 O O . GLY A 1 281 ? 20.056 -2.336 1.183 1.00 90.19 281 GLY A O 1
ATOM 2124 N N . SER A 1 282 ? 21.442 -0.879 2.135 1.00 90.88 282 SER A N 1
ATOM 2125 C CA . SER A 1 282 ? 21.247 0.167 1.130 1.00 90.88 282 SER A CA 1
ATOM 2126 C C . SER A 1 282 ? 21.795 -0.157 -0.253 1.00 90.88 282 SER A C 1
ATOM 2128 O O . SER A 1 282 ? 21.477 0.557 -1.197 1.00 90.88 282 SER A O 1
ATOM 2130 N N . TYR A 1 283 ? 22.680 -1.151 -0.390 1.00 93.06 283 TYR A N 1
ATOM 2131 C CA . TYR A 1 283 ? 23.409 -1.438 -1.634 1.00 93.06 283 TYR A CA 1
ATOM 2132 C C . TYR A 1 283 ? 24.172 -0.229 -2.188 1.00 93.06 283 TYR A C 1
ATOM 2134 O O . TYR A 1 283 ? 24.313 -0.067 -3.402 1.00 93.06 283 TYR A O 1
ATOM 2142 N N . LEU A 1 284 ? 24.657 0.655 -1.314 1.00 91.69 284 LEU A N 1
ATOM 2143 C CA . LEU A 1 284 ? 25.425 1.828 -1.720 1.00 91.69 284 LEU A CA 1
ATOM 2144 C C . LEU A 1 284 ? 26.744 1.412 -2.397 1.00 91.69 284 LEU A C 1
ATOM 2146 O O . LEU A 1 284 ? 27.574 0.708 -1.818 1.00 91.69 284 LEU A O 1
ATOM 2150 N N . GLY A 1 285 ? 26.954 1.872 -3.629 1.00 89.06 285 GLY A N 1
ATOM 2151 C CA . GLY A 1 285 ? 28.045 1.449 -4.513 1.00 89.06 285 GLY A CA 1
ATOM 2152 C C . GLY A 1 285 ? 27.806 0.107 -5.218 1.00 89.06 285 GLY A C 1
ATOM 2153 O O . GLY A 1 285 ? 28.692 -0.354 -5.940 1.00 89.06 285 GLY A O 1
ATOM 2154 N N . GLY A 1 286 ? 26.647 -0.514 -4.995 1.00 93.25 286 GLY A N 1
ATOM 2155 C CA . GLY A 1 286 ? 26.135 -1.665 -5.729 1.00 93.25 286 GLY A CA 1
ATOM 2156 C C . GLY A 1 286 ? 25.161 -1.250 -6.832 1.00 93.25 286 GLY A C 1
ATOM 2157 O O . GLY A 1 286 ? 25.208 -0.124 -7.337 1.00 93.25 286 GLY A O 1
ATOM 2158 N N . HIS A 1 287 ? 24.299 -2.185 -7.220 1.00 94.38 287 HIS A N 1
ATOM 2159 C CA . HIS A 1 287 ? 23.372 -2.047 -8.338 1.00 94.38 287 HIS A CA 1
ATOM 2160 C C . HIS A 1 287 ? 22.026 -2.715 -8.033 1.00 94.38 287 HIS A C 1
ATOM 2162 O O . HIS A 1 287 ? 21.970 -3.739 -7.347 1.00 94.38 287 HIS A O 1
ATOM 2168 N N . VAL A 1 288 ? 20.959 -2.147 -8.592 1.00 96.50 288 VAL A N 1
ATOM 2169 C CA . VAL A 1 288 ? 19.650 -2.786 -8.723 1.00 96.50 288 VAL A CA 1
ATOM 2170 C C . VAL A 1 288 ? 19.482 -3.193 -10.181 1.00 96.50 288 VAL A C 1
ATOM 2172 O O . VAL A 1 288 ? 19.479 -2.359 -11.089 1.00 96.50 288 VAL A O 1
ATOM 2175 N N . TYR A 1 289 ? 19.355 -4.494 -10.398 1.00 97.12 289 TYR A N 1
ATOM 2176 C CA . TYR A 1 289 ? 19.075 -5.087 -11.693 1.00 97.12 289 TYR A CA 1
ATOM 2177 C C . TYR A 1 289 ? 17.601 -5.439 -11.784 1.00 97.12 289 TYR A C 1
ATOM 2179 O O . TYR A 1 289 ? 16.972 -5.830 -10.800 1.00 97.12 289 TYR A O 1
ATOM 2187 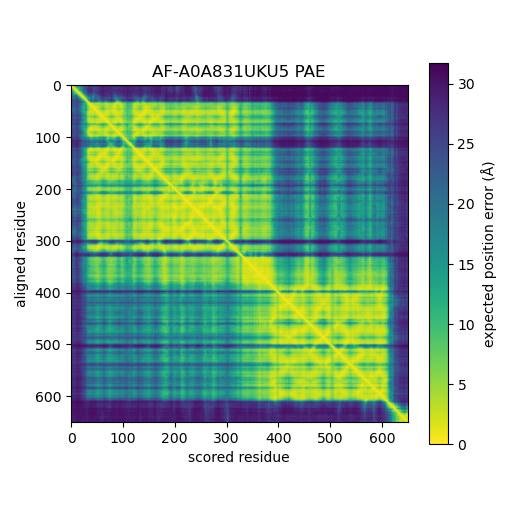N N . LEU A 1 290 ? 17.058 -5.337 -12.988 1.00 97.00 290 LEU A N 1
ATOM 2188 C CA . LEU A 1 290 ? 15.655 -5.622 -13.241 1.00 97.00 290 LEU A CA 1
ATOM 2189 C C . LEU A 1 290 ? 15.464 -6.343 -14.564 1.00 97.00 290 LEU A C 1
ATOM 2191 O O . LEU A 1 290 ? 16.175 -6.094 -15.534 1.00 97.00 290 LEU A O 1
ATOM 2195 N N . TRP A 1 291 ? 14.477 -7.222 -14.595 1.00 96.31 291 TRP A N 1
ATOM 2196 C CA . TRP A 1 291 ? 13.991 -7.880 -15.795 1.00 96.31 291 TRP A CA 1
ATOM 2197 C C . TRP A 1 291 ? 12.482 -7.693 -15.842 1.00 96.31 291 TRP A C 1
ATOM 2199 O O . TRP A 1 291 ? 11.812 -7.914 -14.836 1.00 96.31 291 TRP A O 1
ATOM 2209 N N . TYR A 1 292 ? 11.934 -7.279 -16.979 1.00 96.56 292 TYR A N 1
ATOM 2210 C CA . TYR A 1 292 ? 10.487 -7.210 -17.142 1.00 96.56 292 TYR A CA 1
ATOM 2211 C C . TYR A 1 292 ? 10.036 -7.557 -18.552 1.00 96.56 292 TYR A C 1
ATOM 2213 O O . TYR A 1 292 ? 10.732 -7.309 -19.544 1.00 96.56 292 TYR A O 1
ATOM 2221 N N . ASP A 1 293 ? 8.831 -8.108 -18.610 1.00 93.31 293 ASP A N 1
ATOM 2222 C CA . ASP A 1 293 ? 8.116 -8.446 -19.830 1.00 93.31 293 ASP A CA 1
ATOM 2223 C C . ASP A 1 293 ? 6.936 -7.489 -20.010 1.00 93.31 293 ASP A C 1
ATOM 2225 O O . ASP A 1 293 ? 6.092 -7.360 -19.116 1.00 93.31 293 ASP A O 1
ATOM 2229 N N . ALA A 1 294 ? 6.896 -6.795 -21.147 1.00 93.06 294 ALA A N 1
ATOM 2230 C CA . ALA A 1 294 ? 5.882 -5.792 -21.424 1.00 93.06 294 ALA A CA 1
ATOM 2231 C C . ALA A 1 294 ? 5.386 -5.801 -22.872 1.00 93.06 294 ALA A C 1
ATOM 2233 O O . ALA A 1 294 ? 6.111 -6.127 -23.812 1.00 93.06 294 ALA A O 1
ATOM 2234 N N . GLU A 1 295 ? 4.148 -5.353 -23.061 1.00 90.12 295 GLU A N 1
ATOM 2235 C CA . GLU A 1 295 ? 3.537 -5.142 -24.373 1.00 90.12 295 GLU A CA 1
ATOM 2236 C C . GLU A 1 295 ? 2.698 -3.860 -24.407 1.00 90.12 295 GLU A C 1
ATOM 2238 O O . GLU A 1 295 ? 2.153 -3.419 -23.394 1.00 90.12 295 GLU A O 1
ATOM 2243 N N . ALA A 1 296 ? 2.589 -3.251 -25.588 1.00 89.19 296 ALA A N 1
ATOM 2244 C CA . ALA A 1 296 ? 1.713 -2.104 -25.791 1.00 89.19 296 ALA A CA 1
ATOM 2245 C C . ALA A 1 296 ? 0.278 -2.585 -26.035 1.00 89.19 296 ALA A C 1
ATOM 2247 O O . ALA A 1 296 ? 0.059 -3.529 -26.790 1.00 89.19 296 ALA A O 1
ATOM 2248 N N . VAL A 1 297 ? -0.706 -1.911 -25.449 1.00 87.88 297 VAL A N 1
ATOM 2249 C CA . VAL A 1 297 ? -2.129 -2.248 -25.566 1.00 87.88 297 VAL A CA 1
ATOM 2250 C C . VAL A 1 297 ? -2.892 -1.040 -26.129 1.00 87.88 297 VAL A C 1
ATOM 2252 O O . VAL A 1 297 ? -3.056 -0.028 -25.439 1.00 87.88 297 VAL A O 1
ATOM 2255 N N . PRO A 1 298 ? -3.352 -1.103 -27.394 1.00 82.69 298 PRO A N 1
ATOM 2256 C CA . PRO A 1 298 ? -4.127 -0.029 -28.010 1.00 82.69 298 PRO A CA 1
ATOM 2257 C C . PRO A 1 298 ? -5.515 0.175 -27.364 1.00 82.69 298 PRO A C 1
ATOM 2259 O O . PRO A 1 298 ? -6.137 -0.788 -26.916 1.00 82.69 298 PRO A O 1
ATOM 2262 N N . PRO A 1 299 ? -6.076 1.400 -27.393 1.00 72.19 299 PRO A N 1
ATOM 2263 C CA . PRO A 1 299 ? -7.320 1.740 -26.690 1.00 72.19 299 PRO A CA 1
ATOM 2264 C C . PRO A 1 299 ? -8.641 1.217 -27.305 1.00 72.19 299 PRO A C 1
ATOM 2266 O O . PRO A 1 299 ? -9.693 1.448 -26.712 1.00 72.19 299 PRO A O 1
ATOM 2269 N N . ALA A 1 300 ? -8.663 0.540 -28.468 1.00 57.56 300 ALA A N 1
ATOM 2270 C CA . ALA A 1 300 ? -9.921 0.025 -29.042 1.00 57.56 300 ALA A CA 1
ATOM 2271 C C . ALA A 1 300 ? -9.788 -1.240 -29.919 1.00 57.56 300 ALA A C 1
ATOM 2273 O O . ALA A 1 300 ? -9.014 -1.263 -30.873 1.00 57.56 300 ALA A O 1
ATOM 2274 N N . LYS A 1 301 ? -10.706 -2.189 -29.650 1.00 44.84 301 LYS A N 1
ATOM 2275 C CA . LYS A 1 301 ? -10.923 -3.556 -30.177 1.00 44.84 301 LYS A CA 1
ATOM 2276 C C . LYS A 1 301 ? -10.015 -4.644 -29.593 1.00 44.84 301 LYS A C 1
ATOM 2278 O O . LYS A 1 301 ? -8.908 -4.881 -30.050 1.00 44.84 301 LYS A O 1
ATOM 2283 N N . ASP A 1 302 ? -10.593 -5.343 -28.621 1.00 44.88 302 ASP A N 1
ATOM 2284 C CA . ASP A 1 302 ? -10.408 -6.775 -28.378 1.00 44.88 302 ASP A CA 1
ATOM 2285 C C . ASP A 1 302 ? -8.970 -7.257 -28.126 1.00 44.88 302 ASP A C 1
ATOM 2287 O O . ASP A 1 302 ? -8.618 -8.359 -28.533 1.00 44.88 302 ASP A O 1
ATOM 2291 N N . GLY A 1 303 ? -8.151 -6.471 -27.419 1.00 48.75 303 GLY A N 1
ATOM 2292 C CA . GLY A 1 303 ? -6.924 -6.989 -26.806 1.00 48.75 303 GLY A CA 1
ATOM 2293 C C . GLY A 1 303 ? -5.918 -7.606 -27.782 1.00 48.75 303 GLY A C 1
ATOM 2294 O O . GLY A 1 303 ? -5.230 -8.555 -27.406 1.00 48.75 303 GLY A O 1
ATOM 2295 N N . GLU A 1 304 ? -5.812 -7.099 -29.018 1.00 50.56 304 GLU A N 1
ATOM 2296 C CA . GLU A 1 304 ? -4.638 -7.412 -29.836 1.00 50.56 304 GLU A CA 1
ATOM 2297 C C . GLU A 1 304 ? -3.402 -6.823 -29.143 1.00 50.56 304 GLU A C 1
ATOM 2299 O O . GLU A 1 304 ? -3.200 -5.606 -29.112 1.00 50.56 304 GLU A O 1
ATOM 2304 N N . ALA A 1 305 ? -2.610 -7.714 -28.543 1.00 57.66 305 ALA A N 1
ATOM 2305 C CA . ALA A 1 305 ? -1.314 -7.409 -27.962 1.00 57.66 305 ALA A CA 1
ATOM 2306 C C . ALA A 1 305 ? -0.427 -6.737 -29.018 1.00 57.66 305 ALA A C 1
ATOM 2308 O O . ALA A 1 305 ? -0.260 -7.252 -30.129 1.00 57.66 305 ALA A O 1
ATOM 2309 N N . GLY A 1 306 ? 0.114 -5.569 -28.679 1.00 66.69 306 GLY A N 1
ATOM 2310 C CA . GLY A 1 306 ? 1.117 -4.885 -29.479 1.00 66.69 306 GLY A CA 1
ATOM 2311 C C . GLY A 1 306 ? 2.463 -5.612 -29.452 1.00 66.69 306 GLY A C 1
ATOM 2312 O O . GLY A 1 306 ? 2.569 -6.761 -29.028 1.00 66.69 306 GLY A O 1
ATOM 2313 N N . GLY A 1 307 ? 3.518 -4.934 -29.902 1.00 75.19 307 GLY A N 1
ATOM 2314 C CA . GLY A 1 307 ? 4.869 -5.489 -29.859 1.00 75.19 307 GLY A CA 1
ATOM 2315 C C . GLY A 1 307 ? 5.246 -5.883 -28.430 1.00 75.19 307 GLY A C 1
ATOM 2316 O O . GLY A 1 307 ? 5.129 -5.075 -27.511 1.00 75.19 307 GLY A O 1
ATOM 2317 N N . LYS A 1 308 ? 5.687 -7.126 -28.245 1.00 83.44 308 LYS A N 1
ATOM 2318 C CA . LYS A 1 308 ? 6.146 -7.648 -26.955 1.00 83.44 308 LYS A CA 1
ATOM 2319 C C . LYS A 1 308 ? 7.650 -7.432 -26.817 1.00 83.44 308 LYS A C 1
ATOM 2321 O O . LYS A 1 308 ? 8.399 -7.759 -27.741 1.00 83.44 308 LYS A O 1
ATOM 2326 N N . VAL A 1 309 ? 8.096 -6.921 -25.673 1.00 86.31 309 VAL A N 1
ATOM 2327 C CA . VAL A 1 309 ? 9.515 -6.690 -25.385 1.00 86.31 309 VAL A CA 1
ATOM 2328 C C . VAL A 1 309 ? 9.900 -7.264 -24.031 1.00 86.31 309 VAL A C 1
ATOM 2330 O O . VAL A 1 309 ? 9.203 -7.089 -23.036 1.00 86.31 309 VAL A O 1
ATOM 2333 N N . ILE A 1 310 ? 11.063 -7.907 -24.006 1.00 90.81 310 ILE A N 1
ATOM 2334 C CA . ILE A 1 310 ? 11.747 -8.275 -22.769 1.00 90.81 310 ILE A CA 1
ATOM 2335 C C . ILE A 1 310 ? 12.863 -7.263 -22.560 1.00 90.81 310 ILE A C 1
ATOM 2337 O O . ILE A 1 310 ? 13.704 -7.076 -23.449 1.00 90.81 310 ILE A O 1
ATOM 2341 N N . THR A 1 311 ? 12.864 -6.634 -21.390 1.00 94.81 311 THR A N 1
ATOM 2342 C CA . THR A 1 311 ? 13.858 -5.642 -20.991 1.00 94.81 311 THR A CA 1
ATOM 2343 C C . THR A 1 311 ? 14.649 -6.141 -19.798 1.00 94.81 311 THR A C 1
ATOM 2345 O O . THR A 1 311 ? 14.071 -6.574 -18.809 1.00 94.81 311 THR A O 1
ATOM 2348 N N . LEU A 1 312 ? 15.970 -6.021 -19.883 1.00 96.50 312 LEU A N 1
ATOM 2349 C CA . LEU A 1 312 ? 16.894 -6.133 -18.766 1.00 96.50 312 LEU A CA 1
ATOM 2350 C C . LEU A 1 312 ? 17.459 -4.740 -18.481 1.00 96.50 312 LEU A C 1
ATOM 2352 O O . LEU A 1 312 ? 17.824 -4.011 -19.408 1.00 96.50 312 LEU A O 1
ATOM 2356 N N . GLY A 1 313 ? 17.537 -4.375 -17.211 1.00 95.75 313 GLY A N 1
ATOM 2357 C CA . GLY A 1 313 ? 18.047 -3.099 -16.740 1.00 95.75 313 GLY A CA 1
ATOM 2358 C C . GLY A 1 313 ? 19.146 -3.283 -15.708 1.00 95.75 313 GLY A C 1
ATOM 2359 O O . GLY A 1 313 ? 19.139 -4.236 -14.930 1.00 95.75 313 GLY A O 1
ATOM 2360 N N . ASP A 1 314 ? 20.081 -2.345 -15.716 1.00 95.38 314 ASP A N 1
ATOM 2361 C CA . ASP A 1 314 ? 21.081 -2.166 -14.677 1.00 95.38 314 ASP A CA 1
ATOM 2362 C C . ASP A 1 314 ? 21.082 -0.705 -14.239 1.00 95.38 314 ASP A C 1
ATOM 2364 O O . ASP A 1 314 ? 21.392 0.196 -15.031 1.00 95.38 314 ASP A O 1
ATOM 2368 N N . HIS A 1 315 ? 20.740 -0.507 -12.970 1.00 94.69 315 HIS A N 1
ATOM 2369 C CA . HIS A 1 315 ? 20.713 0.786 -12.328 1.00 94.69 315 HIS A CA 1
ATOM 2370 C C . HIS A 1 315 ? 21.722 0.829 -11.168 1.00 94.69 315 HIS A C 1
ATOM 2372 O O . HIS A 1 315 ? 21.528 0.163 -10.147 1.00 94.69 315 HIS A O 1
ATOM 2378 N N . PRO A 1 316 ? 22.805 1.615 -11.277 1.00 92.12 316 PRO A N 1
ATOM 2379 C CA . PRO A 1 316 ? 23.760 1.784 -10.191 1.00 92.12 316 PRO A CA 1
ATOM 2380 C C . PRO A 1 316 ? 23.131 2.531 -9.019 1.00 92.12 316 PRO A C 1
ATOM 2382 O O . PRO A 1 316 ? 22.225 3.351 -9.189 1.00 92.12 316 PRO A O 1
ATOM 2385 N N . ASN A 1 317 ? 23.675 2.295 -7.829 1.00 90.19 317 ASN A N 1
ATOM 2386 C CA . ASN A 1 317 ? 23.249 2.966 -6.613 1.00 90.19 317 ASN A CA 1
ATOM 2387 C C . ASN A 1 317 ? 24.400 3.738 -5.924 1.00 90.19 317 ASN A C 1
ATOM 2389 O O . ASN A 1 317 ? 24.947 3.280 -4.922 1.00 90.19 317 ASN A O 1
ATOM 2393 N N . PRO A 1 318 ? 24.839 4.881 -6.481 1.00 84.00 318 PRO A N 1
ATOM 2394 C CA . PRO A 1 318 ? 25.995 5.642 -5.994 1.00 84.00 318 PRO A CA 1
ATOM 2395 C C . PRO A 1 318 ? 25.775 6.455 -4.705 1.00 84.00 318 PRO A C 1
ATOM 2397 O O . PRO A 1 318 ? 26.762 6.847 -4.079 1.00 84.00 318 PRO A O 1
ATOM 2400 N N . ASP A 1 319 ? 24.530 6.716 -4.311 1.00 84.38 319 ASP A N 1
ATOM 2401 C CA . ASP A 1 319 ? 24.136 7.664 -3.258 1.00 84.38 319 ASP A CA 1
ATOM 2402 C C . ASP A 1 319 ? 22.837 7.244 -2.537 1.00 84.38 319 ASP A C 1
ATOM 2404 O O . ASP A 1 319 ? 21.992 6.556 -3.114 1.00 84.38 319 ASP A O 1
ATOM 2408 N N . LEU A 1 320 ? 22.701 7.658 -1.271 1.00 83.06 320 LEU A N 1
ATOM 2409 C CA . LEU A 1 320 ? 21.474 7.536 -0.467 1.00 83.06 320 LEU A CA 1
ATOM 2410 C C . LEU A 1 320 ? 20.547 8.724 -0.737 1.00 83.06 320 LEU A C 1
ATOM 2412 O O . LEU A 1 320 ? 21.027 9.768 -1.183 1.00 83.06 320 LEU A O 1
ATOM 2416 N N . SER A 1 321 ? 19.256 8.581 -0.427 1.00 81.50 321 SER A N 1
ATOM 2417 C CA . SER A 1 321 ? 18.368 9.744 -0.389 1.00 81.50 321 SER A CA 1
ATOM 2418 C C . SER A 1 321 ? 18.920 10.774 0.601 1.00 81.50 321 SER A C 1
ATOM 2420 O O . SER A 1 321 ? 19.258 10.391 1.729 1.00 81.50 321 SER A O 1
ATOM 2422 N N . PRO A 1 322 ? 19.071 12.045 0.197 1.00 73.12 322 PRO A N 1
ATOM 2423 C CA . PRO A 1 322 ? 19.181 13.130 1.147 1.00 73.12 322 PRO A CA 1
ATOM 2424 C C . PRO A 1 322 ? 17.847 13.313 1.880 1.00 73.12 322 PRO A C 1
ATOM 2426 O O . PRO A 1 322 ? 16.843 12.676 1.554 1.00 73.12 322 PRO A O 1
ATOM 2429 N N . ASP A 1 323 ? 17.943 14.152 2.897 1.00 68.69 323 ASP A N 1
ATOM 2430 C CA . ASP A 1 323 ? 16.864 14.845 3.589 1.00 68.69 323 ASP A CA 1
ATOM 2431 C C . ASP A 1 323 ? 17.284 16.321 3.423 1.00 68.69 323 ASP A C 1
ATOM 2433 O O . ASP A 1 323 ? 18.311 16.747 3.985 1.00 68.69 323 ASP A O 1
ATOM 2437 N N . ALA A 1 324 ? 16.736 16.974 2.390 1.00 59.25 324 ALA A N 1
ATOM 2438 C CA . ALA A 1 324 ? 17.315 18.166 1.761 1.00 59.25 324 ALA A CA 1
ATOM 2439 C C . ALA A 1 324 ? 16.871 19.499 2.362 1.00 59.25 324 ALA A C 1
ATOM 2441 O O . ALA A 1 324 ? 17.499 20.528 2.050 1.00 59.25 324 ALA A O 1
ATOM 2442 N N . ASP A 1 325 ? 15.863 19.524 3.230 1.00 61.88 325 ASP A N 1
ATOM 2443 C CA . ASP A 1 325 ? 15.399 20.767 3.816 1.00 61.88 325 ASP A CA 1
ATOM 2444 C C . ASP A 1 325 ? 16.512 21.388 4.699 1.00 61.88 325 ASP A C 1
ATOM 2446 O O . ASP A 1 325 ? 17.121 20.833 5.616 1.00 61.88 325 ASP A O 1
ATOM 2450 N N . MET A 1 326 ? 16.949 22.578 4.289 1.00 45.44 326 MET A N 1
ATOM 2451 C CA . MET A 1 326 ? 18.212 23.198 4.710 1.00 45.44 326 MET A CA 1
ATOM 2452 C C . MET A 1 326 ? 18.226 23.727 6.164 1.00 45.44 326 MET A C 1
ATOM 2454 O O . MET A 1 326 ? 18.974 24.669 6.464 1.00 45.44 326 MET A O 1
ATOM 2458 N N . ASP A 1 327 ? 17.439 23.185 7.090 1.00 45.03 327 ASP A N 1
ATOM 2459 C CA . ASP A 1 327 ? 17.336 23.711 8.456 1.00 45.03 327 ASP A CA 1
ATOM 2460 C C . ASP A 1 327 ? 18.285 23.016 9.469 1.00 45.03 327 ASP A C 1
ATOM 2462 O O . ASP A 1 327 ? 18.576 23.551 10.547 1.00 45.03 327 ASP A O 1
ATOM 2466 N N . GLY A 1 328 ? 18.902 21.893 9.081 1.00 42.41 328 GLY A N 1
ATOM 2467 C CA . GLY A 1 328 ? 19.827 21.146 9.939 1.00 42.41 328 GLY A CA 1
ATOM 2468 C C . GLY A 1 328 ? 19.135 20.341 11.046 1.00 42.41 328 GLY A C 1
ATOM 2469 O O . GLY A 1 328 ? 19.814 19.869 11.969 1.00 42.41 328 GLY A O 1
ATOM 2470 N N . ILE A 1 329 ? 17.820 20.189 10.937 1.00 50.31 329 ILE A N 1
ATOM 2471 C CA . ILE A 1 329 ? 16.927 19.298 11.662 1.00 50.31 329 ILE A CA 1
ATOM 2472 C C . ILE A 1 329 ? 15.992 18.700 10.604 1.00 50.31 329 ILE A C 1
ATOM 2474 O O . ILE A 1 329 ? 14.800 18.966 10.645 1.00 50.31 329 ILE A O 1
ATOM 2478 N N . GLY A 1 330 ? 16.581 17.914 9.694 1.00 53.78 330 GLY A N 1
ATOM 2479 C CA . GLY A 1 330 ? 15.879 17.244 8.604 1.00 53.78 330 GLY A CA 1
ATOM 2480 C C . GLY A 1 330 ? 14.466 16.826 8.990 1.00 53.78 330 GLY A C 1
ATOM 2481 O O . GLY A 1 330 ? 14.273 16.263 10.084 1.00 53.78 330 GLY A O 1
ATOM 2482 N N . ASP A 1 331 ? 13.494 17.190 8.160 1.00 60.84 331 ASP A N 1
ATOM 2483 C CA . ASP A 1 331 ? 12.074 17.062 8.478 1.00 60.84 331 ASP A CA 1
ATOM 2484 C C . ASP A 1 331 ? 11.651 15.594 8.684 1.00 60.84 331 ASP A C 1
ATOM 2486 O O . ASP A 1 331 ? 10.602 15.319 9.266 1.00 60.84 331 ASP A O 1
ATOM 2490 N N . THR A 1 332 ? 12.555 14.655 8.386 1.00 76.94 332 THR A N 1
ATOM 2491 C CA . THR A 1 332 ? 12.458 13.197 8.494 1.00 76.94 332 THR A CA 1
ATOM 2492 C C . THR A 1 332 ? 11.797 12.521 7.297 1.00 76.94 332 THR A C 1
ATOM 2494 O O . THR A 1 332 ? 11.752 11.285 7.270 1.00 76.94 332 THR A O 1
ATOM 2497 N N . LEU A 1 333 ? 11.355 13.288 6.297 1.00 85.25 333 LEU A N 1
ATOM 2498 C CA . LEU A 1 333 ? 11.015 12.791 4.972 1.00 85.25 333 LEU A CA 1
ATOM 2499 C C . LEU A 1 333 ? 12.286 12.650 4.123 1.00 85.25 333 LEU A C 1
ATOM 2501 O O . LEU A 1 333 ? 13.292 13.334 4.293 1.00 85.25 333 LEU A O 1
ATOM 2505 N N . TRP A 1 334 ? 12.289 11.646 3.259 1.00 86.25 334 TRP A N 1
ATOM 2506 C CA . TRP A 1 334 ? 13.383 11.366 2.348 1.00 86.25 334 TRP A CA 1
ATOM 2507 C C . TRP A 1 334 ? 13.023 11.942 0.986 1.00 86.25 334 TRP A C 1
ATOM 2509 O O . TRP A 1 334 ? 12.028 11.503 0.407 1.00 86.25 334 TRP A O 1
ATOM 2519 N N . ASP A 1 335 ? 13.894 12.775 0.404 1.00 83.25 335 ASP A N 1
ATOM 2520 C CA . ASP A 1 335 ? 13.621 13.416 -0.892 1.00 83.25 335 ASP A CA 1
ATOM 2521 C C . ASP A 1 335 ? 13.158 12.417 -1.963 1.00 83.25 335 ASP A C 1
ATOM 2523 O O . ASP A 1 335 ? 12.314 12.705 -2.800 1.00 83.25 335 ASP A O 1
ATOM 2527 N N . ALA A 1 336 ? 13.730 11.209 -1.976 1.00 81.06 336 ALA A N 1
ATOM 2528 C CA . ALA A 1 336 ? 13.390 10.193 -2.963 1.00 81.06 336 ALA A CA 1
ATOM 2529 C C . ALA A 1 336 ? 11.971 9.630 -2.803 1.00 81.06 336 ALA A C 1
ATOM 2531 O O . ALA A 1 336 ? 11.407 9.166 -3.792 1.00 81.06 336 ALA A O 1
ATOM 2532 N N . TRP A 1 337 ? 11.425 9.622 -1.586 1.00 85.88 337 TRP A N 1
ATOM 2533 C CA . TRP A 1 337 ? 10.025 9.292 -1.334 1.00 85.88 337 TRP A CA 1
ATOM 2534 C C . TRP A 1 337 ? 9.142 10.463 -1.783 1.00 85.88 337 TRP A C 1
ATOM 2536 O O . TRP A 1 337 ? 8.245 10.264 -2.600 1.00 85.88 337 TRP A O 1
ATOM 2546 N N . GLU A 1 338 ? 9.484 11.687 -1.381 1.00 87.31 338 GLU A N 1
ATOM 2547 C CA . GLU A 1 338 ? 8.732 12.897 -1.727 1.00 87.31 338 GLU A CA 1
ATOM 2548 C C . GLU A 1 338 ? 8.650 13.135 -3.241 1.00 87.31 338 GLU A C 1
ATOM 2550 O O . GLU A 1 338 ? 7.559 13.265 -3.794 1.00 87.31 338 GLU A O 1
ATOM 2555 N N . GLU A 1 339 ? 9.785 13.086 -3.945 1.00 81.69 339 GLU A N 1
ATOM 2556 C CA . GLU A 1 339 ? 9.866 13.273 -5.399 1.00 81.69 339 GLU A CA 1
ATOM 2557 C C . GLU A 1 339 ? 8.972 12.285 -6.164 1.00 81.69 339 GLU A C 1
ATOM 2559 O O . GLU A 1 339 ? 8.371 12.633 -7.185 1.00 81.69 339 GLU A O 1
ATOM 2564 N N . ILE A 1 340 ? 8.894 11.036 -5.694 1.00 80.50 340 ILE A N 1
ATOM 2565 C CA . ILE A 1 340 ? 8.117 9.981 -6.353 1.00 80.50 340 ILE A CA 1
ATOM 2566 C C . ILE A 1 340 ? 6.626 10.212 -6.181 1.00 80.50 340 ILE A C 1
ATOM 2568 O O . ILE A 1 340 ? 5.870 10.016 -7.136 1.00 80.50 340 ILE A O 1
ATOM 2572 N N . TYR A 1 341 ? 6.228 10.664 -4.999 1.00 85.50 341 TYR A N 1
ATOM 2573 C CA . TYR A 1 341 ? 4.847 10.978 -4.680 1.00 85.50 341 TYR A CA 1
ATOM 2574 C C . TYR A 1 341 ? 4.536 12.463 -4.850 1.00 85.50 341 TYR A C 1
ATOM 2576 O O . TYR A 1 341 ? 3.567 12.950 -4.287 1.00 85.50 341 TYR A O 1
ATOM 2584 N N . GLY A 1 342 ? 5.313 13.192 -5.657 1.00 84.94 342 GLY A N 1
ATOM 2585 C CA . GLY A 1 342 ? 5.010 14.570 -6.045 1.00 84.94 342 GLY A CA 1
ATOM 2586 C C . GLY A 1 342 ? 4.913 15.574 -4.892 1.00 84.94 342 GLY A C 1
ATOM 2587 O O . GLY A 1 342 ? 4.310 16.632 -5.085 1.00 84.94 342 GLY A O 1
ATOM 2588 N N . ILE A 1 343 ? 5.493 15.250 -3.738 1.00 88.06 343 ILE A N 1
ATOM 2589 C CA . ILE A 1 343 ? 5.718 16.162 -2.617 1.00 88.06 343 ILE A CA 1
ATOM 2590 C C . ILE A 1 343 ? 6.973 16.984 -2.926 1.00 88.06 343 ILE A C 1
ATOM 2592 O O . ILE A 1 343 ? 7.889 16.501 -3.592 1.00 88.06 343 ILE A O 1
ATOM 2596 N N . ASP A 1 344 ? 6.976 18.256 -2.528 1.00 85.88 344 ASP A N 1
ATOM 2597 C CA . ASP A 1 344 ? 8.106 19.166 -2.741 1.00 85.88 344 ASP A CA 1
ATOM 2598 C C . ASP A 1 344 ? 9.206 18.906 -1.691 1.00 85.88 344 ASP A C 1
ATOM 2600 O O . ASP A 1 344 ? 9.016 19.331 -0.551 1.00 85.88 344 ASP A O 1
ATOM 2604 N N . PRO A 1 345 ? 10.360 18.301 -2.054 1.00 83.62 345 PRO A N 1
ATOM 2605 C CA . PRO A 1 345 ? 11.412 17.930 -1.094 1.00 83.62 345 PRO A CA 1
ATOM 2606 C C . PRO A 1 345 ? 12.113 19.122 -0.428 1.00 83.62 345 PRO A C 1
ATOM 2608 O O . PRO A 1 345 ? 13.032 18.975 0.375 1.00 83.62 345 PRO A O 1
ATOM 2611 N N . GLU A 1 346 ? 11.781 20.341 -0.852 1.00 83.50 346 GLU A N 1
ATOM 2612 C CA . GLU A 1 346 ? 12.391 21.578 -0.375 1.00 83.50 346 GLU A CA 1
ATOM 2613 C C . GLU A 1 346 ? 11.460 22.358 0.571 1.00 83.50 346 GLU A C 1
ATOM 2615 O O . GLU A 1 346 ? 11.805 23.471 0.993 1.00 83.50 346 GLU A O 1
ATOM 2620 N N . ASP A 1 347 ? 10.294 21.793 0.904 1.00 84.38 347 ASP A N 1
ATOM 2621 C CA . ASP A 1 347 ? 9.256 22.393 1.742 1.00 84.38 347 ASP A CA 1
ATOM 2622 C C . ASP A 1 347 ? 8.834 21.466 2.892 1.00 84.38 347 ASP A C 1
ATOM 2624 O O . ASP A 1 347 ? 7.888 20.696 2.775 1.00 84.38 347 ASP A O 1
ATOM 2628 N N . ASP A 1 348 ? 9.447 21.681 4.055 1.00 83.31 348 ASP A N 1
ATOM 2629 C CA . ASP A 1 348 ? 9.197 21.041 5.364 1.00 83.31 348 ASP A CA 1
ATOM 2630 C C . ASP A 1 348 ? 7.776 21.232 5.947 1.00 83.31 348 ASP A C 1
ATOM 2632 O O . ASP A 1 348 ? 7.513 21.034 7.140 1.00 83.31 348 ASP A O 1
ATOM 2636 N N . GLY A 1 349 ? 6.836 21.712 5.137 1.00 88.31 349 GLY A N 1
ATOM 2637 C CA . GLY A 1 349 ? 5.505 22.126 5.553 1.00 88.31 349 GLY A CA 1
ATOM 2638 C C . GLY A 1 349 ? 5.403 23.604 5.934 1.00 88.31 349 GLY A C 1
ATOM 2639 O O . GLY A 1 349 ? 4.312 24.077 6.282 1.00 88.31 349 GLY A O 1
ATOM 2640 N N . SER A 1 350 ? 6.504 24.368 5.907 1.00 86.88 350 SER A N 1
ATOM 2641 C CA . SER A 1 350 ? 6.496 25.787 6.284 1.00 86.88 350 SER A CA 1
ATOM 2642 C C . SER A 1 350 ? 5.857 26.698 5.234 1.00 86.88 350 SER A C 1
ATOM 2644 O O . SER A 1 350 ? 5.328 27.761 5.597 1.00 86.88 350 SER A O 1
ATOM 2646 N N . ILE A 1 351 ? 5.878 26.310 3.954 1.00 88.81 351 ILE A N 1
ATOM 2647 C CA . ILE A 1 351 ? 5.215 27.022 2.857 1.00 88.81 351 ILE A CA 1
ATOM 2648 C C . ILE A 1 351 ? 3.861 26.374 2.567 1.00 88.81 351 ILE A C 1
ATOM 2650 O O . ILE A 1 351 ? 2.839 27.072 2.609 1.00 88.81 351 ILE A O 1
ATOM 2654 N N . ASN A 1 352 ? 3.848 25.071 2.296 1.00 90.25 352 ASN A N 1
ATOM 2655 C CA . ASN A 1 352 ? 2.651 24.267 2.109 1.00 90.25 352 ASN A CA 1
ATOM 2656 C C . ASN A 1 352 ? 2.617 23.131 3.142 1.00 90.25 352 ASN A C 1
ATOM 2658 O O . ASN A 1 352 ? 3.387 22.189 3.005 1.00 90.25 352 ASN A O 1
ATOM 2662 N N . PRO A 1 353 ? 1.703 23.165 4.130 1.00 91.62 353 PRO A N 1
ATOM 2663 C CA . PRO A 1 353 ? 1.615 22.132 5.162 1.00 91.62 353 PRO A CA 1
ATOM 2664 C C . PRO A 1 353 ? 1.513 20.698 4.632 1.00 91.62 353 PRO A C 1
ATOM 2666 O O . PRO A 1 353 ? 1.965 19.794 5.323 1.00 91.62 353 PRO A O 1
ATOM 2669 N N . ASP A 1 354 ? 0.953 20.508 3.434 1.00 92.69 354 ASP A N 1
ATOM 2670 C CA . ASP A 1 354 ? 0.804 19.194 2.797 1.00 92.69 354 ASP A CA 1
ATOM 2671 C C . ASP A 1 354 ? 2.155 18.583 2.390 1.00 92.69 354 ASP A C 1
ATOM 2673 O O . ASP A 1 354 ? 2.253 17.371 2.253 1.00 92.69 354 ASP A O 1
ATOM 2677 N N . ASN A 1 355 ? 3.202 19.396 2.218 1.00 90.06 355 ASN A N 1
ATOM 2678 C CA . ASN A 1 355 ? 4.526 18.897 1.855 1.00 90.06 355 ASN A CA 1
ATOM 2679 C C . ASN A 1 355 ? 5.341 18.429 3.068 1.00 90.06 355 ASN A C 1
ATOM 2681 O O . ASN A 1 355 ? 6.227 17.605 2.925 1.00 90.06 355 ASN A O 1
ATOM 2685 N N . GLY A 1 356 ? 5.013 18.901 4.273 1.00 89.88 356 GLY A N 1
ATOM 2686 C CA . GLY A 1 356 ? 5.798 18.570 5.458 1.00 89.88 356 GLY A CA 1
ATOM 2687 C C . GLY A 1 356 ? 5.487 17.193 6.056 1.00 89.88 356 GLY A C 1
ATOM 2688 O O . GLY A 1 356 ? 4.473 16.576 5.735 1.00 89.88 356 GLY A O 1
ATOM 2689 N N . PRO A 1 357 ? 6.251 16.745 7.063 1.00 89.69 357 PRO A N 1
ATOM 2690 C CA . PRO A 1 357 ? 6.105 15.423 7.695 1.00 89.69 357 PRO A CA 1
ATOM 2691 C C . PRO A 1 357 ? 4.753 15.198 8.383 1.00 89.69 357 PRO A C 1
ATOM 2693 O O . PRO A 1 357 ? 4.313 14.063 8.580 1.00 89.69 357 PRO A O 1
ATOM 2696 N N . ALA A 1 358 ? 4.115 16.296 8.797 1.00 91.75 358 ALA A N 1
ATOM 2697 C CA . ALA A 1 358 ? 2.796 16.324 9.421 1.00 91.75 358 ALA A CA 1
ATOM 2698 C C . ALA A 1 358 ? 1.658 16.618 8.423 1.00 91.75 358 ALA A C 1
ATOM 2700 O O . ALA A 1 358 ? 0.513 16.758 8.860 1.00 91.75 358 ALA A O 1
ATOM 2701 N N . GLY A 1 359 ? 1.977 16.778 7.135 1.00 93.44 359 GLY A N 1
ATOM 2702 C CA . GLY A 1 359 ? 1.009 16.906 6.052 1.00 93.44 359 GLY A CA 1
ATOM 2703 C C . GLY A 1 359 ? 0.230 15.611 5.848 1.00 93.44 359 GLY A C 1
ATOM 2704 O O . GLY A 1 359 ? 0.727 14.546 6.191 1.00 93.44 359 GLY A O 1
ATOM 2705 N N . ASP A 1 360 ? 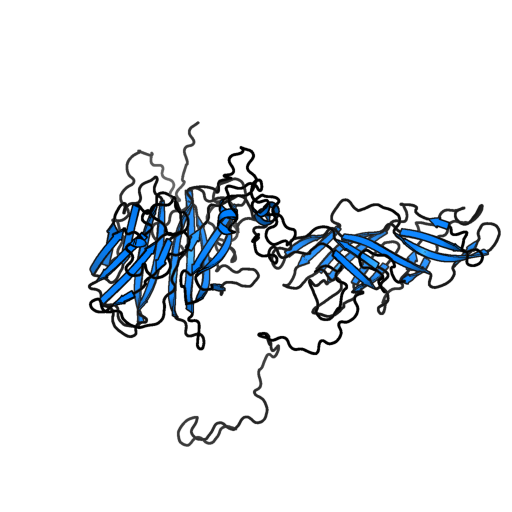-0.992 15.743 5.339 1.00 93.88 360 ASP A N 1
ATOM 2706 C CA . ASP A 1 360 ? -1.928 14.658 5.001 1.00 93.88 360 ASP A CA 1
ATOM 2707 C C . ASP A 1 360 ? -2.658 15.106 3.712 1.00 93.88 360 ASP A C 1
ATOM 2709 O O . ASP A 1 360 ? -3.737 15.716 3.783 1.00 93.88 360 ASP A O 1
ATOM 2713 N N . PRO A 1 361 ? -1.993 15.000 2.539 1.00 94.56 361 PRO A N 1
ATOM 2714 C CA . PRO A 1 361 ? -2.475 15.584 1.284 1.00 94.56 361 PRO A CA 1
ATOM 2715 C C . PRO A 1 361 ? -3.772 14.953 0.766 1.00 94.56 361 PRO A C 1
ATOM 2717 O O . PRO A 1 361 ? -4.558 15.620 0.079 1.00 94.56 361 PRO A O 1
ATOM 2720 N N . ASP A 1 362 ? -4.003 13.679 1.070 1.00 92.12 362 ASP A N 1
ATOM 2721 C CA . ASP A 1 362 ? -5.145 12.904 0.592 1.00 92.12 362 ASP A CA 1
ATOM 2722 C C . ASP A 1 362 ? -6.282 12.759 1.627 1.00 92.12 362 ASP A C 1
ATOM 2724 O O . ASP A 1 362 ? -7.404 12.386 1.260 1.00 92.12 362 ASP A O 1
ATOM 2728 N N . MET A 1 363 ? -6.053 13.224 2.861 1.00 90.81 363 MET A N 1
ATOM 2729 C CA . MET A 1 363 ? -6.995 13.290 3.981 1.00 90.81 363 MET A CA 1
ATOM 2730 C C . MET A 1 363 ? -7.425 11.918 4.507 1.00 90.81 363 MET A C 1
ATOM 2732 O O . MET A 1 363 ? -8.582 11.746 4.925 1.00 90.81 363 MET A O 1
ATOM 2736 N N . ASP A 1 364 ? -6.522 10.946 4.491 1.00 87.94 364 ASP A N 1
ATOM 2737 C CA . ASP A 1 364 ? -6.770 9.587 4.966 1.00 87.94 364 ASP A CA 1
ATOM 2738 C C . ASP A 1 364 ? -6.425 9.377 6.458 1.00 87.94 364 ASP A C 1
ATOM 2740 O O . ASP A 1 364 ? -6.735 8.327 7.039 1.00 87.94 364 ASP A O 1
ATOM 2744 N N . LEU A 1 365 ? -5.934 10.443 7.111 1.00 91.12 365 LEU A N 1
ATOM 2745 C CA . LEU A 1 365 ? -5.512 10.537 8.512 1.00 91.12 365 LEU A CA 1
ATOM 2746 C C . LEU A 1 365 ? -4.127 9.953 8.816 1.00 91.12 365 LEU A C 1
ATOM 2748 O O . LEU A 1 365 ? -3.760 9.899 10.000 1.00 91.12 365 LEU A O 1
ATOM 2752 N N . PHE A 1 366 ? -3.368 9.534 7.809 1.00 91.12 366 PHE A N 1
ATOM 2753 C CA . PHE A 1 366 ? -1.944 9.273 7.934 1.00 91.12 366 PHE A CA 1
ATOM 2754 C C . PHE A 1 366 ? -1.168 10.521 7.535 1.00 91.12 366 PHE A C 1
ATOM 2756 O O . PHE A 1 366 ? -1.492 11.217 6.584 1.00 91.12 366 PHE A O 1
ATOM 2763 N N . THR A 1 367 ? -0.154 10.862 8.328 1.00 93.00 367 THR A N 1
ATOM 2764 C CA . THR A 1 367 ? 0.753 11.938 7.931 1.00 93.00 367 THR A CA 1
ATOM 2765 C C . THR A 1 367 ? 1.832 11.397 7.005 1.00 93.00 367 THR A C 1
ATOM 2767 O O . THR A 1 367 ? 2.241 10.248 7.176 1.00 93.00 367 THR A O 1
ATOM 2770 N N . ASN A 1 368 ? 2.419 12.248 6.162 1.00 92.00 368 ASN A N 1
ATOM 2771 C CA . ASN A 1 368 ? 3.542 11.894 5.286 1.00 92.00 368 ASN A CA 1
ATOM 2772 C C . ASN A 1 368 ? 4.636 11.081 6.010 1.00 92.00 368 ASN A C 1
ATOM 2774 O O . ASN A 1 368 ? 5.133 10.085 5.495 1.00 92.00 368 ASN A O 1
ATOM 2778 N N . ALA A 1 369 ? 4.985 11.448 7.252 1.00 88.50 369 ALA A N 1
ATOM 2779 C CA . ALA A 1 369 ? 5.963 10.699 8.046 1.00 88.50 369 ALA A CA 1
ATOM 2780 C C . ALA A 1 369 ? 5.524 9.257 8.370 1.00 88.50 369 ALA A C 1
ATOM 2782 O O . ALA A 1 369 ? 6.337 8.335 8.329 1.00 88.50 369 ALA A O 1
ATOM 2783 N N . GLN A 1 370 ? 4.247 9.051 8.706 1.00 88.38 370 GLN A N 1
ATOM 2784 C CA . GLN A 1 370 ? 3.691 7.722 8.976 1.00 88.38 370 GLN A CA 1
ATOM 2785 C C . GLN A 1 370 ? 3.612 6.902 7.691 1.00 88.38 370 GLN A C 1
ATOM 2787 O O . GLN A 1 370 ? 3.942 5.719 7.687 1.00 88.38 370 GLN A O 1
ATOM 2792 N N . GLU A 1 371 ? 3.206 7.541 6.604 1.00 89.19 371 GLU A N 1
ATOM 2793 C CA . GLU A 1 371 ? 3.105 6.928 5.290 1.00 89.19 371 GLU A CA 1
ATOM 2794 C C . GLU A 1 371 ? 4.453 6.519 4.723 1.00 89.19 371 GLU A C 1
ATOM 2796 O O . GLU A 1 371 ? 4.592 5.413 4.215 1.00 89.19 371 GLU A O 1
ATOM 2801 N N . GLN A 1 372 ? 5.490 7.332 4.902 1.00 87.00 372 GLN A N 1
ATOM 2802 C CA . GLN A 1 372 ? 6.848 6.962 4.528 1.00 87.00 372 GLN A CA 1
ATOM 2803 C C . GLN A 1 372 ? 7.366 5.755 5.323 1.00 87.00 372 GLN A C 1
ATOM 2805 O O . GLN A 1 372 ? 8.013 4.874 4.754 1.00 87.00 372 GLN A O 1
ATOM 2810 N N . GLU A 1 373 ? 7.092 5.685 6.633 1.00 80.88 373 GLU A N 1
ATOM 2811 C CA . GLU A 1 373 ? 7.447 4.517 7.455 1.00 80.88 373 GLU A CA 1
ATOM 2812 C C . GLU A 1 373 ? 6.727 3.245 6.985 1.00 80.88 373 GLU A C 1
ATOM 2814 O O . GLU A 1 373 ? 7.288 2.146 7.051 1.00 80.88 373 GLU A O 1
ATOM 2819 N N . LEU A 1 374 ? 5.492 3.403 6.510 1.00 79.25 374 LEU A N 1
ATOM 2820 C CA . LEU A 1 374 ? 4.675 2.342 5.934 1.00 79.25 374 LEU A CA 1
ATOM 2821 C C . LEU A 1 374 ? 5.059 2.047 4.476 1.00 79.25 374 LEU A C 1
ATOM 2823 O O . LEU A 1 374 ? 4.833 0.939 3.999 1.00 79.25 374 LEU A O 1
ATOM 2827 N N . GLY A 1 375 ? 5.658 2.994 3.767 1.00 78.62 375 GLY A N 1
ATOM 2828 C CA . GLY A 1 375 ? 5.788 2.915 2.326 1.00 78.62 375 GLY A CA 1
ATOM 2829 C C . GLY A 1 375 ? 4.432 2.956 1.606 1.00 78.62 375 GLY A C 1
ATOM 2830 O O . GLY A 1 375 ? 4.249 2.217 0.642 1.00 78.62 375 GLY A O 1
ATOM 2831 N N . SER A 1 376 ? 3.487 3.781 2.047 1.00 83.31 376 SER A N 1
ATOM 2832 C CA . SER A 1 376 ? 2.258 4.067 1.287 1.00 83.31 376 SER A CA 1
ATOM 2833 C C . SER A 1 376 ? 2.421 5.265 0.344 1.00 83.31 376 SER A C 1
ATOM 2835 O O . SER A 1 376 ? 3.470 5.921 0.337 1.00 83.31 376 SER A O 1
ATOM 2837 N N . ASP A 1 377 ? 1.415 5.482 -0.507 1.00 86.75 377 ASP A N 1
ATOM 2838 C CA . ASP A 1 377 ? 1.273 6.646 -1.386 1.00 86.75 377 ASP A CA 1
ATOM 2839 C C . ASP A 1 377 ? 0.469 7.782 -0.713 1.00 86.75 377 ASP A C 1
ATOM 2841 O O . ASP A 1 377 ? -0.754 7.682 -0.667 1.00 86.75 377 ASP A O 1
ATOM 2845 N N . PRO A 1 378 ? 1.110 8.905 -0.330 1.00 91.44 378 PRO A N 1
ATOM 2846 C CA . PRO A 1 378 ? 0.487 10.036 0.371 1.00 91.44 378 PRO A CA 1
ATOM 2847 C C . PRO A 1 378 ? -0.480 10.871 -0.474 1.00 91.44 378 PRO A C 1
ATOM 2849 O O . PRO A 1 378 ? -0.945 11.940 -0.069 1.00 91.44 378 PRO A O 1
ATOM 2852 N N . GLN A 1 379 ? -0.724 10.453 -1.716 1.00 90.12 379 GLN A N 1
ATOM 2853 C CA . GLN A 1 379 ? -1.711 11.055 -2.600 1.00 90.12 379 GLN A CA 1
ATOM 2854 C C . GLN A 1 379 ? -2.905 10.133 -2.890 1.00 90.12 379 GLN A C 1
ATOM 2856 O O . GLN A 1 379 ? -3.810 10.542 -3.633 1.00 90.12 379 GLN A O 1
ATOM 2861 N N . ASP A 1 380 ? -2.938 8.908 -2.360 1.00 86.50 380 ASP A N 1
ATOM 2862 C CA . ASP A 1 380 ? -4.036 7.962 -2.556 1.00 86.50 380 ASP A CA 1
ATOM 2863 C C . ASP A 1 380 ? -4.648 7.545 -1.223 1.00 86.50 380 ASP A C 1
ATOM 2865 O O . ASP A 1 380 ? -4.224 6.564 -0.633 1.00 86.50 380 ASP A O 1
ATOM 2869 N N . ALA A 1 381 ? -5.783 8.161 -0.866 1.00 86.12 381 ALA A N 1
ATOM 2870 C CA . ALA A 1 381 ? -6.493 7.943 0.404 1.00 86.12 381 ALA A CA 1
ATOM 2871 C C . ALA A 1 381 ? -7.024 6.511 0.661 1.00 86.12 381 ALA A C 1
ATOM 2873 O O . ALA A 1 381 ? -7.881 6.274 1.519 1.00 86.12 381 ALA A O 1
ATOM 2874 N N . ARG A 1 382 ? -6.635 5.548 -0.174 1.00 80.62 382 ARG A N 1
ATOM 2875 C CA . ARG A 1 382 ? -6.887 4.112 -0.031 1.00 80.62 382 ARG A CA 1
ATOM 2876 C C . ARG A 1 382 ? -5.619 3.346 0.369 1.00 80.62 382 ARG A C 1
ATOM 2878 O O . ARG A 1 382 ? -5.730 2.138 0.603 1.00 80.62 382 ARG A O 1
ATOM 2885 N N . ASP A 1 383 ? -4.467 4.008 0.409 1.00 80.12 383 ASP A N 1
ATOM 2886 C CA . ASP A 1 383 ? -3.153 3.489 0.757 1.00 80.12 383 ASP A CA 1
ATOM 2887 C C . ASP A 1 383 ? -2.514 4.408 1.820 1.00 80.12 383 ASP A C 1
ATOM 2889 O O . ASP A 1 383 ? -2.305 5.568 1.530 1.00 80.12 383 ASP A O 1
ATOM 2893 N N . PRO A 1 384 ? -2.198 3.918 3.031 1.00 81.25 384 PRO A N 1
ATOM 2894 C CA . PRO A 1 384 ? -2.225 2.530 3.434 1.00 81.25 384 PRO A CA 1
ATOM 2895 C C . PRO A 1 384 ? -3.654 2.043 3.638 1.00 81.25 384 PRO A C 1
ATOM 2897 O O . PRO A 1 384 ? -4.520 2.706 4.207 1.00 81.25 384 PRO A O 1
ATOM 2900 N N . PHE A 1 385 ? -3.897 0.786 3.276 1.00 79.94 385 PHE A N 1
ATOM 2901 C CA . PHE A 1 385 ? -5.134 0.144 3.696 1.00 79.94 385 PHE A CA 1
ATOM 2902 C C . PHE A 1 385 ? -5.231 0.170 5.233 1.00 79.94 385 PHE A C 1
ATOM 2904 O O . PHE A 1 385 ? -4.414 -0.454 5.915 1.00 79.94 385 PHE A O 1
ATOM 2911 N N . ALA A 1 386 ? -6.245 0.837 5.792 1.00 87.25 386 ALA A N 1
ATOM 2912 C CA . ALA A 1 386 ? -6.325 1.085 7.231 1.00 87.25 386 ALA A CA 1
ATOM 2913 C C . ALA A 1 386 ? -7.732 0.940 7.822 1.00 87.25 386 ALA A C 1
ATOM 2915 O O . ALA A 1 386 ? -8.745 1.136 7.154 1.00 87.25 386 ALA A O 1
ATOM 2916 N N . ILE A 1 387 ? -7.798 0.631 9.119 1.00 89.25 387 ILE A N 1
ATOM 2917 C CA . ILE A 1 387 ? -9.001 0.839 9.934 1.00 89.25 387 ILE A CA 1
ATOM 2918 C C . ILE A 1 387 ? -9.006 2.300 10.383 1.00 89.25 387 ILE A C 1
ATOM 2920 O O . ILE A 1 387 ? -8.115 2.704 11.125 1.00 89.25 387 ILE A O 1
ATOM 2924 N N . THR A 1 388 ? -9.992 3.084 9.957 1.00 88.62 388 THR A N 1
ATOM 2925 C CA . THR A 1 388 ? -10.147 4.494 10.338 1.00 88.62 388 THR A CA 1
ATOM 2926 C C . THR A 1 388 ? -10.710 4.610 11.754 1.00 88.62 388 THR A C 1
ATOM 2928 O O . THR A 1 388 ? -11.354 3.677 12.231 1.00 88.62 388 THR A O 1
ATOM 2931 N N . PRO A 1 389 ? -10.552 5.748 12.449 1.00 90.00 389 PRO A N 1
ATOM 2932 C CA . PRO A 1 389 ? -11.295 6.027 13.675 1.00 90.00 389 PRO A CA 1
ATOM 2933 C C . PRO A 1 389 ? -12.814 5.932 13.467 1.00 90.00 389 PRO A C 1
ATOM 2935 O O . PRO A 1 389 ? -13.327 6.202 12.381 1.00 90.00 389 PRO A O 1
ATOM 2938 N N . GLY A 1 390 ? -13.543 5.555 14.515 1.00 92.19 390 GLY A N 1
ATOM 2939 C CA . GLY A 1 390 ? -14.987 5.359 14.440 1.00 92.19 390 GLY A CA 1
ATOM 2940 C C . GLY A 1 390 ? -15.535 4.506 15.577 1.00 92.19 390 GLY A C 1
ATOM 2941 O O . GLY A 1 390 ? -14.903 4.337 16.625 1.00 92.19 390 GLY A O 1
ATOM 2942 N N . TYR A 1 391 ? -16.746 3.993 15.371 1.00 93.62 391 TYR A N 1
ATOM 2943 C CA . TYR A 1 391 ? -17.439 3.164 16.350 1.00 93.62 391 TYR A CA 1
ATOM 2944 C C . TYR A 1 391 ? -17.906 1.825 15.774 1.00 93.62 391 TYR A C 1
ATOM 2946 O O . TYR A 1 391 ? -18.180 1.712 14.585 1.00 93.62 391 TYR A O 1
ATOM 2954 N N . CYS A 1 392 ? -18.102 0.831 16.640 1.00 93.19 392 CYS A N 1
ATOM 2955 C CA . CYS A 1 392 ? -18.800 -0.412 16.318 1.00 93.19 392 CYS A CA 1
ATOM 2956 C C . CYS A 1 392 ? -20.049 -0.525 17.192 1.00 93.19 392 CYS A C 1
ATOM 2958 O O . CYS A 1 392 ? -19.960 -0.577 18.423 1.00 93.19 392 CYS A O 1
ATOM 2960 N N . VAL A 1 393 ? -21.218 -0.588 16.561 1.00 94.06 393 VAL A N 1
ATOM 2961 C CA . VAL A 1 393 ? -22.493 -0.794 17.255 1.00 94.06 393 VAL A CA 1
ATOM 2962 C C . VAL A 1 393 ? -22.713 -2.293 17.421 1.00 94.06 393 VAL A C 1
ATOM 2964 O O . VAL A 1 393 ? -22.677 -3.025 16.434 1.00 94.06 393 VAL A O 1
ATOM 2967 N N . LEU A 1 394 ? -22.947 -2.756 18.649 1.00 94.44 394 LEU A N 1
ATOM 2968 C CA . LEU A 1 394 ? -23.106 -4.175 18.959 1.00 94.44 394 LEU A CA 1
ATOM 2969 C C . LEU A 1 394 ? -24.418 -4.450 19.690 1.00 94.44 394 LEU A C 1
ATOM 2971 O O . LEU A 1 394 ? -24.732 -3.823 20.705 1.00 94.44 394 LEU A O 1
ATOM 2975 N N . ASP A 1 395 ? -25.158 -5.435 19.194 1.00 92.25 395 ASP A N 1
ATOM 2976 C CA . ASP A 1 395 ? -26.380 -5.933 19.813 1.00 92.25 395 ASP A CA 1
ATOM 2977 C C . ASP A 1 395 ? -26.145 -7.254 20.555 1.00 92.25 395 ASP A C 1
ATOM 2979 O O . ASP A 1 395 ? -25.322 -8.068 20.161 1.00 92.25 395 ASP A O 1
ATOM 2983 N N . THR A 1 396 ? -26.893 -7.463 21.638 1.00 88.12 396 THR A N 1
ATOM 2984 C CA . THR A 1 396 ? -26.893 -8.674 22.482 1.00 88.12 396 THR A CA 1
ATOM 2985 C C . THR A 1 396 ? -28.187 -9.486 22.346 1.00 88.12 396 THR A C 1
ATOM 2987 O O . THR A 1 396 ? -28.370 -10.487 23.040 1.00 88.12 396 THR A O 1
ATOM 2990 N N . SER A 1 397 ? -29.138 -9.037 21.515 1.00 71.62 397 SER A N 1
ATOM 2991 C CA . SER A 1 397 ? -30.495 -9.597 21.467 1.00 71.62 397 SER A CA 1
ATOM 2992 C C . SER A 1 397 ? -30.643 -10.833 20.567 1.00 71.62 397 SER A C 1
ATOM 2994 O O . SER A 1 397 ? -31.646 -11.552 20.651 1.00 71.62 397 SER A O 1
ATOM 2996 N N . ALA A 1 398 ? -29.646 -11.129 19.734 1.00 62.78 398 ALA A N 1
ATOM 2997 C CA . ALA A 1 398 ? -29.738 -12.189 18.746 1.00 62.78 398 ALA A CA 1
ATOM 2998 C C . ALA A 1 398 ? -29.521 -13.585 19.343 1.00 62.78 398 ALA A C 1
ATOM 3000 O O . ALA A 1 398 ? -28.411 -13.952 19.706 1.00 62.78 398 ALA A O 1
ATOM 3001 N N . ALA A 1 399 ? -30.614 -14.356 19.418 1.00 56.75 399 ALA A N 1
ATOM 3002 C CA . ALA A 1 399 ? -30.671 -15.798 19.695 1.00 56.75 399 ALA A CA 1
ATOM 3003 C C . ALA A 1 399 ? -29.561 -16.341 20.627 1.00 56.75 399 ALA A C 1
ATOM 3005 O O . ALA A 1 399 ? -28.872 -17.294 20.250 1.00 56.75 399 ALA A O 1
ATOM 3006 N N . PRO A 1 400 ? -29.400 -15.773 21.837 1.00 67.69 400 PRO A N 1
ATOM 3007 C CA . PRO A 1 400 ? -28.200 -15.991 22.621 1.00 67.69 400 PRO A CA 1
ATOM 3008 C C . PRO A 1 400 ? -28.102 -17.456 23.054 1.00 67.69 400 PRO A C 1
ATOM 3010 O O . PRO A 1 400 ? -29.014 -18.012 23.677 1.00 67.69 400 PRO A O 1
ATOM 3013 N N . THR A 1 401 ? -26.981 -18.098 22.732 1.00 80.56 401 THR A N 1
ATOM 3014 C CA . THR A 1 401 ? -26.675 -19.467 23.170 1.00 80.56 401 THR A CA 1
ATOM 3015 C C . THR A 1 401 ? -26.300 -19.532 24.652 1.00 80.56 401 THR A C 1
ATOM 3017 O O . THR A 1 401 ? -26.289 -20.615 25.246 1.00 80.56 401 THR A O 1
ATOM 3020 N N . ILE A 1 402 ? -26.039 -18.372 25.261 1.00 82.75 402 ILE A N 1
ATOM 3021 C CA . ILE A 1 402 ? -25.661 -18.185 26.662 1.00 82.75 402 ILE A CA 1
ATOM 3022 C C . ILE A 1 402 ? -26.525 -17.101 27.331 1.00 82.75 402 ILE A C 1
ATOM 3024 O O . ILE A 1 402 ? -26.884 -16.116 26.693 1.00 82.75 402 ILE A O 1
ATOM 3028 N N . PRO A 1 403 ? -26.892 -17.240 28.616 1.00 86.81 403 PRO A N 1
ATOM 3029 C CA . PRO A 1 403 ? -27.664 -16.211 29.305 1.00 86.81 403 PRO A CA 1
ATOM 3030 C C . PRO A 1 403 ? -26.804 -14.969 29.573 1.00 86.81 403 PRO A C 1
ATOM 3032 O O . PRO A 1 403 ? -25.756 -15.069 30.208 1.00 86.81 403 PRO A O 1
ATOM 3035 N N . LEU A 1 404 ? -27.289 -13.792 29.168 1.00 93.25 404 LEU A N 1
ATOM 3036 C CA . LEU A 1 404 ? -26.688 -12.517 29.554 1.00 93.25 404 LEU A CA 1
ATOM 3037 C C . LEU A 1 404 ? -26.945 -12.263 31.047 1.00 93.25 404 LEU A C 1
ATOM 3039 O O . LEU A 1 404 ? -28.085 -12.060 31.470 1.00 93.25 404 LEU A O 1
ATOM 3043 N N . GLN A 1 405 ? -25.893 -12.300 31.859 1.00 95.00 405 GLN A N 1
ATOM 3044 C CA . GLN A 1 405 ? -25.988 -12.163 33.312 1.00 95.00 405 GLN A CA 1
ATOM 3045 C C . GLN A 1 405 ? -24.692 -11.617 33.915 1.00 95.00 405 GLN A C 1
ATOM 3047 O O . GLN A 1 405 ? -23.616 -11.855 33.372 1.00 95.00 405 GLN A O 1
ATOM 3052 N N . TRP A 1 406 ? -24.800 -10.933 35.055 1.00 96.19 406 TRP A N 1
ATOM 3053 C CA . TRP A 1 406 ? -23.651 -10.529 35.869 1.00 96.19 406 TRP A CA 1
ATOM 3054 C C . TRP A 1 406 ? -23.525 -11.421 37.102 1.00 96.19 406 TRP A C 1
ATOM 3056 O O . TRP A 1 406 ? -24.512 -11.627 37.815 1.00 96.19 406 TRP A O 1
ATOM 3066 N N . ASN A 1 407 ? -22.324 -11.931 37.373 1.00 95.81 407 ASN A N 1
ATOM 3067 C CA . ASN A 1 407 ? -22.029 -12.768 38.532 1.00 95.81 407 ASN A CA 1
ATOM 3068 C C . ASN A 1 407 ? -21.245 -12.000 39.611 1.00 95.81 407 ASN A C 1
ATOM 3070 O O . ASN A 1 407 ? -20.068 -11.698 39.427 1.00 95.81 407 ASN A O 1
ATOM 3074 N N . PHE A 1 408 ? -21.878 -11.738 40.760 1.00 95.12 408 PHE A N 1
ATOM 3075 C CA . PHE A 1 408 ? -21.226 -11.114 41.922 1.00 95.12 408 PHE A CA 1
ATOM 3076 C C . PHE A 1 408 ? -20.532 -12.126 42.856 1.00 95.12 408 PHE A C 1
ATOM 3078 O O . PHE A 1 408 ? -19.985 -11.746 43.892 1.00 95.12 408 PHE A O 1
ATOM 3085 N N . GLU A 1 409 ? -20.547 -13.424 42.541 1.00 93.69 409 GLU A N 1
ATOM 3086 C CA . GLU A 1 409 ? -19.843 -14.432 43.335 1.00 93.69 409 GLU A CA 1
ATOM 3087 C C . GLU A 1 409 ? -18.325 -14.184 43.312 1.00 93.69 409 GLU A C 1
ATOM 3089 O O . GLU A 1 409 ? -17.728 -13.909 42.273 1.00 93.69 409 GLU A O 1
ATOM 3094 N N . GLY A 1 410 ? -17.686 -14.248 44.484 1.00 89.38 410 GLY A N 1
ATOM 3095 C CA . GLY A 1 410 ? -16.255 -13.961 44.640 1.00 89.38 410 GLY A CA 1
ATOM 3096 C C . GLY A 1 410 ? -15.890 -12.471 44.614 1.00 89.38 410 GLY A C 1
ATOM 3097 O O . GLY A 1 410 ? -14.798 -12.126 45.064 1.00 89.38 410 GLY A O 1
ATOM 3098 N N . ASN A 1 411 ? -16.803 -11.600 44.173 1.00 92.19 411 ASN A N 1
ATOM 3099 C CA . ASN A 1 411 ? -16.640 -10.149 44.165 1.00 92.19 411 ASN A CA 1
ATOM 3100 C C . ASN A 1 411 ? -17.960 -9.433 44.528 1.00 92.19 411 ASN A C 1
ATOM 3102 O O . ASN A 1 411 ? -18.608 -8.828 43.672 1.00 92.19 411 ASN A O 1
ATOM 3106 N N . PRO A 1 412 ? -18.423 -9.572 45.785 1.00 94.69 412 PRO A N 1
ATOM 3107 C CA . PRO A 1 412 ? -19.751 -9.120 46.173 1.00 94.69 412 PRO A CA 1
ATOM 3108 C C . PRO A 1 412 ? -19.905 -7.607 46.211 1.00 94.69 412 PRO A C 1
ATOM 3110 O O . PRO A 1 412 ? -18.968 -6.876 46.537 1.00 94.69 412 PRO A O 1
ATOM 3113 N N . VAL A 1 413 ? -21.156 -7.158 46.079 1.00 94.31 413 VAL A N 1
ATOM 3114 C CA . VAL A 1 413 ? -21.547 -5.838 46.593 1.00 94.31 413 VAL A CA 1
ATOM 3115 C C . VAL A 1 413 ? -21.378 -5.863 48.120 1.00 94.31 413 VAL A C 1
ATOM 3117 O O . VAL A 1 413 ? -21.901 -6.776 48.775 1.00 94.31 413 VAL A O 1
ATOM 3120 N N . PRO A 1 414 ? -20.654 -4.903 48.721 1.00 93.31 414 PRO A N 1
ATOM 3121 C CA . PRO A 1 414 ? -20.202 -5.008 50.104 1.00 93.31 414 PRO A CA 1
ATOM 3122 C C . PRO A 1 414 ? -21.348 -4.981 51.133 1.00 93.31 414 PRO A C 1
ATOM 3124 O O . PRO A 1 414 ? -22.415 -4.402 50.895 1.00 93.31 414 PRO A O 1
ATOM 3127 N N . PRO A 1 415 ? -21.136 -5.555 52.336 1.00 94.06 415 PRO A N 1
ATOM 3128 C CA . PRO A 1 415 ? -22.112 -5.468 53.416 1.00 94.06 415 PRO A CA 1
ATOM 3129 C C . PRO A 1 415 ? -22.393 -4.011 53.786 1.00 94.06 415 PRO A C 1
ATOM 3131 O O . PRO A 1 415 ? -21.498 -3.166 53.806 1.00 94.06 415 PRO A O 1
ATOM 3134 N N . GLY A 1 416 ? -23.638 -3.715 54.146 1.00 93.88 416 GLY A N 1
ATOM 3135 C CA . GLY A 1 416 ? -24.054 -2.355 54.474 1.00 93.88 416 GLY A CA 1
ATOM 3136 C C . GLY A 1 416 ? -24.424 -1.493 53.262 1.00 93.88 416 GLY A C 1
ATOM 3137 O O . GLY A 1 416 ? -25.057 -0.455 53.467 1.00 93.88 416 GLY A O 1
ATOM 3138 N N . PHE A 1 417 ? -24.108 -1.914 52.027 1.00 94.88 417 PHE A N 1
ATOM 3139 C CA . PHE A 1 417 ? -24.383 -1.140 50.810 1.00 94.88 417 PHE A CA 1
ATOM 3140 C C . PHE A 1 417 ? -25.868 -0.824 50.644 1.00 94.88 417 PHE A C 1
ATOM 3142 O O . PHE A 1 417 ? -26.215 0.324 50.392 1.00 94.88 417 PHE A O 1
ATOM 3149 N N . PHE A 1 418 ? -26.759 -1.797 50.859 1.00 93.81 418 PHE A N 1
ATOM 3150 C CA . PHE A 1 418 ? -28.212 -1.611 50.726 1.00 93.81 418 PHE A CA 1
ATOM 3151 C C . PHE A 1 418 ? -28.866 -0.971 51.959 1.00 93.81 418 PHE A C 1
ATOM 3153 O O . PHE A 1 418 ? -30.037 -0.599 51.924 1.00 93.81 418 PHE A O 1
ATOM 3160 N N . GLY A 1 419 ? -28.107 -0.794 53.039 1.00 90.88 419 GLY A N 1
ATOM 3161 C CA . GLY A 1 419 ? -28.568 -0.257 54.314 1.00 90.88 419 GLY A CA 1
ATOM 3162 C C . GLY A 1 419 ? -27.787 -0.848 55.491 1.00 90.88 419 GLY A C 1
ATOM 3163 O O . GLY A 1 419 ? -27.212 -1.935 55.361 1.00 90.88 419 GLY A O 1
ATOM 3164 N N . PRO A 1 420 ? -27.735 -0.167 56.652 1.00 92.88 420 PRO A N 1
ATOM 3165 C CA . PRO A 1 420 ? -27.058 -0.691 57.834 1.00 92.88 420 PRO A CA 1
ATOM 3166 C C . PRO A 1 420 ? -27.568 -2.087 58.217 1.00 92.88 420 PRO A C 1
ATOM 3168 O O . PRO A 1 420 ? -28.749 -2.266 58.498 1.00 92.88 420 PRO A O 1
ATOM 3171 N N . GLY A 1 421 ? -26.665 -3.071 58.260 1.00 89.12 421 GLY A N 1
ATOM 3172 C CA . GLY A 1 421 ? -27.002 -4.462 58.584 1.00 89.12 421 GLY A CA 1
ATOM 3173 C C . GLY A 1 421 ? -27.403 -5.338 57.391 1.00 89.12 421 GLY A C 1
ATOM 3174 O O . GLY A 1 421 ? -27.685 -6.515 57.602 1.00 89.12 421 GLY A O 1
ATOM 3175 N N . SER A 1 422 ? -27.400 -4.813 56.159 1.00 94.50 422 SER A N 1
ATOM 3176 C CA . SER A 1 422 ? -27.486 -5.647 54.950 1.00 94.50 422 SER A CA 1
ATOM 3177 C C . SER A 1 422 ? -26.255 -6.554 54.808 1.00 94.50 422 SER A C 1
ATOM 3179 O O . SER A 1 422 ? -25.122 -6.139 55.070 1.00 94.50 422 SER A O 1
ATOM 3181 N N . ALA A 1 423 ? -26.493 -7.805 54.414 1.00 93.12 423 ALA A N 1
ATOM 3182 C CA . ALA A 1 423 ? -25.450 -8.763 54.047 1.00 93.12 423 ALA A CA 1
ATOM 3183 C C . ALA A 1 423 ? -24.809 -8.376 52.695 1.00 93.12 423 ALA A C 1
ATOM 3185 O O . ALA A 1 423 ? -25.436 -7.629 51.941 1.00 93.12 423 ALA A O 1
ATOM 3186 N N . PRO A 1 424 ? -23.591 -8.861 52.375 1.00 94.50 424 PRO A N 1
ATOM 3187 C CA . PRO A 1 424 ? -23.055 -8.722 51.022 1.00 94.50 424 PRO A CA 1
ATOM 3188 C C . PRO A 1 424 ? -23.967 -9.414 49.999 1.00 94.50 424 PRO A C 1
ATOM 3190 O O . PRO A 1 424 ? -24.624 -10.408 50.326 1.00 94.50 424 PRO A O 1
ATOM 3193 N N . PHE A 1 425 ? -24.002 -8.906 48.767 1.00 95.19 425 PHE A N 1
ATOM 3194 C CA . PHE A 1 425 ? -24.729 -9.542 47.666 1.00 95.19 425 PHE A CA 1
ATOM 3195 C C . PHE A 1 425 ? -23.757 -10.292 46.751 1.00 95.19 425 PHE A C 1
ATOM 3197 O O . PHE A 1 425 ? -22.921 -9.673 46.105 1.00 95.19 425 PHE A O 1
ATOM 3204 N N . GLU A 1 426 ? -23.901 -11.618 46.696 1.00 94.12 426 GLU A N 1
ATOM 3205 C CA . GLU A 1 426 ? -23.078 -12.561 45.907 1.00 94.12 426 GLU A CA 1
ATOM 3206 C C . GLU A 1 426 ? -23.899 -13.247 44.793 1.00 94.12 426 GLU A C 1
ATOM 3208 O O . GLU A 1 426 ? -23.560 -14.327 44.322 1.00 94.12 426 GLU A O 1
ATOM 3213 N N . GLY A 1 427 ? -25.052 -12.679 44.426 1.00 93.69 427 GLY A N 1
ATOM 3214 C CA . GLY A 1 427 ? -25.986 -13.312 43.497 1.00 93.69 427 GLY A CA 1
ATOM 3215 C C . GLY A 1 427 ? -25.585 -13.189 42.026 1.00 93.69 427 GLY A C 1
ATOM 3216 O O . GLY A 1 427 ? -24.813 -12.316 41.637 1.00 93.69 427 GLY A O 1
ATOM 3217 N N . VAL A 1 428 ? -26.199 -14.026 41.189 1.00 95.94 428 VAL A N 1
ATOM 3218 C CA . VAL A 1 428 ? -26.180 -13.877 39.727 1.00 95.94 428 VAL A CA 1
ATOM 3219 C C . VAL A 1 428 ? -27.425 -13.108 39.297 1.00 95.94 428 VAL A C 1
ATOM 3221 O O . VAL A 1 428 ? -28.540 -13.459 39.691 1.00 95.94 428 VAL A O 1
ATOM 3224 N N . VAL A 1 429 ? -27.248 -12.067 38.486 1.00 97.25 429 VAL A N 1
ATOM 3225 C CA . VAL A 1 429 ? -28.337 -11.207 38.010 1.00 97.25 429 VAL A CA 1
ATOM 3226 C C . VAL A 1 429 ? -28.523 -11.391 36.505 1.00 97.25 429 VAL A C 1
ATOM 3228 O O . VAL A 1 429 ? -27.635 -10.997 35.753 1.00 97.25 429 VAL A O 1
ATOM 3231 N N . PRO A 1 430 ? -29.661 -11.937 36.035 1.00 96.31 430 PRO A N 1
ATOM 3232 C CA . PRO A 1 430 ? -29.965 -12.016 34.609 1.00 96.31 430 PRO A CA 1
ATOM 3233 C C . PRO A 1 430 ? -30.340 -10.644 34.042 1.00 96.31 430 PRO A C 1
ATOM 3235 O O . PRO A 1 430 ? -31.191 -9.941 34.601 1.00 96.31 430 PRO A O 1
ATOM 3238 N N . LEU A 1 431 ? -29.755 -10.292 32.903 1.00 96.12 431 LEU A N 1
ATOM 3239 C CA . LEU A 1 431 ? -29.806 -8.968 32.291 1.00 96.12 431 LEU A CA 1
ATOM 3240 C C . LEU A 1 431 ? -30.359 -9.030 30.860 1.00 96.12 431 LEU A C 1
ATOM 3242 O O . LEU A 1 431 ? -30.457 -10.089 30.244 1.00 96.12 431 LEU A O 1
ATOM 3246 N N . LYS A 1 432 ? -30.721 -7.864 30.335 1.00 94.06 432 LYS A N 1
ATOM 3247 C CA . LYS A 1 432 ? -31.013 -7.622 28.921 1.00 94.06 432 LYS A CA 1
ATOM 3248 C C . LYS A 1 432 ? -30.379 -6.304 28.488 1.00 94.06 432 LYS A C 1
ATOM 3250 O O . LYS A 1 432 ? -30.271 -5.388 29.306 1.00 94.06 432 LYS A O 1
ATOM 3255 N N . GLY A 1 433 ? -30.015 -6.205 27.214 1.00 94.06 433 GLY A N 1
ATOM 3256 C CA . GLY A 1 433 ? -29.624 -4.942 26.601 1.00 94.06 433 GLY A CA 1
ATOM 3257 C C . GLY A 1 433 ? -30.797 -3.968 26.482 1.00 94.06 433 GLY A C 1
ATOM 3258 O O . GLY A 1 433 ? -31.940 -4.380 26.274 1.00 94.06 433 GLY A O 1
ATOM 3259 N N . MET A 1 434 ? -30.511 -2.680 26.636 1.00 94.88 434 MET A N 1
ATOM 3260 C CA . MET A 1 434 ? -31.434 -1.574 26.395 1.00 94.88 434 MET A CA 1
ATOM 3261 C C . MET A 1 434 ? -30.783 -0.555 25.442 1.00 94.88 434 MET A C 1
ATOM 3263 O O . MET A 1 434 ? -29.561 -0.447 25.453 1.00 94.88 434 MET A O 1
ATOM 3267 N N . PRO A 1 435 ? -31.563 0.222 24.667 1.00 95.44 435 PRO A N 1
ATOM 3268 C CA . PRO A 1 435 ? -31.026 1.222 23.740 1.00 95.44 435 PRO A CA 1
ATOM 3269 C C . PRO A 1 435 ? -30.070 2.217 24.407 1.00 95.44 435 PRO A C 1
ATOM 3271 O O . PRO A 1 435 ? -30.310 2.661 25.537 1.00 95.44 435 PRO A O 1
ATOM 3274 N N . LEU A 1 436 ? -29.010 2.598 23.700 1.00 94.81 436 LEU A N 1
ATOM 3275 C CA . LEU A 1 436 ? -28.113 3.674 24.107 1.00 94.81 436 LEU A CA 1
ATOM 3276 C C . LEU A 1 436 ? -28.675 5.027 23.653 1.00 94.81 436 LEU A C 1
ATOM 3278 O O . LEU A 1 436 ? -29.120 5.182 22.521 1.00 94.81 436 LEU A O 1
ATOM 3282 N N . ILE A 1 437 ? -28.638 6.019 24.541 1.00 93.62 437 ILE A N 1
ATOM 3283 C CA . ILE A 1 437 ? -29.193 7.359 24.305 1.00 93.62 437 ILE A CA 1
ATOM 3284 C C . ILE A 1 437 ? -28.080 8.395 24.453 1.00 93.62 437 ILE A C 1
ATOM 3286 O O . ILE A 1 437 ? -27.310 8.331 25.412 1.00 93.62 437 ILE A O 1
ATOM 3290 N N . GLY A 1 438 ? -28.021 9.366 23.539 1.00 90.19 438 GLY A N 1
ATOM 3291 C CA . GLY A 1 438 ? -27.051 10.464 23.590 1.00 90.19 438 GLY A CA 1
ATOM 3292 C C . GLY A 1 438 ? -25.599 10.038 23.354 1.00 90.19 438 GLY A C 1
ATOM 3293 O O . GLY A 1 438 ? -24.695 10.593 23.976 1.00 90.19 438 GLY A O 1
ATOM 3294 N N . THR A 1 439 ? -25.371 9.047 22.489 1.00 91.50 439 THR A N 1
ATOM 3295 C CA . THR A 1 439 ? -24.019 8.607 22.112 1.00 91.50 439 THR A CA 1
ATOM 3296 C C . THR A 1 439 ? -23.413 9.519 21.034 1.00 91.50 439 THR A C 1
ATOM 3298 O O . THR A 1 439 ? -24.144 10.300 20.417 1.00 91.50 439 THR A O 1
ATOM 3301 N N . PRO A 1 440 ? -22.103 9.407 20.734 1.00 90.06 440 PRO A N 1
ATOM 3302 C CA . PRO A 1 440 ? -21.497 10.060 19.567 1.00 90.06 440 PRO A CA 1
ATOM 3303 C C . PRO A 1 440 ? -22.169 9.700 18.231 1.00 90.06 440 PRO A C 1
ATOM 3305 O O . PRO A 1 440 ? -22.136 10.486 17.291 1.00 90.06 440 PRO A O 1
ATOM 3308 N N . CYS A 1 441 ? -22.834 8.546 18.175 1.00 90.19 441 CYS A N 1
ATOM 3309 C CA . CYS A 1 441 ? -23.616 8.064 17.040 1.00 90.19 441 CYS A CA 1
ATOM 3310 C C . CYS A 1 441 ? -25.097 8.481 17.071 1.00 90.19 441 CYS A C 1
ATOM 3312 O O . CYS A 1 441 ? -25.886 8.017 16.251 1.00 90.19 441 CYS A O 1
ATOM 3314 N N . GLY A 1 442 ? -25.507 9.309 18.036 1.00 92.00 442 GLY A N 1
ATOM 3315 C CA . GLY A 1 442 ? -26.914 9.583 18.323 1.00 92.00 442 GLY A CA 1
ATOM 3316 C C . GLY A 1 442 ? -27.557 8.518 19.216 1.00 92.00 442 GLY A C 1
ATOM 3317 O O . GLY A 1 442 ? -26.889 7.889 20.041 1.00 92.00 442 GLY A O 1
ATOM 3318 N N . ASP A 1 443 ? -28.872 8.352 19.096 1.00 93.69 443 ASP A N 1
ATOM 3319 C CA . ASP A 1 443 ? -29.614 7.316 19.818 1.00 93.69 443 ASP A CA 1
ATOM 3320 C C . ASP A 1 443 ? -29.551 6.004 19.023 1.00 93.69 443 ASP A C 1
ATOM 3322 O O . ASP A 1 443 ? -29.869 5.982 17.834 1.00 93.69 443 ASP A O 1
ATOM 3326 N N . LEU A 1 444 ? -29.146 4.915 19.676 1.00 92.69 444 LEU A N 1
ATOM 3327 C CA . LEU A 1 444 ? -28.911 3.611 19.055 1.00 92.69 444 LEU A CA 1
ATOM 3328 C C . LEU A 1 444 ? -29.839 2.555 19.659 1.00 92.69 444 LEU A C 1
ATOM 3330 O O . LEU A 1 444 ? -29.905 2.415 20.881 1.00 92.69 444 LEU A O 1
ATOM 3334 N N . ASP A 1 445 ? -30.481 1.741 18.818 1.00 91.50 445 ASP A N 1
ATOM 3335 C CA . ASP A 1 445 ? -31.252 0.557 19.246 1.00 91.50 445 ASP A CA 1
ATOM 3336 C C . ASP A 1 445 ? -30.337 -0.645 19.547 1.00 91.50 445 ASP A C 1
ATOM 3338 O O . ASP A 1 445 ? -30.587 -1.778 19.152 1.00 91.50 445 ASP A O 1
ATOM 3342 N N . ALA A 1 446 ? -29.222 -0.376 20.221 1.00 92.88 446 ALA A N 1
ATOM 3343 C CA . ALA A 1 446 ? -28.218 -1.350 20.606 1.00 92.88 446 ALA A CA 1
ATOM 3344 C C . ALA A 1 446 ? -27.663 -0.981 21.992 1.00 92.88 446 ALA A C 1
ATOM 3346 O O . ALA A 1 446 ? -27.559 0.208 22.305 1.00 92.88 446 ALA A O 1
ATOM 3347 N N . PRO A 1 447 ? -27.318 -1.966 22.837 1.00 95.06 447 PRO A N 1
ATOM 3348 C CA . PRO A 1 447 ? -26.864 -1.740 24.205 1.00 95.06 447 PRO A CA 1
ATOM 3349 C C . PRO A 1 447 ? -25.363 -1.523 24.360 1.00 95.06 447 PRO A C 1
ATOM 3351 O O . PRO A 1 447 ? -24.944 -1.127 25.448 1.00 95.06 447 PRO A O 1
ATOM 3354 N N . LEU A 1 448 ? -24.562 -1.831 23.338 1.00 94.75 448 LEU A N 1
ATOM 3355 C CA . LEU A 1 448 ? -23.106 -1.809 23.403 1.00 94.75 448 LEU A CA 1
ATOM 3356 C C . LEU A 1 448 ? -22.543 -0.989 22.239 1.00 94.75 448 LEU A C 1
ATOM 3358 O O . LEU A 1 448 ? -22.914 -1.185 21.083 1.00 94.75 448 LEU A O 1
ATOM 3362 N N . LEU A 1 449 ? -21.634 -0.073 22.563 1.00 94.62 449 LEU A N 1
ATOM 3363 C CA . LEU A 1 449 ? -20.904 0.736 21.597 1.00 94.62 449 LEU A CA 1
ATOM 3364 C C . LEU A 1 449 ? -19.414 0.616 21.895 1.00 94.62 449 LEU A C 1
ATOM 3366 O O . LEU A 1 449 ? -18.979 0.933 23.007 1.00 94.62 449 LEU A O 1
ATOM 3370 N N . LEU A 1 450 ? -18.652 0.164 20.904 1.00 93.25 450 LEU A N 1
ATOM 3371 C CA . LEU A 1 450 ? -17.195 0.193 20.935 1.00 93.25 450 LEU A CA 1
ATOM 3372 C C . LEU A 1 450 ? -16.694 1.406 20.156 1.00 93.25 450 LEU A C 1
ATOM 3374 O O . LEU A 1 450 ? -17.318 1.787 19.172 1.00 93.25 450 LEU A O 1
ATOM 3378 N N . GLY A 1 451 ? -15.593 2.011 20.585 1.00 91.62 451 GLY A N 1
ATOM 3379 C CA . GLY A 1 451 ? -14.916 3.092 19.869 1.00 91.62 451 GLY A CA 1
ATOM 3380 C C . GLY A 1 451 ? -13.466 2.731 19.581 1.00 91.62 451 GLY A C 1
ATOM 3381 O O . GLY A 1 451 ? -12.816 2.112 20.420 1.00 91.62 451 GLY A O 1
ATOM 3382 N N . HIS A 1 452 ? -12.966 3.137 18.421 1.00 89.00 452 HIS A N 1
ATOM 3383 C CA . HIS A 1 452 ? -11.556 3.065 18.046 1.00 89.00 452 HIS A CA 1
ATOM 3384 C C . HIS A 1 452 ? -11.085 4.455 17.609 1.00 89.00 452 HIS A C 1
ATOM 3386 O O . HIS A 1 452 ? -11.757 5.140 16.839 1.00 89.00 452 HIS A O 1
ATOM 3392 N N . SER A 1 453 ? -9.968 4.912 18.172 1.00 81.00 453 SER A N 1
ATOM 3393 C CA . SER A 1 453 ? -9.599 6.335 18.188 1.00 81.00 453 SER A CA 1
ATOM 3394 C C . SER A 1 453 ? -8.516 6.733 17.191 1.00 81.00 453 SER A C 1
ATOM 3396 O O . SER A 1 453 ? -8.464 7.903 16.824 1.00 81.00 453 SER A O 1
ATOM 3398 N N . ASN A 1 454 ? -7.686 5.790 16.740 1.00 82.62 454 ASN A N 1
ATOM 3399 C CA . ASN A 1 454 ? -6.553 6.063 15.857 1.00 82.62 454 ASN A CA 1
ATOM 3400 C C . ASN A 1 454 ? -6.679 5.271 14.552 1.00 82.62 454 ASN A C 1
ATOM 3402 O O . ASN A 1 454 ? -7.084 4.100 14.608 1.00 82.62 454 ASN A O 1
ATOM 3406 N N . PRO A 1 455 ? -6.300 5.864 13.405 1.00 87.06 455 PRO A N 1
ATOM 3407 C CA . PRO A 1 455 ? -6.155 5.101 12.180 1.00 87.06 455 PRO A CA 1
ATOM 3408 C C . PRO A 1 455 ? -5.105 4.006 12.397 1.00 87.06 455 PRO A C 1
ATOM 3410 O O . PRO A 1 455 ? -4.090 4.207 13.066 1.00 87.06 455 PRO A O 1
ATOM 3413 N N . THR A 1 456 ? -5.396 2.805 11.914 1.00 88.94 456 THR A N 1
ATOM 3414 C CA . THR A 1 456 ? -4.557 1.622 12.118 1.00 88.94 456 THR A CA 1
ATOM 3415 C C . THR A 1 456 ? -4.297 0.964 10.771 1.00 88.94 456 THR A C 1
ATOM 3417 O O . THR A 1 456 ? -5.180 0.291 10.234 1.00 88.94 456 THR A O 1
ATOM 3420 N N . ALA A 1 457 ? -3.092 1.155 10.231 1.00 87.88 457 ALA A N 1
ATOM 3421 C CA . ALA A 1 457 ? -2.676 0.555 8.968 1.00 87.88 457 ALA A CA 1
ATOM 3422 C C . ALA A 1 457 ? -2.608 -0.976 9.078 1.00 87.88 457 ALA A C 1
ATOM 3424 O O . ALA A 1 457 ? -2.108 -1.536 10.056 1.00 87.88 457 ALA A O 1
ATOM 3425 N N . LEU A 1 458 ? -3.110 -1.658 8.054 1.00 82.81 458 LEU A N 1
ATOM 3426 C CA . LEU A 1 458 ? -3.135 -3.108 7.903 1.00 82.81 458 LEU A CA 1
ATOM 3427 C C . LEU A 1 458 ? -2.494 -3.462 6.561 1.00 82.81 458 LEU A C 1
ATOM 3429 O O . LEU A 1 458 ? -3.179 -3.662 5.556 1.00 82.81 458 LEU A O 1
ATOM 3433 N N . GLN A 1 459 ? -1.166 -3.548 6.564 1.00 71.88 459 GLN A N 1
ATOM 3434 C CA . GLN A 1 459 ? -0.401 -3.836 5.358 1.00 71.88 459 GLN A CA 1
ATOM 3435 C C . GLN A 1 459 ? -0.588 -5.281 4.890 1.00 71.88 459 GLN A C 1
ATOM 3437 O O . GLN A 1 459 ? -0.348 -6.229 5.642 1.00 71.88 459 GLN A O 1
ATOM 3442 N N . GLY A 1 460 ? -1.000 -5.418 3.632 1.00 63.62 460 GLY A N 1
ATOM 3443 C CA . GLY A 1 460 ? -1.067 -6.670 2.887 1.00 63.62 460 GLY A CA 1
ATOM 3444 C C . GLY A 1 460 ? -2.024 -7.741 3.405 1.00 63.62 460 GLY A C 1
ATOM 3445 O O . GLY A 1 460 ? -2.865 -7.525 4.284 1.00 63.62 460 GLY A O 1
ATOM 3446 N N . VAL A 1 461 ? -1.931 -8.928 2.798 1.00 67.62 461 VAL A N 1
ATOM 3447 C CA . VAL A 1 461 ? -2.685 -10.120 3.207 1.00 67.62 461 VAL A CA 1
ATOM 3448 C C . VAL A 1 461 ? -1.738 -11.334 3.279 1.00 67.62 461 VAL A C 1
ATOM 3450 O O . VAL A 1 461 ? -1.279 -11.812 2.244 1.00 67.62 461 VAL A O 1
ATOM 3453 N N . PRO A 1 462 ? -1.483 -11.920 4.467 1.00 74.31 462 PRO A N 1
ATOM 3454 C CA . PRO A 1 462 ? -2.049 -11.549 5.756 1.00 74.31 462 PRO A CA 1
ATOM 3455 C C . PRO A 1 462 ? -1.391 -10.297 6.354 1.00 74.31 462 PRO A C 1
ATOM 3457 O O . PRO A 1 462 ? -0.168 -10.203 6.394 1.00 74.31 462 PRO A O 1
ATOM 3460 N N . GLY A 1 463 ? -2.206 -9.390 6.891 1.00 78.50 463 GLY A N 1
ATOM 3461 C CA . GLY A 1 463 ? -1.765 -8.219 7.653 1.00 78.50 463 GLY A CA 1
ATOM 3462 C C . GLY A 1 463 ? -2.108 -8.372 9.132 1.00 78.50 463 GLY A C 1
ATOM 3463 O O . GLY A 1 463 ? -3.053 -9.079 9.486 1.00 78.50 463 GLY A O 1
ATOM 3464 N N . THR A 1 464 ? -1.348 -7.749 10.028 1.00 88.38 464 THR A N 1
ATOM 3465 C CA . THR A 1 464 ? -1.658 -7.737 11.468 1.00 88.38 464 THR A CA 1
ATOM 3466 C C . THR A 1 464 ? -1.353 -6.373 12.061 1.00 88.38 464 THR A C 1
ATOM 3468 O O . THR A 1 464 ? -0.279 -5.833 11.821 1.00 88.38 464 THR A O 1
ATOM 3471 N N . ALA A 1 465 ? -2.269 -5.851 12.873 1.00 89.75 465 ALA A N 1
ATOM 3472 C CA . ALA A 1 465 ? -2.078 -4.600 13.591 1.00 89.75 465 ALA A CA 1
ATOM 3473 C C . ALA A 1 465 ? -2.691 -4.648 14.993 1.00 89.75 465 ALA A C 1
ATOM 3475 O O . ALA A 1 465 ? -3.539 -5.490 15.301 1.00 89.75 465 ALA A O 1
ATOM 3476 N N . MET A 1 466 ? -2.249 -3.730 15.850 1.00 89.94 466 MET A N 1
ATOM 3477 C CA . MET A 1 466 ? -2.817 -3.530 17.179 1.00 89.94 466 MET A CA 1
ATOM 3478 C C . MET A 1 466 ? -3.799 -2.362 17.129 1.00 89.94 466 MET A C 1
ATOM 3480 O O . MET A 1 466 ? -3.395 -1.227 16.896 1.00 89.94 466 MET A O 1
ATOM 3484 N N . LEU A 1 467 ? -5.076 -2.648 17.360 1.00 89.00 467 LEU A N 1
ATOM 3485 C CA . LEU A 1 467 ? -6.152 -1.671 17.380 1.00 89.00 467 LEU A CA 1
ATOM 3486 C C . LEU A 1 467 ? -6.411 -1.212 18.818 1.00 89.00 467 LEU A C 1
ATOM 3488 O O . LEU A 1 467 ? -6.579 -2.011 19.748 1.00 89.00 467 LEU A O 1
ATOM 3492 N N . HIS A 1 468 ? -6.464 0.103 18.994 1.00 89.31 468 HIS A N 1
ATOM 3493 C CA . HIS A 1 468 ? -6.939 0.713 20.228 1.00 89.31 468 HIS A CA 1
ATOM 3494 C C . HIS A 1 468 ? -8.465 0.707 20.233 1.00 89.31 468 HIS A C 1
ATOM 3496 O O . HIS A 1 468 ? -9.083 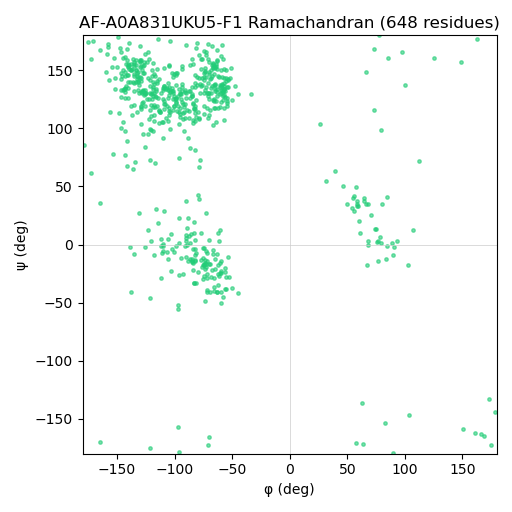1.361 19.394 1.00 89.31 468 HIS A O 1
ATOM 3502 N N . THR A 1 469 ? -9.088 -0.047 21.139 1.00 89.44 469 THR A N 1
ATOM 3503 C CA . THR A 1 469 ? -10.550 -0.165 21.205 1.00 89.44 469 THR A CA 1
ATOM 3504 C C . THR A 1 469 ? -11.063 -0.013 22.628 1.00 89.44 469 THR A C 1
ATOM 3506 O O . THR A 1 469 ? -10.495 -0.536 23.579 1.00 89.44 469 THR A O 1
ATOM 3509 N N . GLU A 1 470 ? -12.182 0.678 22.797 1.00 89.75 470 GLU A N 1
ATOM 3510 C CA . GLU A 1 470 ? -12.785 0.932 24.103 1.00 89.75 470 GLU A CA 1
ATOM 3511 C C . GLU A 1 470 ? -14.279 0.655 24.093 1.00 89.75 470 GLU A C 1
ATOM 3513 O O . GLU A 1 470 ? -14.953 0.859 23.086 1.00 89.75 470 GLU A O 1
ATOM 3518 N N . ILE A 1 471 ? -14.820 0.258 25.244 1.00 91.38 471 ILE A N 1
ATOM 3519 C CA . ILE A 1 471 ? -16.266 0.261 25.455 1.00 91.38 471 ILE A CA 1
ATOM 3520 C C . ILE A 1 471 ? -16.664 1.687 25.831 1.00 91.38 471 ILE A C 1
ATOM 3522 O O . ILE A 1 471 ? -16.361 2.150 26.927 1.00 91.38 471 ILE A O 1
ATOM 3526 N N . VAL A 1 472 ? -17.354 2.375 24.925 1.00 92.00 472 VAL A N 1
ATOM 3527 C CA . VAL A 1 472 ? -17.754 3.784 25.089 1.00 92.00 472 VAL A CA 1
ATOM 3528 C C . VAL A 1 472 ? -19.245 3.944 25.396 1.00 92.00 472 VAL A C 1
ATOM 3530 O O . VAL A 1 472 ? -19.690 5.011 25.815 1.00 92.00 472 VAL A O 1
ATOM 3533 N N . GLY A 1 473 ? -20.030 2.877 25.232 1.00 92.69 473 GLY A N 1
ATOM 3534 C CA . GLY A 1 473 ? -21.430 2.825 25.637 1.00 92.69 473 GLY A CA 1
ATOM 3535 C C . GLY A 1 473 ? -21.815 1.439 26.135 1.00 92.69 473 GLY A C 1
ATOM 3536 O O . GLY A 1 473 ? -21.515 0.442 25.487 1.00 92.69 473 GLY A O 1
ATOM 3537 N N . LEU A 1 474 ? -22.500 1.387 27.279 1.00 94.62 474 LEU A N 1
ATOM 3538 C CA . LEU A 1 474 ? -23.110 0.176 27.822 1.00 94.62 474 LEU A CA 1
ATOM 3539 C C . LEU A 1 474 ? -24.440 0.527 28.494 1.00 94.62 474 LEU A C 1
ATOM 3541 O O . LEU A 1 474 ? -24.487 1.453 29.308 1.00 94.62 474 LEU A O 1
ATOM 3545 N N . ASN A 1 475 ? -25.501 -0.217 28.185 1.00 96.00 475 ASN A N 1
ATOM 3546 C CA . ASN A 1 475 ? -26.786 -0.099 28.871 1.00 96.00 475 ASN A CA 1
ATOM 3547 C C . ASN A 1 475 ? -27.463 -1.466 29.033 1.00 96.00 475 ASN A C 1
ATOM 3549 O O . ASN A 1 475 ? -28.125 -1.968 28.122 1.00 96.00 475 ASN A O 1
ATOM 3553 N N . LEU A 1 476 ? -27.303 -2.068 30.213 1.00 96.75 476 LEU A N 1
ATOM 3554 C CA . LEU A 1 476 ? -27.936 -3.338 30.573 1.00 96.75 476 LEU A CA 1
ATOM 3555 C C . LEU A 1 476 ? -28.884 -3.151 31.758 1.00 96.75 476 LEU A C 1
ATOM 3557 O O . LEU A 1 476 ? -28.613 -2.367 32.665 1.00 96.75 476 LEU A O 1
ATOM 3561 N N . VAL A 1 477 ? -29.980 -3.909 31.794 1.00 97.00 477 VAL A N 1
ATOM 3562 C CA . VAL A 1 477 ? -30.969 -3.853 32.885 1.00 97.00 477 VAL A CA 1
ATOM 3563 C C . VAL A 1 477 ? -31.381 -5.253 33.322 1.00 97.00 477 VAL A C 1
ATOM 3565 O O . VAL A 1 477 ? -31.494 -6.154 32.490 1.00 97.00 477 VAL A O 1
ATOM 3568 N N . SER A 1 478 ? -31.648 -5.449 34.616 1.00 97.62 478 SER A N 1
ATOM 3569 C CA . SER A 1 478 ? -32.160 -6.722 35.126 1.00 97.62 478 SER A CA 1
ATOM 3570 C C . SER A 1 478 ? -33.483 -7.113 34.464 1.00 97.62 478 SER A C 1
ATOM 3572 O O . SER A 1 478 ? -34.397 -6.310 34.274 1.00 97.62 478 SER A O 1
ATOM 3574 N N . THR A 1 479 ? -33.604 -8.390 34.108 1.00 96.00 479 THR A N 1
ATOM 3575 C CA . THR A 1 479 ? -34.817 -8.928 33.461 1.00 96.00 479 THR A CA 1
ATOM 3576 C C . THR A 1 479 ? -35.989 -9.084 34.430 1.00 96.00 479 THR A C 1
ATOM 3578 O O . THR A 1 479 ? -37.144 -9.109 34.004 1.00 96.00 479 THR A O 1
ATOM 3581 N N . ALA A 1 480 ? -35.700 -9.161 35.731 1.00 95.69 480 ALA A N 1
ATOM 3582 C CA . ALA A 1 480 ? -36.672 -9.238 36.810 1.00 95.69 480 ALA A CA 1
ATOM 3583 C C . ALA A 1 480 ? -36.210 -8.410 38.029 1.00 95.69 480 ALA A C 1
ATOM 3585 O O . ALA A 1 480 ? -35.012 -8.134 38.163 1.00 95.69 480 ALA A O 1
ATOM 3586 N N . PRO A 1 481 ? -37.137 -8.018 38.923 1.00 96.25 481 PRO A N 1
ATOM 3587 C CA . PRO A 1 481 ? -36.789 -7.416 40.206 1.00 96.25 481 PRO A CA 1
ATOM 3588 C C . PRO A 1 481 ? -35.971 -8.355 41.099 1.00 96.25 481 PRO A C 1
ATOM 3590 O O . PRO A 1 481 ? -36.218 -9.561 41.133 1.00 96.25 481 PRO A O 1
ATOM 3593 N N . ILE A 1 482 ? -35.037 -7.781 41.854 1.00 96.62 482 ILE A N 1
ATOM 3594 C CA . ILE A 1 482 ? -34.108 -8.489 42.739 1.00 96.62 482 ILE A CA 1
ATOM 3595 C C . ILE A 1 482 ? -34.506 -8.198 44.186 1.00 96.62 482 ILE A C 1
ATOM 3597 O O . ILE A 1 482 ? -34.538 -7.041 44.606 1.00 96.62 482 ILE A O 1
ATOM 3601 N N . GLU A 1 483 ? -34.822 -9.240 44.949 1.00 95.12 483 GLU A N 1
ATOM 3602 C CA . GLU A 1 483 ? -35.211 -9.115 46.354 1.00 95.12 483 GLU A CA 1
ATOM 3603 C C . GLU A 1 483 ? -33.969 -9.048 47.253 1.00 95.12 483 GLU A C 1
ATOM 3605 O O . GLU A 1 483 ? -33.147 -9.965 47.263 1.00 95.12 483 GLU A O 1
ATOM 3610 N N . ILE A 1 484 ? -33.827 -7.964 48.020 1.00 93.81 484 ILE A N 1
ATOM 3611 C CA . ILE A 1 484 ? -32.661 -7.714 48.876 1.00 93.81 484 ILE A CA 1
ATOM 3612 C C . ILE A 1 484 ? -33.113 -7.316 50.277 1.00 93.81 484 ILE A C 1
ATOM 3614 O O . ILE A 1 484 ? -33.957 -6.436 50.451 1.00 93.81 484 ILE A O 1
ATOM 3618 N N . PHE A 1 485 ? -32.514 -7.933 51.297 1.00 91.81 485 PHE A N 1
ATOM 3619 C CA . PHE A 1 485 ? -32.708 -7.535 52.689 1.00 91.81 485 PHE A CA 1
ATOM 3620 C C . PHE A 1 485 ? -31.792 -6.357 53.046 1.00 91.81 485 PHE A C 1
ATOM 3622 O O . PHE A 1 485 ? -30.571 -6.505 53.119 1.00 91.81 485 PHE A O 1
ATOM 3629 N N . ASN A 1 486 ? -32.368 -5.187 53.322 1.00 88.56 486 ASN A N 1
ATOM 3630 C CA . ASN A 1 486 ? -31.606 -3.960 53.596 1.00 88.56 486 ASN A CA 1
ATOM 3631 C C . ASN A 1 486 ? -31.104 -3.831 55.053 1.00 88.56 486 ASN A C 1
ATOM 3633 O O . ASN A 1 486 ? -30.536 -2.802 55.418 1.00 88.56 486 ASN A O 1
ATOM 3637 N N . GLY A 1 487 ? -31.326 -4.854 55.887 1.00 88.50 487 GLY A N 1
ATOM 3638 C CA . GLY A 1 487 ? -31.060 -4.842 57.331 1.00 88.50 487 GLY A CA 1
ATOM 3639 C C . GLY A 1 487 ? -32.316 -4.666 58.197 1.00 88.50 487 GLY A C 1
ATOM 3640 O O . GLY A 1 487 ? -32.290 -4.999 59.383 1.00 88.50 487 GLY A O 1
ATOM 3641 N N . LEU A 1 488 ? -33.423 -4.192 57.614 1.00 89.69 488 LEU A N 1
ATOM 3642 C CA . LEU A 1 488 ? -34.713 -3.989 58.284 1.00 89.69 488 LEU A CA 1
ATOM 3643 C C . LEU A 1 488 ? -35.842 -4.781 57.617 1.00 89.69 488 LEU A C 1
ATOM 3645 O O . LEU A 1 488 ? -36.618 -5.444 58.304 1.00 89.69 488 LEU A O 1
ATOM 3649 N N . GLU A 1 489 ? -35.922 -4.729 56.289 1.00 92.56 489 GLU A N 1
ATOM 3650 C CA . GLU A 1 489 ? -36.964 -5.364 55.483 1.00 92.56 489 GLU A CA 1
ATOM 3651 C C . GLU A 1 489 ? -36.422 -5.825 54.123 1.00 92.56 489 GLU A C 1
ATOM 3653 O O . GLU A 1 489 ? -35.299 -5.493 53.734 1.00 92.56 489 GLU A O 1
ATOM 3658 N N . PHE A 1 490 ? -37.226 -6.607 53.403 1.00 92.44 490 PHE A N 1
ATOM 3659 C CA . PHE A 1 490 ? -36.952 -6.957 52.014 1.00 92.44 490 PHE A CA 1
ATOM 3660 C C . PHE A 1 490 ? -37.476 -5.856 51.090 1.00 92.44 490 PHE A C 1
ATOM 3662 O O . PHE A 1 490 ? -38.647 -5.485 51.175 1.00 92.44 490 PHE A O 1
ATOM 3669 N N . LYS A 1 491 ? -36.613 -5.359 50.202 1.00 92.69 491 LYS A N 1
ATOM 3670 C CA . LYS A 1 491 ? -36.963 -4.423 49.129 1.00 92.69 491 LYS A CA 1
ATOM 3671 C C . LYS A 1 491 ? -36.647 -5.035 47.767 1.00 92.69 491 LYS A C 1
ATOM 3673 O O . LYS A 1 491 ? -35.726 -5.838 47.636 1.00 92.69 491 LYS A O 1
ATOM 3678 N N . MET A 1 492 ? -37.422 -4.636 46.763 1.00 95.69 492 MET A N 1
ATOM 3679 C CA . MET A 1 492 ? -37.223 -5.036 45.371 1.00 95.69 492 MET A CA 1
ATOM 3680 C C . MET A 1 492 ? -36.419 -3.973 44.632 1.00 95.69 492 MET A C 1
ATOM 3682 O O . MET A 1 492 ? -36.785 -2.797 44.659 1.00 95.69 492 MET A O 1
ATOM 3686 N N . TYR A 1 493 ? -35.365 -4.399 43.944 1.00 96.12 493 TYR A N 1
ATOM 3687 C CA . TYR A 1 493 ? -34.485 -3.532 43.172 1.00 96.12 493 TYR A CA 1
ATOM 3688 C C . TYR A 1 493 ? -34.516 -3.876 41.686 1.00 96.12 493 TYR A C 1
ATOM 3690 O O . TYR A 1 493 ? -34.601 -5.041 41.305 1.00 96.12 493 TYR A O 1
ATOM 3698 N N . THR A 1 494 ? -34.406 -2.851 40.848 1.00 97.25 494 THR A N 1
ATOM 3699 C CA . THR A 1 494 ? -33.950 -2.997 39.461 1.00 97.25 494 THR A CA 1
ATOM 3700 C C . THR A 1 494 ? -32.461 -2.682 39.423 1.00 97.25 494 THR A C 1
ATOM 3702 O O . THR A 1 494 ? -32.041 -1.695 40.031 1.00 97.25 494 THR A O 1
ATOM 3705 N N . LEU A 1 495 ? -31.677 -3.516 38.741 1.00 97.56 495 LEU A N 1
ATOM 3706 C CA . LEU A 1 495 ? -30.265 -3.244 38.488 1.00 97.56 495 LEU A CA 1
ATOM 3707 C C . LEU A 1 495 ? -30.111 -2.673 37.079 1.00 97.56 495 LEU A C 1
ATOM 3709 O O . LEU A 1 495 ? -30.542 -3.304 36.119 1.00 97.56 495 LEU A O 1
ATOM 3713 N N . GLU A 1 496 ? -29.481 -1.510 36.971 1.00 97.19 496 GLU A N 1
ATOM 3714 C CA . GLU A 1 496 ? -28.997 -0.926 35.718 1.00 97.19 496 GLU A CA 1
ATOM 3715 C C . GLU A 1 496 ? -27.465 -0.986 35.719 1.00 97.19 496 GLU A C 1
ATOM 3717 O O . GLU A 1 496 ? -26.841 -0.645 36.725 1.00 97.19 496 GLU A O 1
ATOM 3722 N N . ILE A 1 497 ? -26.861 -1.412 34.612 1.00 96.19 497 ILE A N 1
ATOM 3723 C CA . ILE A 1 497 ? -25.412 -1.412 34.409 1.00 96.19 497 ILE A CA 1
ATOM 3724 C C . ILE A 1 497 ? -25.099 -0.453 33.269 1.00 96.19 497 ILE A C 1
ATOM 3726 O O . ILE A 1 497 ? -25.547 -0.651 32.138 1.00 96.19 497 ILE A O 1
ATOM 3730 N N . SER A 1 498 ? -24.323 0.575 33.590 1.00 94.88 498 SER A N 1
ATOM 3731 C CA . SER A 1 498 ? -23.731 1.500 32.626 1.00 94.88 498 SER A CA 1
ATOM 3732 C C . SER A 1 498 ? -22.212 1.487 32.763 1.00 94.88 498 SER A C 1
ATOM 3734 O O . SER A 1 498 ? -21.667 0.718 33.550 1.00 94.88 498 SER A O 1
ATOM 3736 N N . LEU A 1 499 ? -21.513 2.351 32.035 1.00 91.50 499 LEU A N 1
ATOM 3737 C CA . LEU A 1 499 ? -20.087 2.580 32.271 1.00 91.50 499 LEU A CA 1
ATOM 3738 C C . LEU A 1 499 ? -19.878 3.505 33.474 1.00 91.50 499 LEU A C 1
ATOM 3740 O O . LEU A 1 499 ? -20.672 4.428 33.701 1.00 91.50 499 LEU A O 1
ATOM 3744 N N . ALA A 1 500 ? -18.831 3.240 34.252 1.00 87.69 500 ALA A N 1
ATOM 3745 C CA . ALA A 1 500 ? -18.334 4.170 35.258 1.00 87.69 500 ALA A CA 1
ATOM 3746 C C . ALA A 1 500 ? -17.589 5.343 34.592 1.00 87.69 500 ALA A C 1
ATOM 3748 O O . ALA A 1 500 ? -17.044 5.177 33.497 1.00 87.69 500 ALA A O 1
ATOM 3749 N N . PRO A 1 501 ? -17.550 6.535 35.217 1.00 72.19 501 PRO A N 1
ATOM 3750 C CA . PRO A 1 501 ? -16.733 7.636 34.725 1.00 72.19 501 PRO A CA 1
ATOM 3751 C C . PRO A 1 501 ? -15.237 7.283 34.848 1.00 72.19 501 PRO A C 1
ATOM 3753 O O . PRO A 1 501 ? -14.671 7.379 35.930 1.00 72.19 501 PRO A O 1
ATOM 3756 N N . GLU A 1 502 ? -14.633 6.916 33.714 1.00 67.75 502 GLU A N 1
ATOM 3757 C CA . GLU A 1 502 ? -13.189 6.911 33.410 1.00 67.75 502 GLU A CA 1
ATOM 3758 C C . GLU A 1 502 ? -12.293 5.822 34.054 1.00 67.75 502 GLU A C 1
ATOM 3760 O O . GLU A 1 502 ? -12.052 5.822 35.256 1.00 67.75 502 GLU A O 1
ATOM 3765 N N . VAL A 1 503 ? -11.709 4.956 33.203 1.00 56.31 503 VAL A N 1
ATOM 3766 C CA . VAL A 1 503 ? -10.257 4.872 32.903 1.00 56.31 503 VAL A CA 1
ATOM 3767 C C . VAL A 1 503 ? -10.135 4.415 31.442 1.00 56.31 503 VAL A C 1
ATOM 3769 O O . VAL A 1 503 ? -10.498 3.286 31.122 1.00 56.31 503 VAL A O 1
ATOM 3772 N N . VAL A 1 504 ? -9.631 5.279 30.558 1.00 57.12 504 VAL A N 1
ATOM 3773 C CA . VAL A 1 504 ? -9.188 4.875 29.213 1.00 57.12 504 VAL A CA 1
ATOM 3774 C C . VAL A 1 504 ? -7.963 3.964 29.377 1.00 57.12 504 VAL A C 1
ATOM 3776 O O . VAL A 1 504 ? -7.004 4.381 30.040 1.00 57.12 504 VAL A O 1
ATOM 3779 N N . PRO A 1 505 ? -7.953 2.733 28.833 1.00 56.66 505 PRO A N 1
ATOM 3780 C CA . PRO A 1 505 ? -6.748 1.916 28.828 1.00 56.66 505 PRO A CA 1
ATOM 3781 C C . PRO A 1 505 ? -5.649 2.671 28.062 1.00 56.66 505 PRO A C 1
ATOM 3783 O O . PRO A 1 505 ? -5.908 3.134 26.960 1.00 56.66 505 PRO A O 1
ATOM 3786 N N . PRO A 1 506 ? -4.429 2.827 28.596 1.00 57.59 506 PRO A N 1
ATOM 3787 C CA . PRO A 1 506 ? -3.372 3.581 27.919 1.00 57.59 506 PRO A CA 1
ATOM 3788 C C . PRO A 1 506 ? -2.728 2.831 26.738 1.00 57.59 506 PRO A C 1
ATOM 3790 O O . PRO A 1 506 ? -1.837 3.384 26.099 1.00 57.59 506 PRO A O 1
ATOM 3793 N N . GLU A 1 507 ? -3.125 1.581 26.474 1.00 71.81 507 GLU A N 1
ATOM 3794 C CA . GLU A 1 507 ? -2.476 0.692 25.506 1.00 71.81 507 GLU A CA 1
ATOM 3795 C C . GLU A 1 507 ? -3.499 0.020 24.569 1.00 71.81 507 GLU A C 1
ATOM 3797 O O . GLU A 1 507 ? -4.612 -0.293 25.012 1.00 71.81 507 GLU A O 1
ATOM 3802 N N . PRO A 1 508 ? -3.114 -0.262 23.305 1.00 73.88 508 PRO A N 1
ATOM 3803 C CA . PRO A 1 508 ? -3.912 -1.058 22.376 1.00 73.88 508 PRO A CA 1
ATOM 3804 C C . PRO A 1 508 ? -4.252 -2.425 22.963 1.00 73.88 508 PRO A C 1
ATOM 3806 O O . PRO A 1 508 ? -3.426 -3.046 23.635 1.00 73.88 508 PRO A O 1
ATOM 3809 N N . ASN A 1 509 ? -5.452 -2.925 22.685 1.00 85.44 509 ASN A N 1
ATOM 3810 C CA . ASN A 1 509 ? -5.991 -4.070 23.415 1.00 85.44 509 ASN A CA 1
ATOM 3811 C C . ASN A 1 509 ? -6.653 -5.138 22.532 1.00 85.44 509 ASN A C 1
ATOM 3813 O O . ASN A 1 509 ? -6.927 -6.239 23.019 1.00 85.44 509 ASN A O 1
ATOM 3817 N N . LEU A 1 510 ? -6.821 -4.854 21.237 1.00 92.62 510 LEU A N 1
ATOM 3818 C CA . LEU A 1 510 ? -7.221 -5.819 20.221 1.00 92.62 510 LEU A CA 1
ATOM 3819 C C . LEU A 1 510 ? -6.108 -5.990 19.182 1.00 92.62 510 LEU A C 1
ATOM 3821 O O . LEU A 1 510 ? -5.549 -5.025 18.675 1.00 92.62 510 LEU A O 1
ATOM 3825 N N . THR A 1 511 ? -5.795 -7.231 18.842 1.00 94.12 511 THR A N 1
ATOM 3826 C CA . THR A 1 511 ? -5.015 -7.606 17.667 1.00 94.12 511 THR A CA 1
ATOM 3827 C C . THR A 1 511 ? -5.982 -7.887 16.529 1.00 94.12 511 THR A C 1
ATOM 3829 O O . THR A 1 511 ? -6.832 -8.771 16.630 1.00 94.12 511 THR A O 1
ATOM 3832 N N . VAL A 1 512 ? -5.842 -7.151 15.434 1.00 93.38 512 VAL A N 1
ATOM 3833 C CA . VAL A 1 512 ? -6.631 -7.348 14.222 1.00 93.38 512 VAL A CA 1
ATOM 3834 C C . VAL A 1 512 ? -5.751 -8.001 13.171 1.00 93.38 512 VAL A C 1
ATOM 3836 O O . VAL A 1 512 ? -4.671 -7.507 12.857 1.00 93.38 512 VAL A O 1
ATOM 3839 N N . MET A 1 513 ? -6.218 -9.117 12.624 1.00 91.38 513 MET A N 1
ATOM 3840 C CA . MET A 1 513 ? -5.584 -9.824 11.522 1.00 91.38 513 MET A CA 1
ATOM 3841 C C . MET A 1 513 ? -6.446 -9.674 10.275 1.00 91.38 513 MET A C 1
ATOM 3843 O O . MET A 1 513 ? -7.625 -10.034 10.282 1.00 91.38 513 MET A O 1
ATOM 3847 N N . LYS A 1 514 ? -5.852 -9.177 9.193 1.00 86.25 514 LYS A N 1
ATOM 3848 C CA . LYS A 1 514 ? -6.435 -9.177 7.851 1.00 86.25 514 LYS A CA 1
ATOM 3849 C C . LYS A 1 514 ? -6.025 -10.475 7.173 1.00 86.25 514 LYS A C 1
ATOM 3851 O O . LYS A 1 514 ? -4.839 -10.711 6.975 1.00 86.25 514 LYS A O 1
ATOM 3856 N N . SER A 1 515 ? -6.981 -11.338 6.851 1.00 81.19 515 SER A N 1
ATOM 3857 C CA . SER A 1 515 ? -6.712 -12.629 6.196 1.00 81.19 515 SER A CA 1
ATOM 3858 C C . SER A 1 515 ? -7.211 -12.683 4.751 1.00 81.19 515 SER A C 1
ATOM 3860 O O . SER A 1 515 ? -6.901 -13.637 4.039 1.00 81.19 515 SER A O 1
ATOM 3862 N N . TYR A 1 516 ? -7.948 -11.658 4.309 1.00 74.12 516 TYR A N 1
ATOM 3863 C CA . TYR A 1 516 ? -8.390 -11.435 2.932 1.00 74.12 516 TYR A CA 1
ATOM 3864 C C . TYR A 1 516 ? -8.716 -9.944 2.701 1.00 74.12 516 TYR A C 1
ATOM 3866 O O . TYR A 1 516 ? -8.724 -9.149 3.639 1.00 74.12 516 TYR A O 1
ATOM 3874 N N . GLY A 1 517 ? -8.997 -9.547 1.454 1.00 69.38 517 GLY A N 1
ATOM 3875 C CA . GLY A 1 517 ? -9.116 -8.131 1.061 1.00 69.38 517 GLY A CA 1
ATOM 3876 C C . GLY A 1 517 ? -10.120 -7.292 1.868 1.00 69.38 517 GLY A C 1
ATOM 3877 O O . GLY A 1 517 ? -9.814 -6.152 2.198 1.00 69.38 517 GLY A O 1
ATOM 3878 N N . ASN A 1 518 ? -11.272 -7.862 2.243 1.00 80.81 518 ASN A N 1
ATOM 3879 C CA . ASN A 1 518 ? -12.338 -7.157 2.970 1.00 80.81 518 ASN A CA 1
ATOM 3880 C C . ASN A 1 518 ? -12.402 -7.498 4.471 1.00 80.81 518 ASN A C 1
ATOM 3882 O O . ASN A 1 518 ? -13.386 -7.144 5.108 1.00 80.81 518 ASN A O 1
ATOM 3886 N N . GLY A 1 519 ? -11.437 -8.218 5.057 1.00 86.69 519 GLY A N 1
ATOM 3887 C CA . GLY A 1 519 ? -11.547 -8.565 6.477 1.00 86.69 519 GLY A CA 1
ATOM 3888 C C . GLY A 1 519 ? -10.605 -9.642 6.997 1.00 86.69 519 GLY A C 1
ATOM 3889 O O . GLY A 1 519 ? -9.594 -10.002 6.388 1.00 86.69 519 GLY A O 1
ATOM 3890 N N . GLY A 1 520 ? -10.961 -10.175 8.162 1.00 91.06 520 GLY A N 1
ATOM 3891 C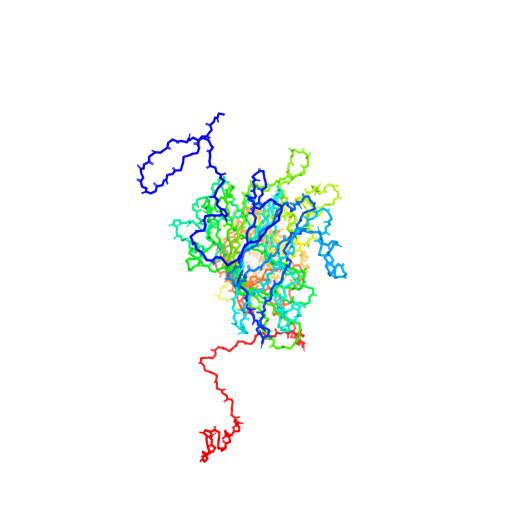 CA . GLY A 1 520 ? -10.229 -11.259 8.799 1.00 91.06 520 GLY A CA 1
ATOM 3892 C C . GLY A 1 520 ? -10.740 -11.567 10.198 1.00 91.06 520 GLY A C 1
ATOM 3893 O O . GLY A 1 520 ? -11.943 -11.731 10.386 1.00 91.06 520 GLY A O 1
ATOM 3894 N N . THR A 1 521 ? -9.835 -11.695 11.166 1.00 94.25 521 THR A N 1
ATOM 3895 C CA . THR A 1 521 ? -10.165 -12.036 12.558 1.00 94.25 521 THR A CA 1
ATOM 3896 C C . THR A 1 521 ? -9.625 -11.001 13.533 1.00 94.25 521 THR A C 1
ATOM 3898 O O . THR A 1 521 ? -8.660 -10.302 13.237 1.00 94.25 521 THR A O 1
ATOM 3901 N N . LEU A 1 522 ? -10.235 -10.925 14.707 1.00 94.12 522 LEU A N 1
ATOM 3902 C CA . LEU A 1 522 ? -9.796 -10.097 15.817 1.00 94.12 522 LEU A CA 1
ATOM 3903 C C . LEU A 1 522 ? -9.702 -10.934 17.102 1.00 94.12 522 LEU A C 1
ATOM 3905 O O . LEU A 1 522 ? -10.547 -11.791 17.383 1.00 94.12 522 LEU A O 1
ATOM 3909 N N . ASP A 1 523 ? -8.669 -10.656 17.882 1.00 95.81 523 ASP A N 1
ATOM 3910 C CA . ASP A 1 523 ? -8.327 -11.323 19.134 1.00 95.81 523 ASP A CA 1
ATOM 3911 C C . ASP A 1 523 ? -7.907 -10.266 20.156 1.00 95.81 523 ASP A C 1
ATOM 3913 O O . ASP A 1 523 ? -7.371 -9.231 19.780 1.00 95.81 523 ASP A O 1
ATOM 3917 N N . GLY A 1 524 ? -8.112 -10.486 21.452 1.00 94.94 524 GLY A N 1
ATOM 3918 C CA . GLY A 1 524 ? -7.633 -9.538 22.460 1.00 94.94 524 GLY A CA 1
ATOM 3919 C C . GLY A 1 524 ? -8.477 -9.488 23.718 1.00 94.94 524 GLY A C 1
ATOM 3920 O O . GLY A 1 524 ? -9.185 -10.441 24.053 1.00 94.94 524 GLY A O 1
ATOM 3921 N N . VAL A 1 525 ? -8.367 -8.378 24.447 1.00 93.31 525 VAL A N 1
ATOM 3922 C CA . VAL A 1 525 ? -9.044 -8.188 25.731 1.00 93.31 525 VAL A CA 1
ATOM 3923 C C . VAL A 1 525 ? -9.565 -6.761 25.856 1.00 93.31 525 VAL A C 1
ATOM 3925 O O . VAL A 1 525 ? -8.795 -5.817 25.767 1.00 93.31 525 VAL A O 1
ATOM 3928 N N . LEU A 1 526 ? -10.854 -6.595 26.142 1.00 91.69 526 LEU A N 1
ATOM 3929 C CA . LEU A 1 526 ? -11.495 -5.304 26.387 1.00 91.69 526 LEU A CA 1
ATOM 3930 C C . LEU A 1 526 ? -11.757 -5.120 27.890 1.00 91.69 526 LEU A C 1
ATOM 3932 O O . LEU A 1 526 ? -12.566 -5.859 28.461 1.00 91.69 526 LEU A O 1
ATOM 3936 N N . PRO A 1 527 ? -11.112 -4.150 28.557 1.00 90.94 527 PRO A N 1
ATOM 3937 C CA . PRO A 1 527 ? -11.437 -3.809 29.937 1.00 90.94 527 PRO A CA 1
ATOM 3938 C C . PRO A 1 527 ? -12.858 -3.246 30.051 1.00 90.94 527 PRO A C 1
ATOM 3940 O O . PRO A 1 527 ? -13.252 -2.364 29.288 1.00 90.94 527 PRO A O 1
ATOM 3943 N N . LEU A 1 528 ? -13.614 -3.725 31.038 1.00 90.88 528 LEU A N 1
ATOM 3944 C CA . LEU A 1 528 ? -14.948 -3.237 31.370 1.00 90.88 528 LEU A CA 1
ATOM 3945 C C . LEU A 1 528 ? -14.967 -2.716 32.808 1.00 90.88 528 LEU A C 1
ATOM 3947 O O . LEU A 1 528 ? -14.768 -3.477 33.754 1.00 90.88 528 LEU A O 1
ATOM 3951 N N . TYR A 1 529 ? -15.284 -1.432 32.968 1.00 90.94 529 TYR A N 1
ATOM 3952 C CA . TYR A 1 529 ? -15.500 -0.787 34.264 1.00 90.94 529 TYR A CA 1
ATOM 3953 C C . TYR A 1 529 ? -16.985 -0.437 34.426 1.00 90.94 529 TYR A C 1
ATOM 3955 O O . TYR A 1 529 ? -17.435 0.621 33.968 1.00 90.94 529 TYR A O 1
ATOM 3963 N N . PRO A 1 530 ? -17.781 -1.340 35.018 1.00 92.56 530 PRO A N 1
ATOM 3964 C CA . PRO A 1 530 ? -19.213 -1.141 35.156 1.00 92.56 530 PRO A CA 1
ATOM 3965 C C . PRO A 1 530 ? -19.541 -0.155 36.282 1.00 92.56 530 PRO A C 1
ATOM 3967 O O . PRO A 1 530 ? -18.866 -0.067 37.304 1.00 92.56 530 PRO A O 1
ATOM 3970 N N . ARG A 1 531 ? -20.662 0.537 36.112 1.00 94.25 531 ARG A N 1
ATOM 3971 C CA . ARG A 1 531 ? -21.368 1.296 37.139 1.00 94.25 531 ARG A CA 1
ATOM 3972 C C . ARG A 1 531 ? -22.703 0.625 37.392 1.00 94.25 531 ARG A C 1
ATOM 3974 O O . ARG A 1 531 ? -23.567 0.611 36.512 1.00 94.25 531 ARG A O 1
ATOM 3981 N N . PHE A 1 532 ? -22.900 0.118 38.601 1.00 96.44 532 PHE A N 1
ATOM 3982 C CA . PHE A 1 532 ? -24.140 -0.545 38.990 1.00 96.44 532 PHE A CA 1
ATOM 3983 C C . PHE A 1 532 ? -25.065 0.449 39.680 1.00 96.44 532 PHE A C 1
ATOM 3985 O O . PHE A 1 532 ? -24.763 0.963 40.755 1.00 96.44 532 PHE A O 1
ATOM 3992 N N . THR A 1 533 ? -26.228 0.706 39.092 1.00 96.69 533 THR A N 1
ATOM 3993 C CA . THR A 1 533 ? -27.270 1.531 39.704 1.00 96.69 533 THR A CA 1
ATOM 3994 C C . THR A 1 533 ? -28.424 0.649 40.159 1.00 96.69 533 THR A C 1
ATOM 3996 O O . THR A 1 533 ? -29.203 0.129 39.363 1.00 96.69 533 THR A O 1
ATOM 3999 N N . TRP A 1 534 ? -28.553 0.503 41.472 1.00 96.81 534 TRP A N 1
ATOM 4000 C CA . TRP A 1 534 ? -29.608 -0.249 42.133 1.00 96.81 534 TRP A CA 1
ATOM 4001 C C . TRP A 1 534 ? -30.769 0.683 42.478 1.00 96.81 534 TRP A C 1
ATOM 4003 O O . TRP A 1 534 ? -30.670 1.491 43.404 1.00 96.81 534 TRP A O 1
ATOM 4013 N N . ARG A 1 535 ? -31.892 0.571 41.763 1.00 95.81 535 ARG A N 1
ATOM 4014 C CA . ARG A 1 535 ? -33.087 1.400 41.992 1.00 95.81 535 ARG A CA 1
ATOM 4015 C C . ARG A 1 535 ? -34.155 0.646 42.785 1.00 95.81 535 ARG A C 1
ATOM 4017 O O . ARG A 1 535 ? -34.656 -0.360 42.276 1.00 95.81 535 ARG A O 1
ATOM 4024 N N . PRO A 1 536 ? -34.547 1.116 43.983 1.00 93.88 536 PRO A N 1
ATOM 4025 C CA . PRO A 1 536 ? -35.708 0.576 44.684 1.00 93.88 536 PRO A CA 1
ATOM 4026 C C . PRO A 1 536 ? -36.977 0.773 43.847 1.00 93.88 536 PRO A C 1
ATOM 4028 O O . PRO A 1 536 ? -37.199 1.852 43.297 1.00 93.88 536 PRO A O 1
ATOM 4031 N N . MET A 1 537 ? -37.827 -0.249 43.744 1.00 91.94 537 MET A N 1
ATOM 4032 C CA . MET A 1 537 ? -39.064 -0.154 42.955 1.00 91.94 537 MET A CA 1
ATOM 4033 C C . MET A 1 537 ? -40.137 0.737 43.598 1.00 91.94 537 MET A C 1
ATOM 4035 O O . MET A 1 537 ? -40.977 1.297 42.897 1.00 91.94 537 MET A O 1
ATOM 4039 N N . ASP A 1 538 ? -40.140 0.834 44.924 1.00 89.94 538 ASP A N 1
ATOM 4040 C CA . ASP A 1 538 ? -41.065 1.638 45.726 1.00 89.94 538 ASP A CA 1
ATOM 4041 C C . ASP A 1 538 ? -40.626 3.106 45.832 1.00 89.94 538 ASP A C 1
ATOM 4043 O O . ASP A 1 538 ? -41.468 4.005 45.854 1.00 89.94 538 ASP A O 1
ATOM 4047 N N . GLU A 1 539 ? -39.314 3.349 45.844 1.00 87.75 539 GLU A N 1
ATOM 4048 C CA . GLU A 1 539 ? -38.697 4.670 46.007 1.00 87.75 539 GLU A CA 1
ATOM 4049 C C . GLU A 1 539 ? -37.558 4.882 44.983 1.00 87.75 539 GLU A C 1
ATOM 4051 O O . GLU A 1 539 ? -36.385 4.922 45.355 1.00 87.75 539 GLU A O 1
ATOM 4056 N N . PRO A 1 540 ? -37.854 5.055 43.676 1.00 80.56 540 PRO A N 1
ATOM 4057 C CA . PRO A 1 540 ? -36.825 5.070 42.623 1.00 80.56 540 PRO A CA 1
ATOM 4058 C C . PRO A 1 540 ? -35.780 6.192 42.733 1.00 80.56 540 PRO A C 1
ATOM 4060 O O . PRO A 1 540 ? -34.731 6.126 42.090 1.00 80.56 540 PRO A O 1
ATOM 4063 N N . LEU A 1 541 ? -36.075 7.235 43.519 1.00 85.56 541 LEU A N 1
ATOM 4064 C CA . LEU A 1 541 ? -35.167 8.352 43.791 1.00 85.56 541 LEU A CA 1
ATOM 4065 C C . LEU A 1 541 ? -34.055 7.990 44.788 1.00 85.56 541 LEU A C 1
ATOM 4067 O O . LEU A 1 541 ? -33.016 8.644 44.774 1.00 85.56 541 LEU A O 1
ATOM 4071 N N . ASP A 1 542 ? -34.223 6.927 45.578 1.00 87.62 542 ASP A N 1
ATOM 4072 C CA . ASP A 1 542 ? -33.233 6.437 46.547 1.00 87.62 542 ASP A CA 1
ATOM 4073 C C . ASP A 1 542 ? -32.284 5.403 45.912 1.00 87.62 542 ASP A C 1
ATOM 4075 O O . ASP A 1 542 ? -31.898 4.399 46.521 1.00 87.62 542 ASP A O 1
ATOM 4079 N N . ALA A 1 543 ? -31.925 5.635 44.646 1.00 91.56 543 ALA A N 1
ATOM 4080 C CA . ALA A 1 543 ? -31.012 4.781 43.902 1.00 91.56 543 ALA A CA 1
ATOM 4081 C C . ALA A 1 543 ? -29.634 4.727 44.577 1.00 91.56 543 ALA A C 1
ATOM 4083 O O . ALA A 1 543 ? -29.087 5.746 45.004 1.00 91.56 543 ALA A O 1
ATOM 4084 N N . ARG A 1 544 ? -29.060 3.526 44.645 1.00 93.69 544 ARG A N 1
ATOM 4085 C CA . ARG A 1 544 ? -27.718 3.285 45.181 1.00 93.69 544 ARG A CA 1
ATOM 4086 C C . ARG A 1 544 ? -26.775 2.971 44.035 1.00 93.69 544 ARG A C 1
ATOM 4088 O O . ARG A 1 544 ? -27.125 2.186 43.160 1.00 93.69 544 ARG A O 1
ATOM 4095 N N . VAL A 1 545 ? -25.604 3.589 44.044 1.00 94.44 545 VAL A N 1
ATOM 4096 C CA . VAL A 1 545 ? -24.621 3.476 42.966 1.00 94.44 545 VAL A CA 1
ATOM 4097 C C . VAL A 1 545 ? -23.386 2.773 43.510 1.00 94.44 545 VAL A C 1
ATOM 4099 O O . VAL A 1 545 ? -22.856 3.197 44.536 1.00 94.44 545 VAL A O 1
ATOM 4102 N N . ASP A 1 546 ? -22.980 1.700 42.840 1.00 91.56 546 ASP A N 1
ATOM 4103 C CA . ASP A 1 546 ? -21.711 1.012 43.055 1.00 91.56 546 ASP A CA 1
ATOM 4104 C C . ASP A 1 546 ? -20.785 1.295 41.867 1.00 91.56 546 ASP A C 1
ATOM 4106 O O . ASP A 1 546 ? -21.133 1.037 40.712 1.00 91.56 546 ASP A O 1
ATOM 4110 N N . GLU A 1 547 ? -19.640 1.885 42.178 1.00 86.75 547 GLU A N 1
ATOM 4111 C CA . GLU A 1 547 ? -18.562 2.259 41.256 1.00 86.75 547 GLU A CA 1
ATOM 4112 C C . GLU A 1 547 ? -17.224 1.756 41.826 1.00 86.75 547 GLU A C 1
ATOM 4114 O O . GLU A 1 547 ? -16.179 2.370 41.615 1.00 86.75 547 GLU A O 1
ATOM 4119 N N . ASP A 1 548 ? -17.245 0.680 42.627 1.00 85.69 548 ASP A N 1
ATOM 4120 C CA . ASP A 1 548 ? -16.019 0.088 43.149 1.00 85.69 548 ASP A CA 1
ATOM 4121 C C . ASP A 1 548 ? -15.140 -0.393 41.975 1.00 85.69 548 ASP A C 1
ATOM 4123 O O . ASP A 1 548 ? -15.545 -1.282 41.220 1.00 85.69 548 ASP A O 1
ATOM 4127 N N . PRO A 1 549 ? -13.919 0.149 41.806 1.00 81.62 549 PRO A N 1
ATOM 4128 C CA . PRO A 1 549 ? -13.046 -0.217 40.695 1.00 81.62 549 PRO A CA 1
ATOM 4129 C C . PRO A 1 549 ? -12.591 -1.681 40.753 1.00 81.62 549 PRO A C 1
ATOM 4131 O O . PRO A 1 549 ? -12.041 -2.184 39.778 1.00 81.62 549 PRO A O 1
ATOM 4134 N N . SER A 1 550 ? -12.797 -2.381 41.876 1.00 84.00 550 SER A N 1
ATOM 4135 C CA . SER A 1 550 ? -12.555 -3.820 41.974 1.00 84.00 550 SER A CA 1
ATOM 4136 C C . SER A 1 550 ? -13.603 -4.668 41.250 1.00 84.00 550 SER A C 1
ATOM 4138 O O . SER A 1 550 ? -13.312 -5.827 40.968 1.00 84.00 550 SER A O 1
ATOM 4140 N N . HIS A 1 551 ? -14.771 -4.122 40.889 1.00 87.56 551 HIS A N 1
ATOM 4141 C CA . HIS A 1 551 ? -15.804 -4.804 40.091 1.00 87.56 551 HIS A CA 1
ATOM 4142 C C . HIS A 1 551 ? -15.556 -4.752 38.573 1.00 87.56 551 HIS A C 1
ATOM 4144 O O . HIS A 1 551 ? -16.479 -4.962 37.787 1.00 87.56 551 HIS A O 1
ATOM 4150 N N . TYR A 1 552 ? -14.321 -4.480 38.149 1.00 89.38 552 TYR A N 1
ATOM 4151 C CA . TYR A 1 552 ? -13.934 -4.535 36.741 1.00 89.38 552 TYR A CA 1
ATOM 4152 C C . TYR A 1 552 ? -13.979 -5.966 36.185 1.00 89.38 552 TYR A C 1
ATOM 4154 O O . TYR A 1 552 ? -13.831 -6.945 36.919 1.00 89.38 552 TYR A O 1
ATOM 4162 N N . ASP A 1 553 ? -14.135 -6.077 34.869 1.00 92.50 553 ASP A N 1
ATOM 4163 C CA . ASP A 1 553 ? -13.976 -7.330 34.135 1.00 92.50 553 ASP A CA 1
ATOM 4164 C C . ASP A 1 553 ? -13.025 -7.136 32.948 1.00 92.50 553 ASP A C 1
ATOM 4166 O O . ASP A 1 553 ? -12.787 -6.018 32.489 1.00 92.50 553 ASP A O 1
ATOM 4170 N N . MET A 1 554 ? -12.459 -8.234 32.462 1.00 92.50 554 MET A N 1
ATOM 4171 C CA . MET A 1 554 ? -11.563 -8.268 31.311 1.00 92.50 554 MET A CA 1
ATOM 4172 C C . MET A 1 554 ? -12.195 -9.172 30.263 1.00 92.50 554 MET A C 1
ATOM 4174 O O . MET A 1 554 ? -12.115 -10.395 30.366 1.00 92.50 554 MET A O 1
ATOM 4178 N N . LEU A 1 555 ? -12.858 -8.567 29.280 1.00 94.31 555 LEU A N 1
ATOM 4179 C CA . LEU A 1 555 ? -13.623 -9.296 28.281 1.00 94.31 555 LEU A CA 1
ATOM 4180 C C . LEU A 1 555 ? -12.697 -9.792 27.176 1.00 94.31 555 LEU A C 1
ATOM 4182 O O . LEU A 1 555 ? -12.233 -9.016 26.345 1.00 94.31 555 LEU A O 1
ATOM 4186 N N . MET A 1 556 ? -12.422 -11.087 27.161 1.00 96.06 556 MET A N 1
ATOM 4187 C CA . MET A 1 556 ? -11.622 -11.709 26.120 1.00 96.06 556 MET A CA 1
ATOM 4188 C C . MET A 1 556 ? -12.440 -11.874 24.840 1.00 96.06 556 MET A C 1
ATOM 4190 O O . MET A 1 556 ? -13.587 -12.318 24.878 1.00 96.06 556 MET A O 1
ATOM 4194 N N . VAL A 1 557 ? -11.825 -11.566 23.705 1.00 94.88 557 VAL A N 1
ATOM 4195 C CA . VAL A 1 557 ? -12.343 -11.886 22.377 1.00 94.88 557 VAL A CA 1
ATOM 4196 C C . VAL A 1 557 ? -11.354 -12.794 21.662 1.00 94.88 557 VAL A C 1
ATOM 4198 O O . VAL A 1 557 ? -10.143 -12.590 21.739 1.00 94.88 557 VAL A O 1
ATOM 4201 N N . MET A 1 558 ? -11.871 -13.835 21.014 1.00 94.81 558 MET A N 1
ATOM 4202 C CA . MET A 1 558 ? -11.056 -14.844 20.343 1.00 94.81 558 MET A CA 1
ATOM 4203 C C . MET A 1 558 ? -11.620 -15.157 18.964 1.00 94.81 558 MET A C 1
ATOM 4205 O O . MET A 1 558 ? -12.751 -15.635 18.852 1.00 94.81 558 MET A O 1
ATOM 4209 N N . GLY A 1 559 ? -10.816 -14.922 17.931 1.00 94.12 559 GLY A N 1
ATOM 4210 C CA . GLY A 1 559 ? -11.106 -15.258 16.544 1.00 94.12 559 GLY A CA 1
ATOM 4211 C C . GLY A 1 559 ? -12.412 -14.669 16.017 1.00 94.12 559 GLY A C 1
ATOM 4212 O O . GLY A 1 559 ? -13.042 -15.287 15.157 1.00 94.12 559 GLY A O 1
ATOM 4213 N N . ALA A 1 560 ? -12.858 -13.524 16.539 1.00 94.44 560 ALA A N 1
ATOM 4214 C CA . ALA A 1 560 ? -14.086 -12.908 16.059 1.00 94.44 560 ALA A CA 1
ATOM 4215 C C . ALA A 1 560 ? -13.860 -12.365 14.645 1.00 94.44 560 ALA A C 1
ATOM 4217 O O . ALA A 1 560 ? -12.859 -11.707 14.371 1.00 94.44 560 ALA A O 1
ATOM 4218 N N . LEU A 1 561 ? -14.762 -12.693 13.724 1.00 94.12 561 LEU A N 1
ATOM 4219 C CA . LEU A 1 561 ? -14.636 -12.283 12.328 1.00 94.12 561 LEU A CA 1
ATOM 4220 C C . LEU A 1 561 ? -14.974 -10.802 12.192 1.00 94.12 561 LEU A C 1
ATOM 4222 O O . LEU A 1 561 ? -15.811 -10.298 12.933 1.00 94.12 561 LEU A O 1
ATOM 4226 N N . TRP A 1 562 ? -14.344 -10.106 11.257 1.00 93.19 562 TRP A N 1
ATOM 4227 C CA . TRP A 1 562 ? -14.673 -8.717 10.945 1.00 93.19 562 TRP A CA 1
ATOM 4228 C C . TRP A 1 562 ? -14.572 -8.462 9.447 1.00 93.19 562 TRP A C 1
ATOM 4230 O O . TRP A 1 562 ? -13.819 -9.145 8.744 1.00 93.19 562 TRP A O 1
ATOM 4240 N N . GLN A 1 563 ? -15.306 -7.449 8.987 1.00 89.38 563 GLN A N 1
ATOM 4241 C CA . GLN A 1 563 ? -15.196 -6.917 7.635 1.00 89.38 563 GLN A CA 1
ATOM 4242 C C . GLN A 1 563 ? -15.035 -5.402 7.623 1.00 89.38 563 GLN A C 1
ATOM 4244 O O . GLN A 1 563 ? -15.465 -4.715 8.547 1.00 89.38 563 GLN A O 1
ATOM 4249 N N . HIS A 1 564 ? -14.405 -4.892 6.569 1.00 84.19 564 HIS A N 1
ATOM 4250 C CA . HIS A 1 564 ? -14.164 -3.464 6.394 1.00 84.19 564 HIS A CA 1
ATOM 4251 C C . HIS A 1 564 ? -15.460 -2.714 6.067 1.00 84.19 564 HIS A C 1
ATOM 4253 O O . HIS A 1 564 ? -15.758 -1.646 6.589 1.00 84.19 564 HIS A O 1
ATOM 4259 N N . SER A 1 565 ? -16.283 -3.323 5.221 1.00 81.12 565 SER A N 1
ATOM 4260 C CA . SER A 1 565 ? -17.643 -2.875 4.955 1.00 81.12 565 SER A CA 1
ATOM 4261 C C . SER A 1 565 ? -18.496 -4.062 4.527 1.00 81.12 565 SER A C 1
ATOM 4263 O O . SER A 1 565 ? -17.971 -5.096 4.104 1.00 81.12 565 SER A O 1
ATOM 4265 N N . THR A 1 566 ? -19.813 -3.914 4.628 1.00 82.06 566 THR A N 1
ATOM 4266 C CA . THR A 1 566 ? -20.761 -4.870 4.058 1.00 82.06 566 THR A CA 1
ATOM 4267 C C . THR A 1 566 ? -21.977 -4.120 3.516 1.00 82.06 566 THR A C 1
ATOM 4269 O O . THR A 1 566 ? -22.516 -3.259 4.211 1.00 82.06 566 THR A O 1
ATOM 4272 N N . PRO A 1 567 ? -22.450 -4.424 2.294 1.00 80.75 567 PRO A N 1
ATOM 4273 C CA . PRO A 1 567 ? -23.640 -3.790 1.730 1.00 80.75 567 PRO A CA 1
ATOM 4274 C C . PRO A 1 567 ? -24.945 -4.267 2.386 1.00 80.75 567 PRO A C 1
ATOM 4276 O O . PRO A 1 567 ? -26.013 -3.764 2.048 1.00 80.75 567 PRO A O 1
ATOM 4279 N N . LEU A 1 568 ? -24.889 -5.260 3.281 1.00 81.50 568 LEU A N 1
ATOM 4280 C CA . LEU A 1 568 ? -26.068 -5.808 3.953 1.00 81.50 568 LEU A CA 1
ATOM 4281 C C . LEU A 1 568 ? -26.491 -5.046 5.201 1.00 81.50 568 LEU A C 1
ATOM 4283 O O . LEU A 1 568 ? -27.595 -5.278 5.686 1.00 81.50 568 LEU A O 1
ATOM 4287 N N . LEU A 1 569 ? -25.632 -4.180 5.733 1.00 86.88 569 LEU A N 1
ATOM 4288 C CA . LEU A 1 569 ? -25.894 -3.423 6.950 1.00 86.88 569 LEU A CA 1
ATOM 4289 C C . LEU A 1 569 ? -25.893 -1.929 6.626 1.00 86.88 569 LEU A C 1
ATOM 4291 O O . LEU A 1 569 ? -24.960 -1.425 6.009 1.00 86.88 569 LEU A O 1
ATOM 4295 N N . ASP A 1 570 ? -26.932 -1.224 7.063 1.00 88.25 570 ASP A N 1
ATOM 4296 C CA . ASP A 1 570 ? -27.049 0.234 6.950 1.00 88.25 570 ASP A CA 1
ATOM 4297 C C . ASP A 1 570 ? -26.591 0.873 8.265 1.00 88.25 570 ASP A C 1
ATOM 4299 O O . ASP A 1 570 ? -27.384 1.255 9.128 1.00 88.25 570 ASP A O 1
ATOM 4303 N N . CYS A 1 571 ? -25.275 0.871 8.478 1.00 88.50 571 CYS A N 1
ATOM 4304 C CA . CYS A 1 571 ? -24.679 1.409 9.694 1.00 88.50 571 CYS A CA 1
ATOM 4305 C C . CYS A 1 571 ? -24.730 2.953 9.718 1.00 88.50 571 CYS A C 1
ATOM 4307 O O . CYS A 1 571 ? -24.547 3.588 8.680 1.00 88.50 571 CYS A O 1
ATOM 4309 N N . PRO A 1 572 ? -24.928 3.588 10.893 1.00 88.75 572 PRO A N 1
ATOM 4310 C CA . PRO A 1 572 ? -24.836 5.045 11.022 1.00 88.75 572 PRO A CA 1
ATOM 4311 C C . PRO A 1 572 ? -23.468 5.581 10.573 1.00 88.75 572 PRO A C 1
ATOM 4313 O O . PRO A 1 572 ? -22.466 4.911 10.785 1.00 88.75 572 PRO A O 1
ATOM 4316 N N . GLU A 1 573 ? -23.397 6.822 10.074 1.00 86.94 573 GLU A N 1
ATOM 4317 C CA . GLU A 1 573 ? -22.150 7.449 9.571 1.00 86.94 573 GLU A CA 1
ATOM 4318 C C . GLU A 1 573 ? -20.992 7.496 10.586 1.00 86.94 573 GLU A C 1
ATOM 4320 O O . GLU A 1 573 ? -19.837 7.645 10.210 1.00 86.94 573 GLU A O 1
ATOM 4325 N N . CYS A 1 574 ? -21.284 7.386 11.883 1.00 89.38 574 CYS A N 1
ATOM 4326 C CA . CYS A 1 574 ? -20.261 7.307 12.925 1.00 89.38 574 CYS A CA 1
ATOM 4327 C C . CYS A 1 574 ? -19.527 5.949 12.953 1.00 89.38 574 CYS A C 1
ATOM 4329 O O . CYS A 1 574 ? -18.481 5.827 13.595 1.00 89.38 574 CYS A O 1
ATOM 4331 N N . VAL A 1 575 ? -20.114 4.907 12.355 1.00 89.06 575 VAL A N 1
ATOM 4332 C CA . VAL A 1 575 ? -19.517 3.577 12.284 1.00 89.06 575 VAL A CA 1
ATOM 4333 C C . VAL A 1 575 ? -18.408 3.645 11.252 1.00 89.06 575 VAL A C 1
ATOM 4335 O O . VAL A 1 575 ? -18.654 3.993 10.099 1.00 89.06 575 VAL A O 1
ATOM 4338 N N . GLY A 1 576 ? -17.183 3.365 11.693 1.00 84.56 576 GLY A N 1
ATOM 4339 C CA . GLY A 1 576 ? -16.022 3.388 10.813 1.00 84.56 576 GLY A CA 1
ATOM 4340 C C . GLY A 1 576 ? -16.035 2.221 9.826 1.00 84.56 576 GLY A C 1
ATOM 4341 O O . GLY A 1 576 ? -16.966 1.416 9.770 1.00 84.56 576 GLY A O 1
ATOM 4342 N N . ASN A 1 577 ? -14.944 2.069 9.089 1.00 86.81 577 ASN A N 1
ATOM 4343 C CA . ASN A 1 577 ? -14.726 0.964 8.155 1.00 86.81 577 ASN A CA 1
ATOM 4344 C C . ASN A 1 577 ? -14.295 -0.351 8.851 1.00 86.81 577 ASN A C 1
ATOM 4346 O O . ASN A 1 577 ? -13.419 -1.076 8.377 1.00 86.81 577 ASN A O 1
ATOM 4350 N N . PHE A 1 578 ? -14.879 -0.650 10.012 1.00 91.19 578 PHE A N 1
ATOM 4351 C CA . PHE A 1 578 ? -14.562 -1.835 10.805 1.00 91.19 578 PHE A CA 1
ATOM 4352 C C . PHE A 1 578 ? -15.816 -2.380 11.489 1.00 91.19 578 PHE A C 1
ATOM 4354 O O . PHE A 1 578 ? -16.321 -1.827 12.469 1.00 91.19 578 PHE A O 1
ATOM 4361 N N . ILE A 1 579 ? -16.323 -3.494 10.959 1.00 91.94 579 ILE A N 1
ATOM 4362 C CA . ILE A 1 579 ? -17.572 -4.122 11.390 1.00 91.94 579 ILE A CA 1
ATOM 4363 C C . ILE A 1 579 ? -17.266 -5.535 11.913 1.00 91.94 579 ILE A C 1
ATOM 4365 O O . ILE A 1 579 ? -17.138 -6.479 11.124 1.00 91.94 579 ILE A O 1
ATOM 4369 N N . PRO A 1 580 ? -17.128 -5.717 13.239 1.00 93.56 580 PRO A N 1
ATOM 4370 C CA . PRO A 1 580 ? -16.943 -7.032 13.839 1.00 93.56 580 PRO A CA 1
ATOM 4371 C C . PRO A 1 580 ? -18.246 -7.840 13.826 1.00 93.56 580 PRO A C 1
ATOM 4373 O O . PRO A 1 580 ? -19.339 -7.296 13.953 1.00 93.56 580 PRO A O 1
ATOM 4376 N N . GLY A 1 581 ? -18.125 -9.159 13.730 1.00 91.25 581 GLY A N 1
ATOM 4377 C CA . GLY A 1 581 ? -19.237 -10.096 13.636 1.00 91.25 581 GLY A CA 1
ATOM 4378 C C . GLY A 1 581 ? -19.827 -10.213 12.234 1.00 91.25 581 GLY A C 1
ATOM 4379 O O . GLY A 1 581 ? -21.035 -10.393 12.112 1.00 91.25 581 GLY A O 1
ATOM 4380 N N . VAL A 1 582 ? -19.012 -10.108 11.178 1.00 87.69 582 VAL A N 1
ATOM 4381 C CA . VAL A 1 582 ? -19.446 -10.339 9.789 1.00 87.69 582 VAL A CA 1
ATOM 4382 C C . VAL A 1 582 ? -18.505 -11.326 9.099 1.00 87.69 582 VAL A C 1
ATOM 4384 O O . VAL A 1 582 ? -17.288 -11.163 9.139 1.00 87.69 582 VAL A O 1
ATOM 4387 N N . ASP A 1 583 ? -19.069 -12.349 8.455 1.00 84.44 583 ASP A N 1
ATOM 4388 C CA . ASP A 1 583 ? -18.360 -13.318 7.614 1.00 84.44 583 ASP A CA 1
ATOM 4389 C C . ASP A 1 583 ? -18.998 -13.374 6.230 1.00 84.44 583 ASP A C 1
ATOM 4391 O O . ASP A 1 583 ? -20.166 -13.736 6.117 1.00 84.44 583 ASP A O 1
ATOM 4395 N N . ARG A 1 584 ? -18.239 -13.044 5.179 1.00 76.88 584 ARG A N 1
ATOM 4396 C CA . ARG A 1 584 ? -18.700 -13.087 3.777 1.00 76.88 584 ARG A CA 1
ATOM 4397 C C . ARG A 1 584 ? -20.084 -12.457 3.589 1.00 76.88 584 ARG A C 1
ATOM 4399 O O . ARG A 1 584 ? -20.968 -13.086 3.009 1.00 76.88 584 ARG A O 1
ATOM 4406 N N . ASP A 1 585 ? -20.259 -11.243 4.116 1.00 76.19 585 ASP A N 1
ATOM 4407 C CA . ASP A 1 585 ? -21.546 -10.551 4.111 1.00 76.19 585 ASP A CA 1
ATOM 4408 C C . ASP A 1 585 ? -22.633 -11.384 4.810 1.00 76.19 585 ASP A C 1
ATOM 4410 O O . ASP A 1 585 ? -23.706 -11.651 4.286 1.00 76.19 585 ASP A O 1
ATOM 4414 N N . MET A 1 586 ? -22.352 -11.873 6.009 1.00 84.19 586 MET A N 1
ATOM 4415 C CA . MET A 1 586 ? -23.357 -12.469 6.879 1.00 84.19 586 MET A CA 1
ATOM 4416 C C . MET A 1 586 ? -23.024 -12.094 8.319 1.00 84.19 586 MET A C 1
ATOM 4418 O O . MET A 1 586 ? -21.906 -12.362 8.757 1.00 84.19 586 MET A O 1
ATOM 4422 N N . PRO A 1 587 ? -23.962 -11.508 9.082 1.00 89.31 587 PRO A N 1
ATOM 4423 C CA . PRO A 1 587 ? -23.764 -11.305 10.509 1.00 89.31 587 PRO A CA 1
ATOM 4424 C C . PRO A 1 587 ? -23.549 -12.649 11.223 1.00 89.31 587 PRO A C 1
ATOM 4426 O O . PRO A 1 587 ? -24.396 -13.543 11.155 1.00 89.31 587 PRO A O 1
ATOM 4429 N N . VAL A 1 588 ? -22.417 -12.797 11.909 1.00 90.12 588 VAL A N 1
ATOM 4430 C CA . VAL A 1 588 ? -22.041 -13.984 12.686 1.00 90.12 588 VAL A CA 1
ATOM 4431 C C . VAL A 1 588 ? -21.792 -13.571 14.134 1.00 90.12 588 VAL A C 1
ATOM 4433 O O . VAL A 1 588 ? -20.979 -12.676 14.378 1.00 90.12 588 VAL A O 1
ATOM 4436 N N . PRO A 1 589 ? -22.467 -14.203 15.114 1.00 91.19 589 PRO A N 1
ATOM 4437 C CA . PRO A 1 589 ? -22.299 -13.823 16.504 1.00 91.19 589 PRO A CA 1
ATOM 4438 C C . PRO A 1 589 ? -20.909 -14.210 16.995 1.00 91.19 589 PRO A C 1
ATOM 4440 O O . PRO A 1 589 ? -20.397 -15.285 16.675 1.00 91.19 589 PRO A O 1
ATOM 4443 N N . PHE A 1 590 ? -20.323 -13.356 17.823 1.00 92.94 590 PHE A N 1
ATOM 4444 C CA . PHE A 1 590 ? -19.071 -13.638 18.517 1.00 92.94 590 PHE A CA 1
ATOM 4445 C C . PHE A 1 590 ? -19.203 -13.335 20.006 1.00 92.94 590 PHE A C 1
ATOM 4447 O O . PHE A 1 590 ? -20.223 -12.816 20.463 1.00 92.94 590 PHE A O 1
ATOM 4454 N N . ARG A 1 591 ? -18.191 -13.720 20.786 1.00 93.00 591 ARG A N 1
ATOM 4455 C CA . ARG A 1 591 ? -18.245 -13.638 22.244 1.00 93.00 591 ARG A CA 1
ATOM 4456 C C . ARG A 1 591 ? -17.231 -12.664 22.809 1.00 93.00 591 ARG A C 1
ATOM 4458 O O . ARG A 1 591 ? -16.087 -12.619 22.367 1.00 93.00 591 ARG A O 1
ATOM 4465 N N . LEU A 1 592 ? -17.685 -11.947 23.829 1.00 94.06 592 LEU A N 1
ATOM 4466 C CA . LEU A 1 592 ? -16.869 -11.198 24.769 1.00 94.06 592 LEU A CA 1
ATOM 4467 C C . LEU A 1 592 ? -16.961 -11.931 26.113 1.00 94.06 592 LEU A C 1
ATOM 4469 O O . LEU A 1 592 ? -18.007 -11.918 26.769 1.00 94.06 592 LEU A O 1
ATOM 4473 N N . GLU A 1 593 ? -15.897 -12.634 26.485 1.00 94.19 593 GLU A N 1
ATOM 4474 C CA . GLU A 1 593 ? -15.871 -13.552 27.624 1.00 94.19 593 GLU A CA 1
ATOM 4475 C C . GLU A 1 593 ? -15.098 -12.946 28.800 1.00 94.19 593 GLU A C 1
ATOM 4477 O O . GLU A 1 593 ? -13.873 -12.869 28.778 1.00 94.19 593 GLU A O 1
ATOM 4482 N N . GLY A 1 594 ? -15.819 -12.520 29.836 1.00 94.25 594 GLY A N 1
ATOM 4483 C CA . GLY A 1 594 ? -15.261 -12.075 31.110 1.00 94.25 594 GLY A CA 1
ATOM 4484 C C . GLY A 1 594 ? -15.422 -13.106 32.230 1.00 94.25 594 GLY A C 1
ATOM 4485 O O . GLY A 1 594 ? -16.052 -14.159 32.075 1.00 94.25 594 GLY A O 1
ATOM 4486 N N . ALA A 1 595 ? -14.848 -12.795 33.391 1.00 94.25 595 ALA A N 1
ATOM 4487 C CA . ALA A 1 595 ? -14.985 -13.597 34.604 1.00 94.25 595 ALA A CA 1
ATOM 4488 C C . ALA A 1 595 ? -16.364 -13.428 35.268 1.00 94.25 595 ALA A C 1
ATOM 4490 O O . ALA A 1 595 ? -16.859 -14.360 35.909 1.00 94.25 595 ALA A O 1
ATOM 4491 N N . HIS A 1 596 ? -16.982 -12.255 35.110 1.00 94.50 596 HIS A N 1
ATOM 4492 C CA . HIS A 1 596 ? -18.238 -11.866 35.751 1.00 94.50 596 HIS A CA 1
ATOM 4493 C C . HIS A 1 596 ? -19.394 -11.726 34.758 1.00 94.50 596 HIS A C 1
ATOM 4495 O O . HIS A 1 596 ? -20.543 -11.972 35.137 1.00 94.50 596 HIS A O 1
ATOM 4501 N N . ILE A 1 597 ? -19.111 -11.377 33.500 1.00 93.94 597 ILE A N 1
ATOM 4502 C CA . ILE A 1 597 ? -20.102 -11.274 32.424 1.00 93.94 597 ILE A CA 1
ATOM 4503 C C . ILE A 1 597 ? -19.625 -11.974 31.149 1.00 93.94 597 ILE A C 1
ATOM 4505 O O . ILE A 1 597 ? -18.447 -11.970 30.810 1.00 93.94 597 ILE A O 1
ATOM 4509 N N . GLN A 1 598 ? -20.564 -12.568 30.416 1.00 93.19 598 GLN A N 1
ATOM 4510 C CA . GLN A 1 598 ? -20.335 -13.082 29.067 1.00 93.19 598 GLN A CA 1
ATOM 4511 C C . GLN A 1 598 ? -21.384 -12.484 28.137 1.00 93.19 598 GLN A C 1
ATOM 4513 O O . GLN A 1 598 ? -22.580 -12.532 28.440 1.00 93.19 598 GLN A O 1
ATOM 4518 N N . LEU A 1 599 ? -20.935 -11.909 27.023 1.00 91.75 599 LEU A N 1
ATOM 4519 C CA . LEU A 1 599 ? -21.802 -11.315 26.009 1.00 91.75 599 LEU A CA 1
ATOM 4520 C C . LEU A 1 599 ? -21.634 -12.100 24.710 1.00 91.75 599 LEU A C 1
ATOM 4522 O O . LEU A 1 599 ? -20.518 -12.268 24.228 1.00 91.75 599 LEU A O 1
ATOM 4526 N N . GLU A 1 600 ? -22.743 -12.560 24.143 1.00 92.81 600 GLU A N 1
ATOM 4527 C CA . GLU A 1 600 ? -22.801 -12.987 22.746 1.00 92.81 600 GLU A CA 1
ATOM 4528 C C . GLU A 1 600 ? -23.382 -11.822 21.948 1.00 92.81 600 GLU A C 1
ATOM 4530 O O . GLU A 1 600 ? -24.455 -11.320 22.292 1.00 92.81 600 GLU A O 1
ATOM 4535 N N . VAL A 1 601 ? -22.630 -11.344 20.960 1.00 93.12 601 VAL A N 1
ATOM 4536 C CA . VAL A 1 601 ? -22.903 -10.084 20.266 1.00 93.12 601 VAL A CA 1
ATOM 4537 C C . VAL A 1 601 ? -22.935 -10.248 18.753 1.00 93.12 601 VAL A C 1
ATOM 4539 O O . VAL A 1 601 ? -22.232 -11.092 18.199 1.00 93.12 601 VAL A O 1
ATOM 4542 N N . LEU A 1 602 ? -23.733 -9.410 18.096 1.00 92.50 602 LEU A N 1
ATOM 4543 C CA . LEU A 1 602 ? -23.793 -9.219 16.643 1.00 92.50 602 LEU A CA 1
ATOM 4544 C C . LEU A 1 602 ? -23.598 -7.740 16.286 1.00 92.50 602 LEU A C 1
ATOM 4546 O O . LEU A 1 602 ? -23.794 -6.890 17.159 1.00 92.50 602 LEU A O 1
ATOM 4550 N N . PRO A 1 603 ? -23.294 -7.413 15.015 1.00 92.19 603 PRO A N 1
ATOM 4551 C CA . PRO A 1 603 ? -23.468 -6.055 14.514 1.00 92.19 603 PRO A CA 1
ATOM 4552 C C . PRO A 1 603 ? -24.876 -5.544 14.846 1.00 92.19 603 PRO A C 1
ATOM 4554 O O . PRO A 1 603 ? -25.871 -6.174 14.497 1.00 92.19 603 PRO A O 1
ATOM 4557 N N . GLY A 1 604 ? -24.957 -4.406 15.531 1.00 90.19 604 GLY A N 1
ATOM 4558 C CA . GLY A 1 604 ? -26.214 -3.743 15.892 1.00 90.19 604 GLY A CA 1
ATOM 4559 C C . GLY A 1 604 ? -26.707 -2.749 14.837 1.00 90.19 604 GLY A C 1
ATOM 4560 O O . GLY A 1 604 ? -27.555 -1.912 15.136 1.00 90.19 604 GLY A O 1
ATOM 4561 N N . CYS A 1 605 ? -26.149 -2.795 13.625 1.00 89.19 605 CYS A N 1
ATOM 4562 C CA . CYS A 1 605 ? -26.640 -2.008 12.499 1.00 89.19 605 CYS A CA 1
ATOM 4563 C C . CYS A 1 605 ? -27.929 -2.631 11.940 1.00 89.19 605 CYS A C 1
ATOM 4565 O O . CYS A 1 605 ? -28.035 -3.859 11.891 1.00 89.19 605 CYS A O 1
ATOM 4567 N N . PRO A 1 606 ? -28.907 -1.822 11.501 1.00 86.19 606 PRO A N 1
ATOM 4568 C CA . PRO A 1 606 ? -30.086 -2.339 10.822 1.00 86.19 606 PRO A CA 1
ATOM 4569 C C . PRO A 1 606 ? -29.713 -2.994 9.486 1.00 86.19 606 PRO A C 1
ATOM 4571 O O . PRO A 1 606 ? -28.745 -2.600 8.834 1.00 86.19 606 PRO A O 1
ATOM 4574 N N . ASP A 1 607 ? -30.525 -3.963 9.058 1.00 83.31 607 ASP A N 1
ATOM 4575 C CA . ASP A 1 607 ? -30.413 -4.535 7.717 1.00 83.31 607 ASP A CA 1
ATOM 4576 C C . ASP A 1 607 ? -30.578 -3.428 6.668 1.00 83.31 607 ASP A C 1
ATOM 4578 O O . ASP A 1 607 ? -31.537 -2.645 6.710 1.00 83.31 607 ASP A O 1
ATOM 4582 N N . ALA A 1 608 ? -29.673 -3.399 5.694 1.00 79.06 608 ALA A N 1
ATOM 4583 C CA . ALA A 1 608 ? -29.793 -2.521 4.549 1.00 79.06 608 ALA A CA 1
ATOM 4584 C C . ALA A 1 608 ? -31.092 -2.831 3.801 1.00 79.06 608 ALA A C 1
ATOM 4586 O O . ALA A 1 608 ? -31.431 -3.986 3.514 1.00 79.06 608 ALA A O 1
ATOM 4587 N N . ALA A 1 609 ? -31.840 -1.780 3.460 1.00 71.88 609 ALA A N 1
ATOM 4588 C CA . ALA A 1 609 ? -32.963 -1.937 2.554 1.00 71.88 609 ALA A CA 1
ATOM 4589 C C . ALA A 1 609 ? -32.438 -2.556 1.246 1.00 71.88 609 ALA A C 1
ATOM 4591 O O . ALA A 1 609 ? -31.400 -2.107 0.761 1.00 71.88 609 ALA A O 1
ATOM 4592 N N . PRO A 1 610 ? -33.127 -3.545 0.644 1.00 59.44 610 PRO A N 1
ATOM 4593 C CA . PRO A 1 610 ? -32.705 -4.090 -0.637 1.00 59.44 610 PRO A CA 1
ATOM 4594 C C . PRO A 1 610 ? -32.641 -2.946 -1.650 1.00 59.44 610 PRO A C 1
ATOM 4596 O O . PRO A 1 610 ? -33.672 -2.406 -2.064 1.00 59.44 610 PRO A O 1
ATOM 4599 N N . THR A 1 611 ? -31.427 -2.538 -2.008 1.00 52.28 611 THR A N 1
ATOM 4600 C CA . THR A 1 611 ? -31.201 -1.500 -3.002 1.00 52.28 611 THR A CA 1
ATOM 4601 C C . THR A 1 611 ? -31.547 -2.103 -4.357 1.00 52.28 611 THR A C 1
ATOM 4603 O O . THR A 1 611 ? -31.017 -3.124 -4.787 1.00 52.28 611 THR A O 1
ATOM 4606 N N . GLY A 1 612 ? -32.556 -1.521 -5.001 1.00 47.28 612 GLY A N 1
ATOM 4607 C CA . GLY A 1 612 ? -33.127 -2.020 -6.250 1.00 47.28 612 GLY A CA 1
ATOM 4608 C C . GLY A 1 612 ? -32.298 -1.723 -7.497 1.00 47.28 612 GLY A C 1
ATOM 4609 O O . GLY A 1 612 ? -32.804 -1.962 -8.590 1.00 47.28 612 GLY A O 1
ATOM 4610 N N . ASP A 1 613 ? -31.068 -1.228 -7.367 1.00 48.53 613 ASP A N 1
ATOM 4611 C CA . ASP A 1 613 ? -30.280 -0.781 -8.509 1.00 48.53 613 ASP A CA 1
ATOM 4612 C C . ASP A 1 613 ? -28.962 -1.553 -8.607 1.00 48.53 613 ASP A C 1
ATOM 4614 O O . ASP A 1 613 ? -28.085 -1.462 -7.752 1.00 48.53 613 ASP A O 1
ATOM 4618 N N . ILE A 1 614 ? -28.828 -2.305 -9.702 1.00 52.81 614 ILE A N 1
ATOM 4619 C CA . ILE A 1 614 ? -27.549 -2.827 -10.182 1.00 52.81 614 ILE A CA 1
ATOM 4620 C C . ILE A 1 614 ? -26.746 -1.620 -10.680 1.00 52.81 614 ILE A C 1
ATOM 4622 O O . ILE A 1 614 ? -27.163 -0.949 -11.631 1.00 52.81 614 ILE A O 1
ATOM 4626 N N . LEU A 1 615 ? -25.620 -1.323 -10.033 1.00 47.19 615 LEU A N 1
ATOM 4627 C CA . LEU A 1 615 ? -24.717 -0.258 -10.464 1.00 47.19 615 LEU A CA 1
ATOM 4628 C C . LEU A 1 615 ? -24.047 -0.640 -11.801 1.00 47.19 615 LEU A C 1
ATOM 4630 O O . LEU A 1 615 ? -23.734 -1.809 -12.017 1.00 47.19 615 LEU A O 1
ATOM 4634 N N . PRO A 1 616 ? -23.814 0.311 -12.724 1.00 33.69 616 PRO A N 1
ATOM 4635 C CA . PRO A 1 616 ? -23.027 0.042 -13.921 1.00 33.69 616 PRO A CA 1
ATOM 4636 C C . PRO A 1 616 ? -21.571 -0.263 -13.535 1.00 33.69 616 PRO A C 1
ATOM 4638 O O . PRO A 1 616 ? -20.874 0.595 -13.003 1.00 33.69 616 PRO A O 1
ATOM 4641 N N . GLY A 1 617 ? -21.112 -1.476 -13.832 1.00 49.34 617 GLY A N 1
ATOM 4642 C CA . GLY A 1 617 ? -19.766 -1.954 -13.527 1.00 49.34 617 GLY A CA 1
ATOM 4643 C C . GLY A 1 617 ? -19.491 -3.303 -14.191 1.00 49.34 617 GLY A C 1
ATOM 4644 O O . GLY A 1 617 ? -20.368 -3.873 -14.844 1.00 49.34 617 GLY A O 1
ATOM 4645 N N . ALA A 1 618 ? -18.257 -3.791 -14.074 1.00 41.69 618 ALA A N 1
ATOM 4646 C CA . ALA A 1 618 ? -17.904 -5.147 -14.474 1.00 41.69 618 ALA A CA 1
ATOM 4647 C C . ALA A 1 618 ? -18.040 -6.070 -13.258 1.00 41.69 618 ALA A C 1
ATOM 4649 O O . ALA A 1 618 ? -17.275 -5.951 -12.305 1.00 41.69 618 ALA A O 1
ATOM 4650 N N . ASP A 1 619 ? -19.002 -6.988 -13.301 1.00 53.12 619 ASP A N 1
ATOM 4651 C CA . ASP A 1 619 ? -19.189 -7.973 -12.239 1.00 53.12 619 ASP A CA 1
ATOM 4652 C C . ASP A 1 619 ? -18.299 -9.197 -12.482 1.00 53.12 619 ASP A C 1
ATOM 4654 O O . ASP A 1 619 ? -18.288 -9.778 -13.574 1.00 53.12 619 ASP A O 1
ATOM 4658 N N . LEU A 1 620 ? -17.588 -9.636 -11.445 1.00 45.72 620 LEU A N 1
ATOM 4659 C CA . LEU A 1 620 ? -16.842 -10.891 -11.451 1.00 45.72 620 LEU A CA 1
ATOM 4660 C C . LEU A 1 620 ? -17.775 -12.049 -11.095 1.00 45.72 620 LEU A C 1
ATOM 4662 O O . LEU A 1 620 ? -18.170 -12.234 -9.948 1.00 45.72 620 LEU A O 1
ATOM 4666 N N . TRP A 1 621 ? -18.112 -12.856 -12.097 1.00 46.78 621 TRP A N 1
ATOM 4667 C CA . TRP A 1 621 ? -18.872 -14.086 -11.907 1.00 46.78 621 TRP A CA 1
ATOM 4668 C C . TRP A 1 621 ? -17.897 -15.256 -11.816 1.00 46.78 621 TRP A C 1
ATOM 4670 O O . TRP A 1 621 ? -17.226 -15.593 -12.792 1.00 46.78 621 TRP A O 1
ATOM 4680 N N . VAL A 1 622 ? -17.831 -15.897 -10.651 1.00 52.78 622 VAL A N 1
ATOM 4681 C CA . VAL A 1 622 ? -17.104 -17.157 -10.464 1.00 52.78 622 VAL A CA 1
ATOM 4682 C C . VAL A 1 622 ? -18.107 -18.301 -10.458 1.00 52.78 622 VAL A C 1
ATOM 4684 O O . VAL A 1 622 ? -19.117 -18.252 -9.761 1.00 52.78 622 VAL A O 1
ATOM 4687 N N . THR A 1 623 ? -17.819 -19.347 -11.231 1.00 52.88 623 THR A N 1
ATOM 4688 C CA . THR A 1 623 ? -18.481 -20.641 -11.069 1.00 52.88 623 THR A CA 1
ATOM 4689 C C . THR A 1 623 ? -17.593 -21.551 -10.227 1.00 52.88 623 THR A C 1
ATOM 4691 O O . THR A 1 623 ? -16.417 -21.752 -10.513 1.00 52.88 623 THR A O 1
ATOM 4694 N N . ASP A 1 624 ? -18.174 -22.107 -9.177 1.00 46.62 624 ASP A N 1
ATOM 4695 C CA . ASP A 1 624 ? -17.601 -23.100 -8.270 1.00 46.62 624 ASP A CA 1
ATOM 4696 C C . ASP A 1 624 ? -17.769 -24.543 -8.788 1.00 46.62 624 ASP A C 1
ATOM 4698 O O . ASP A 1 624 ? -17.473 -25.515 -8.088 1.00 46.62 624 ASP A O 1
ATOM 4702 N N . SER A 1 625 ? -18.222 -24.712 -10.035 1.00 52.22 625 SER A N 1
ATOM 4703 C CA . SER A 1 625 ? -18.458 -26.029 -10.617 1.00 52.22 625 SER A CA 1
ATOM 4704 C C . SER A 1 625 ? -17.187 -26.636 -11.211 1.00 52.22 625 SER A C 1
ATOM 4706 O O . SER A 1 625 ? -16.540 -26.060 -12.083 1.00 52.22 625 SER A O 1
ATOM 4708 N N . ALA A 1 626 ? -16.894 -27.883 -10.833 1.00 57.25 626 ALA A N 1
ATOM 4709 C CA . ALA A 1 626 ? -15.855 -28.705 -11.460 1.00 57.25 626 ALA A CA 1
ATOM 4710 C C . ALA A 1 626 ? -16.171 -29.088 -12.926 1.00 57.25 626 ALA A C 1
ATOM 4712 O O . ALA A 1 626 ? -15.323 -29.672 -13.603 1.00 57.25 626 ALA A O 1
ATOM 4713 N N . ALA A 1 627 ? -17.382 -28.788 -13.416 1.00 58.88 627 ALA A N 1
ATOM 4714 C CA . ALA A 1 627 ? -17.797 -29.007 -14.797 1.00 58.88 627 ALA A CA 1
ATOM 4715 C C . ALA A 1 627 ? -18.781 -27.923 -15.272 1.00 58.88 627 ALA A C 1
ATOM 4717 O O . ALA A 1 627 ? -19.826 -27.691 -14.662 1.00 58.88 627 ALA A O 1
ATOM 4718 N N . LEU A 1 628 ? -18.465 -27.287 -16.398 1.00 59.25 628 LEU A N 1
ATOM 4719 C CA . LEU A 1 628 ? -19.396 -26.435 -17.135 1.00 59.25 628 LEU A CA 1
ATOM 4720 C C . LEU A 1 628 ? -20.187 -27.313 -18.107 1.00 59.25 628 LEU A C 1
ATOM 4722 O O . LEU A 1 628 ? -19.643 -27.801 -19.097 1.00 59.25 628 LEU A O 1
ATOM 4726 N N . GLU A 1 629 ? -21.469 -27.523 -17.824 1.00 63.22 629 GLU A N 1
ATOM 4727 C CA . GLU A 1 629 ? -22.389 -28.157 -18.766 1.00 63.22 629 GLU A CA 1
ATOM 4728 C C . GLU A 1 629 ? -23.048 -27.073 -19.621 1.00 63.22 629 GLU A C 1
ATOM 4730 O O . GLU A 1 629 ? -23.703 -26.161 -19.112 1.00 63.22 629 GLU A O 1
ATOM 4735 N N . PHE A 1 630 ? -22.878 -27.158 -20.941 1.00 57.88 630 PHE A N 1
ATOM 4736 C CA . PHE A 1 630 ? -23.658 -26.329 -21.850 1.00 57.88 630 PHE A CA 1
ATOM 4737 C C . PHE A 1 630 ? -25.142 -26.724 -21.728 1.00 57.88 630 PHE A C 1
ATOM 4739 O O . PHE A 1 630 ? -25.474 -27.908 -21.721 1.00 57.88 630 PHE A O 1
ATOM 4746 N N . GLY A 1 631 ? -26.023 -25.729 -21.582 1.00 60.06 631 GLY A N 1
ATOM 4747 C CA . GLY A 1 631 ? -27.438 -25.931 -21.253 1.00 60.06 631 GLY A CA 1
ATOM 4748 C C . GLY A 1 631 ? -28.232 -26.789 -22.250 1.00 60.06 631 GLY A C 1
ATOM 4749 O O . GLY A 1 631 ? -27.784 -27.120 -23.344 1.00 60.06 631 GLY A O 1
ATOM 4750 N N . VAL A 1 632 ? -29.468 -27.132 -21.885 1.00 59.41 632 VAL A N 1
ATOM 4751 C CA . VAL A 1 632 ? -30.358 -27.949 -22.725 1.00 59.41 632 VAL A CA 1
ATOM 4752 C C . VAL A 1 632 ? -30.886 -27.163 -23.939 1.00 59.41 632 VAL A C 1
ATOM 4754 O O . VAL A 1 632 ? -31.360 -26.037 -23.792 1.00 59.41 632 VAL A O 1
ATOM 4757 N N . ASN A 1 633 ? -30.877 -27.798 -25.121 1.00 63.78 633 ASN A N 1
ATOM 4758 C CA . ASN A 1 633 ? -31.232 -27.261 -26.455 1.00 63.78 633 ASN A CA 1
ATOM 4759 C C . ASN A 1 633 ? -30.118 -26.521 -27.221 1.00 63.78 633 ASN A C 1
ATOM 4761 O O . ASN A 1 633 ? -30.384 -25.522 -27.894 1.00 63.78 633 ASN A O 1
ATOM 4765 N N . ILE A 1 634 ? -28.886 -27.025 -27.187 1.00 65.94 634 ILE A N 1
ATOM 4766 C CA . ILE A 1 634 ? -27.890 -26.642 -28.196 1.00 65.94 634 ILE A CA 1
ATOM 4767 C C . ILE A 1 634 ? -28.340 -27.244 -29.538 1.00 65.94 634 ILE A C 1
ATOM 4769 O O . ILE A 1 634 ? -28.680 -28.429 -29.576 1.00 65.94 634 ILE A O 1
ATOM 4773 N N . PRO A 1 635 ? -28.394 -26.470 -30.636 1.00 71.44 635 PRO A N 1
ATOM 4774 C CA . PRO A 1 635 ? -28.633 -27.041 -31.955 1.00 71.44 635 PRO A CA 1
ATOM 4775 C C . PRO A 1 635 ? -27.557 -28.093 -32.256 1.00 71.44 635 PRO A C 1
ATOM 4777 O O . PRO A 1 635 ? -26.388 -27.827 -31.963 1.00 71.44 635 PRO A O 1
ATOM 4780 N N . PRO A 1 636 ? -27.907 -29.248 -32.852 1.00 76.81 636 PRO A N 1
ATOM 4781 C CA . PRO A 1 636 ? -26.913 -30.254 -33.196 1.00 76.81 636 PRO A CA 1
ATOM 4782 C C . PRO A 1 636 ? -25.854 -29.630 -34.100 1.00 76.81 636 PRO A C 1
ATOM 4784 O O . PRO A 1 636 ? -26.173 -28.792 -34.958 1.00 76.81 636 PRO A O 1
ATOM 4787 N N . LEU A 1 637 ? -24.595 -30.041 -33.928 1.00 80.75 637 LEU A N 1
ATOM 4788 C CA . LEU A 1 637 ? -23.565 -29.640 -34.879 1.00 80.75 637 LEU A CA 1
ATOM 4789 C C . LEU A 1 637 ? -24.010 -30.132 -36.260 1.00 80.75 637 LEU A C 1
ATOM 4791 O O . LEU A 1 637 ? -24.386 -31.301 -36.395 1.00 80.75 637 LEU A O 1
ATOM 4795 N N . PRO A 1 638 ? -24.035 -29.252 -37.272 1.00 81.00 638 PRO A N 1
ATOM 4796 C CA . PRO A 1 638 ? -24.620 -29.582 -38.558 1.00 81.00 638 PRO A CA 1
ATOM 4797 C C . PRO A 1 638 ? -23.859 -30.721 -39.238 1.00 81.00 638 PRO A C 1
ATOM 4799 O O . PRO A 1 638 ? -22.684 -30.976 -38.958 1.00 81.00 638 PRO A O 1
ATOM 4802 N N . ALA A 1 639 ? -24.541 -31.382 -40.175 1.00 84.12 639 ALA A N 1
ATOM 4803 C CA . ALA A 1 639 ? -23.903 -32.348 -41.057 1.00 84.12 639 ALA A CA 1
ATOM 4804 C C . ALA A 1 639 ? -22.654 -31.741 -41.721 1.00 84.12 639 ALA A C 1
ATOM 4806 O O . ALA A 1 639 ? -22.559 -30.529 -41.924 1.00 84.12 639 ALA A O 1
ATOM 4807 N N . ASP A 1 640 ? -21.699 -32.602 -42.048 1.00 80.12 640 ASP A N 1
ATOM 4808 C CA . ASP A 1 640 ? -20.390 -32.273 -42.618 1.00 80.12 640 ASP A CA 1
ATOM 4809 C C . ASP A 1 640 ? -19.394 -31.523 -41.706 1.00 80.12 640 ASP A C 1
ATOM 4811 O O . ASP A 1 640 ? -18.260 -31.284 -42.132 1.00 80.12 640 ASP A O 1
ATOM 4815 N N . PHE A 1 641 ? -19.741 -31.199 -40.448 1.00 83.31 641 PHE A N 1
ATOM 4816 C CA . PHE A 1 641 ? -18.823 -30.526 -39.510 1.00 83.31 641 PHE A CA 1
ATOM 4817 C C . PHE A 1 641 ? -17.540 -31.334 -39.245 1.00 83.31 641 PHE A C 1
ATOM 4819 O O . PHE A 1 641 ? -16.445 -30.774 -39.226 1.00 83.31 641 PHE A O 1
ATOM 4826 N N . PHE A 1 642 ? -17.651 -32.661 -39.104 1.00 81.19 642 PHE A N 1
ATOM 4827 C CA . PHE A 1 642 ? -16.498 -33.557 -38.926 1.00 81.19 642 PHE A CA 1
ATOM 4828 C C . PHE A 1 642 ? -15.931 -34.085 -40.258 1.00 81.19 642 PHE A C 1
ATOM 4830 O O . PHE A 1 642 ? -15.048 -34.945 -40.266 1.00 81.19 642 PHE A O 1
ATOM 4837 N N . GLY A 1 643 ? -16.416 -33.556 -41.386 1.00 75.06 643 GLY A N 1
ATOM 4838 C CA . GLY A 1 643 ? -15.993 -33.888 -42.744 1.00 75.06 643 GLY A CA 1
ATOM 4839 C C . GLY A 1 643 ? -17.158 -34.316 -43.650 1.00 75.06 643 GLY A C 1
ATOM 4840 O O . GLY A 1 643 ? -18.205 -34.722 -43.152 1.00 75.06 643 GLY A O 1
ATOM 4841 N N . PRO A 1 644 ? -16.991 -34.272 -44.988 1.00 78.94 644 PRO A N 1
ATOM 4842 C CA . PRO A 1 644 ? -18.077 -34.537 -45.934 1.00 78.94 644 PRO A CA 1
ATOM 4843 C C . PRO A 1 644 ? -18.708 -35.926 -45.754 1.00 78.94 644 PRO A C 1
ATOM 4845 O O . PRO A 1 644 ? -18.023 -36.946 -45.847 1.00 78.94 644 PRO A O 1
ATOM 4848 N N . GLY A 1 645 ? -20.023 -35.958 -45.553 1.00 80.06 645 GLY A N 1
ATOM 4849 C CA . GLY A 1 645 ? -20.829 -37.144 -45.287 1.00 80.06 645 GLY A CA 1
ATOM 4850 C C . GLY A 1 645 ? -21.046 -37.459 -43.804 1.00 80.06 645 GLY A C 1
ATOM 4851 O O . GLY A 1 645 ? -21.649 -38.493 -43.516 1.00 80.06 645 GLY A O 1
ATOM 4852 N N . SER A 1 646 ? -20.563 -36.636 -42.863 1.00 86.50 646 SER A N 1
ATOM 4853 C CA . SER A 1 646 ? -20.859 -36.840 -41.441 1.00 86.50 646 SER A CA 1
ATOM 4854 C C . SER A 1 646 ? -22.292 -36.420 -41.123 1.00 86.50 646 SER A C 1
ATOM 4856 O O . SER A 1 646 ? -22.698 -35.305 -41.447 1.00 86.50 646 SER A O 1
ATOM 4858 N N . GLU A 1 647 ? -23.035 -37.290 -40.444 1.00 83.00 647 GLU A N 1
ATOM 4859 C CA . GLU A 1 647 ? -24.343 -36.944 -39.881 1.00 83.00 647 GLU A CA 1
ATOM 4860 C C . GLU A 1 647 ? -24.205 -35.841 -38.810 1.00 83.00 647 GLU A C 1
ATOM 4862 O O . GLU A 1 647 ? -23.115 -35.671 -38.249 1.00 83.00 647 GLU A O 1
ATOM 4867 N N . PRO A 1 648 ? -25.283 -35.092 -38.513 1.00 81.94 648 PRO A N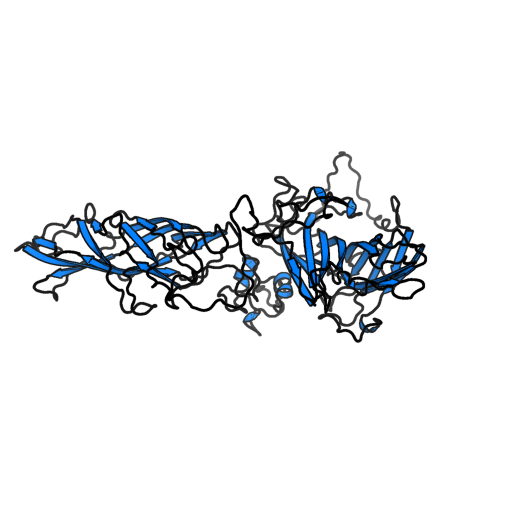 1
ATOM 4868 C CA . PRO A 1 648 ? -25.294 -34.147 -37.403 1.00 81.94 648 PRO A CA 1
ATOM 4869 C C . PRO A 1 648 ? -24.916 -34.823 -36.076 1.00 81.94 648 PRO A C 1
ATOM 4871 O O . PRO A 1 648 ? -25.326 -35.957 -35.817 1.00 81.94 648 PRO A O 1
ATOM 4874 N N . PHE A 1 649 ? -24.145 -34.131 -35.237 1.00 77.94 649 PHE A N 1
ATOM 4875 C CA . PHE A 1 649 ? -23.813 -34.593 -33.885 1.00 77.94 649 PHE A CA 1
ATOM 4876 C C . PHE A 1 649 ? -24.795 -33.959 -32.897 1.00 77.94 649 PHE A C 1
ATOM 4878 O O . PHE A 1 649 ? -24.794 -32.734 -32.747 1.00 77.94 649 PHE A O 1
ATOM 4885 N N . GLU A 1 650 ? -25.655 -34.794 -32.303 1.00 71.62 650 GLU A N 1
ATOM 4886 C CA . GLU A 1 650 ? -26.644 -34.395 -31.286 1.00 71.62 650 GLU A CA 1
ATOM 4887 C C . GLU A 1 650 ? -26.049 -34.256 -29.887 1.00 71.62 650 GLU A C 1
ATOM 4889 O O . GLU A 1 650 ? -25.243 -35.133 -29.491 1.00 71.62 650 GLU A O 1
#

Nearest PDB structures (foldseek):
  1xvs-assembly1_B  TM=4.661E-01  e=1.391E-01  Vibrio cholerae
  7u06-assembly1_c  TM=5.724E-01  e=1.774E+00  Saccharomyces cerevisiae
  3isy-assembly1_A  TM=2.285E-01  e=3.032E-01  Bacillus subtilis
  3kog-assembly1_A  TM=1.650E-01  e=2.551E+00  Phocaeicola vulgatus ATCC 8482